Protein AF-A0A419GQN2-F1 (afdb_monomer)

Radius of gyration: 29.32 Å; Cα contacts (8 Å, |Δi|>4): 775; chains: 1; bounding box: 60×99×78 Å

Nearest PDB structures (foldseek):
  6p7p-assembly1_C  TM=7.781E-01  e=5.294E-12  Escherichia coli MS 115-1
  7zgw-assembly1_D  TM=7.908E-01  e=4.232E-10  Serratia
  6p7o-assembly1_A  TM=6.775E-01  e=2.699E-11  Escherichia coli MS 115-1
  7zgw-assembly1_C  TM=6.640E-01  e=1.230E-10  Serratia
  7zgw-assembly1_F  TM=6.722E-01  e=3.380E-10  Serratia

pLDDT: mean 84.7, std 18.14, range [28.88, 98.81]

Foldseek 3Di:
DDQFPLRVLLVLLVCLLPDPDDSLVSVQVSVQVQFDPQWGWQWEWEAEPVGQIADIASIWIFGDPDPDDDDDDDYHYLQGTAETEHEEAEDDLVVLVVLLVRQLSSQPGDYDADDDDPPAQAASGYAYEYEYSYYPDAVVNSLVSLVVVPVVDFPSSRHAKYFHQQFAIKHKFKDAVPGDGDGGDDDHHPCPPVQFFARIKTFIKTDRQHSLSSLLVQLVSQVSVCRHDPPRPGDNSVSSCVVGDPDIDTDFIWGQDNVRTTGTFPPCLDPLRDDFFFWKFKAAPVRHTAKTWGWDDDPQAIKIKIFHHDDVVVLCCLLDDQQCSRWDWDDDPGIIMITGTNHDVVSVVSSVVSCVVVHRIDIDGPPDDPDPDPPDPDDCVDPCCVCLNVVVLVVLCVVPVDPVVSVVVCSVSSSVVVVVSVVVVVVVVVVVVVVVVVVCVVVCNVHDPPPDDDDDDDDDDDDPPPPPPPPVPPPPPPPPDDDDDDDDDD

Solvent-accessible surface area (backbone atoms only — not comparable to full-atom values): 28135 Å² total; per-residue (Å²): 131,84,78,50,67,20,58,54,43,33,53,52,34,48,50,60,69,69,49,89,60,62,63,43,61,51,48,28,54,55,46,44,75,67,43,45,76,54,40,44,44,40,53,26,27,43,30,24,94,86,68,55,66,49,70,78,32,44,28,33,33,27,60,57,93,66,99,69,93,70,79,81,73,41,80,40,53,37,74,40,34,46,30,45,28,41,63,43,68,65,35,43,70,67,57,46,52,52,44,42,52,53,38,25,53,58,43,65,51,58,60,72,79,63,80,91,49,89,96,53,72,60,34,58,60,52,44,25,34,41,40,21,49,34,57,84,53,60,70,65,63,50,46,58,51,48,53,56,52,44,75,77,43,63,65,85,34,47,68,52,33,40,39,25,44,73,58,11,38,39,35,38,27,30,26,44,86,96,55,64,80,73,46,76,54,72,85,75,36,85,72,64,47,76,60,38,21,66,58,40,35,45,28,38,29,42,28,73,37,30,80,35,25,47,26,54,53,48,23,56,49,40,55,50,46,47,29,52,41,68,86,51,82,61,69,64,34,70,55,27,44,55,93,49,72,83,64,66,47,80,76,50,48,25,31,48,33,84,86,48,47,65,41,74,55,58,71,70,70,36,81,85,64,37,79,78,66,80,39,33,36,33,19,42,84,86,66,50,79,43,30,36,41,30,75,42,86,47,97,66,25,26,29,45,40,33,40,64,77,65,62,60,72,75,56,52,59,56,64,36,72,77,47,46,72,33,56,50,68,52,79,50,100,76,34,35,34,30,24,43,25,79,38,52,74,68,52,52,52,50,22,51,54,43,45,43,73,76,47,76,41,42,75,41,72,59,74,84,73,87,73,90,66,85,86,64,101,66,56,72,84,40,69,60,45,36,50,66,51,52,40,45,54,54,50,45,52,70,75,36,77,49,67,73,57,40,52,57,49,50,60,60,46,45,60,55,47,53,59,52,52,52,52,49,52,52,51,50,51,50,52,48,52,52,52,50,50,53,50,35,41,75,71,41,76,80,44,71,79,83,84,77,80,88,79,86,84,87,85,88,79,89,85,84,82,81,79,74,78,74,67,75,76,72,70,78,80,76,88,82,87,87,82,89,87,82,90,79,91,132

Sequence (490 aa):
MEVSISQAIYGLGQKLAESTSNVTDALNQILNELLVWPIRATKGYVIDAEGQKTELFGSLIHIVTQSQSTPEPLNFNADNVACVVDVRENLDVETLRTAYGQIAYAKRLKKTPAPTVPSVPLTTVTLGIIFARNATKPIESLTEELDRLNEEHPDREWTNMVVVLSKGIINYAVQFPGENVAGDFLPPAEGALKNYSPPMYVIMVIRPTRRFTFNKMCSFLMAHLMIFSPGAKLPNWDRILEDVPNEAMIVTGYQYNLSGKLLPVPRQFYNDRYILQRPFLIEDQQGNLLSTLQFIPWQDGGVILLKGKLPLDGLLIFLGKDSLKRGGVIKLPDSQISYVLPITHTDFLQMLERIQRQSNMVIKLEPSKFVIQKMMDEGTSSPFIARLFMGILRLRDVVFPDYTKRVIFDEQYNQVMEPLLNTRTASQQIAQLVAEHCSKLAKGEIGQLLCGRSYGALFEGANANWYYSNRNSIASKRNRCAAKVSDNTD

Mean predicted aligned error: 13.21 Å

Structure (mmCIF, N/CA/C/O backbone):
data_AF-A0A419GQN2-F1
#
_entry.id   AF-A0A419GQN2-F1
#
loop_
_atom_site.group_PDB
_atom_site.id
_atom_site.type_symbol
_atom_site.label_atom_id
_atom_site.label_alt_id
_atom_site.label_comp_id
_atom_site.label_asym_id
_atom_site.label_entity_id
_atom_site.label_seq_id
_atom_site.pdbx_PDB_ins_code
_atom_site.Cartn_x
_atom_site.Cartn_y
_atom_site.Cartn_z
_atom_site.occupancy
_atom_site.B_iso_or_equiv
_atom_site.auth_seq_id
_atom_site.auth_comp_id
_atom_site.auth_asym_id
_atom_site.auth_atom_id
_atom_site.pdbx_PDB_model_num
ATOM 1 N N . MET A 1 1 ? -11.366 -20.280 -28.705 1.00 51.09 1 MET A N 1
ATOM 2 C CA . MET A 1 1 ? -11.397 -19.774 -27.320 1.00 51.09 1 MET A CA 1
ATOM 3 C C . MET A 1 1 ? -10.538 -18.531 -27.291 1.00 51.09 1 MET A C 1
ATOM 5 O O . MET A 1 1 ? -9.399 -18.604 -27.730 1.00 51.09 1 MET A O 1
ATOM 9 N N . GLU A 1 2 ? -11.114 -17.399 -26.906 1.00 69.69 2 GLU A N 1
ATOM 10 C CA . GLU A 1 2 ? -10.388 -16.139 -26.743 1.00 69.69 2 GLU A CA 1
ATOM 11 C C . GLU A 1 2 ? -9.462 -16.281 -25.523 1.00 69.69 2 GLU A C 1
ATOM 13 O O . GLU A 1 2 ? -9.908 -16.734 -24.469 1.00 69.69 2 GLU A O 1
ATOM 18 N N . VAL A 1 3 ? -8.162 -16.017 -25.687 1.00 81.38 3 VAL A N 1
ATOM 19 C CA . VAL A 1 3 ? -7.180 -16.127 -24.593 1.00 81.38 3 VAL A CA 1
ATOM 20 C C . VAL A 1 3 ? -7.475 -15.019 -23.583 1.00 81.38 3 VAL A C 1
ATOM 22 O O . VAL A 1 3 ? -7.595 -13.859 -23.981 1.00 81.38 3 VAL A O 1
ATOM 25 N N . SER A 1 4 ? -7.603 -15.351 -22.292 1.00 93.19 4 SER A N 1
ATOM 26 C CA . SER A 1 4 ? -7.859 -14.324 -21.275 1.00 93.19 4 SER A CA 1
ATOM 27 C C . SER A 1 4 ? -6.671 -13.364 -21.170 1.00 93.19 4 SER A C 1
ATOM 29 O O . SER A 1 4 ? -5.522 -13.729 -21.437 1.00 93.19 4 SER A O 1
ATOM 31 N N . ILE A 1 5 ? -6.922 -12.120 -20.760 1.00 93.31 5 ILE A N 1
ATOM 32 C CA . ILE A 1 5 ? -5.850 -11.125 -20.640 1.00 93.31 5 ILE A CA 1
ATOM 33 C C . ILE A 1 5 ? -4.791 -11.532 -19.607 1.00 93.31 5 ILE A C 1
ATOM 35 O O . ILE A 1 5 ? -3.605 -11.296 -19.832 1.00 93.31 5 ILE A O 1
ATOM 39 N N . SER A 1 6 ? -5.193 -12.216 -18.528 1.00 95.31 6 SER A N 1
ATOM 40 C CA . SER A 1 6 ? -4.248 -12.792 -17.568 1.00 95.31 6 SER A CA 1
ATOM 41 C C . SER A 1 6 ? -3.329 -13.823 -18.228 1.00 95.31 6 SER A C 1
ATOM 43 O O . SER A 1 6 ? -2.111 -13.750 -18.064 1.00 95.31 6 SER A O 1
ATOM 45 N N . GLN A 1 7 ? -3.871 -14.730 -19.049 1.00 94.75 7 GLN A N 1
ATOM 46 C CA . GLN A 1 7 ? -3.077 -15.735 -19.765 1.00 94.75 7 GLN A CA 1
ATOM 47 C C . GLN A 1 7 ? -2.146 -15.114 -20.814 1.00 94.75 7 GLN A C 1
ATOM 49 O O . GLN A 1 7 ? -1.008 -15.561 -20.974 1.00 94.75 7 GLN A O 1
ATOM 54 N N . ALA A 1 8 ? -2.595 -14.063 -21.505 1.00 94.94 8 ALA A N 1
ATOM 55 C CA . ALA A 1 8 ? -1.760 -13.327 -22.450 1.00 94.94 8 ALA A CA 1
ATOM 56 C C . ALA A 1 8 ? -0.565 -12.662 -21.742 1.00 94.94 8 ALA A C 1
ATOM 58 O O . ALA A 1 8 ? 0.580 -12.849 -22.157 1.00 94.94 8 ALA A O 1
ATOM 59 N N . ILE A 1 9 ? -0.810 -11.956 -20.631 1.00 96.06 9 ILE A N 1
ATOM 60 C CA . ILE A 1 9 ? 0.242 -11.313 -19.826 1.00 96.06 9 ILE A CA 1
ATOM 61 C C . ILE A 1 9 ? 1.162 -12.354 -19.188 1.00 96.06 9 ILE A C 1
ATOM 63 O O . ILE A 1 9 ? 2.377 -12.165 -19.164 1.00 96.06 9 ILE A O 1
ATOM 67 N N . TYR A 1 10 ? 0.610 -13.481 -18.747 1.00 96.00 10 TYR A N 1
ATOM 68 C CA . TYR A 1 10 ? 1.385 -14.611 -18.255 1.00 96.00 10 TYR A CA 1
ATOM 69 C C . TYR A 1 10 ? 2.387 -15.099 -19.311 1.00 96.00 10 TYR A C 1
ATOM 71 O O . TYR A 1 10 ? 3.576 -15.235 -19.020 1.00 96.00 10 TYR A O 1
ATOM 79 N N . GLY A 1 11 ? 1.936 -15.290 -20.556 1.00 95.50 11 GLY A N 1
ATOM 80 C CA . GLY A 1 11 ? 2.800 -15.673 -21.674 1.00 95.50 11 GLY A CA 1
ATOM 81 C C . GLY A 1 11 ? 3.892 -14.641 -21.974 1.00 95.50 11 GLY A C 1
ATOM 82 O O . GLY A 1 11 ? 5.037 -15.014 -22.229 1.00 95.50 11 GLY A O 1
ATOM 83 N N . LEU A 1 12 ? 3.575 -13.346 -21.891 1.00 95.19 12 LEU A N 1
ATOM 84 C CA . LEU A 1 12 ? 4.566 -12.270 -22.020 1.00 95.19 12 LEU A CA 1
ATOM 85 C C . LEU A 1 12 ? 5.592 -12.295 -20.876 1.00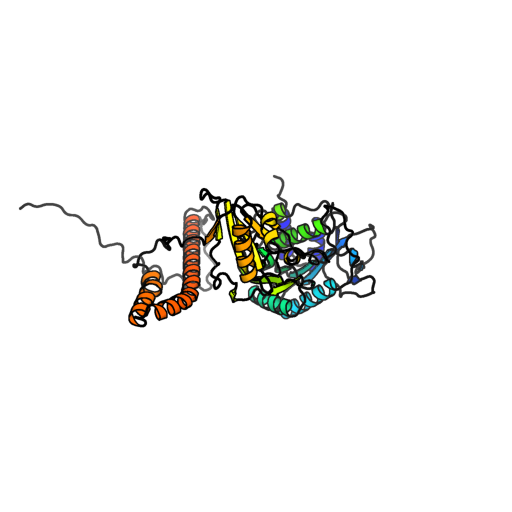 95.19 12 LEU A C 1
ATOM 87 O O . LEU A 1 12 ? 6.789 -12.156 -21.119 1.00 95.19 12 LEU A O 1
ATOM 91 N N . GLY A 1 13 ? 5.150 -12.555 -19.645 1.00 95.25 13 GLY A N 1
ATOM 92 C CA . GLY A 1 13 ? 6.025 -12.726 -18.487 1.00 95.25 13 GLY A CA 1
ATOM 93 C C . GLY A 1 13 ? 6.998 -13.899 -18.641 1.00 95.25 13 GLY A C 1
ATOM 94 O O . GLY A 1 13 ? 8.174 -13.755 -18.308 1.00 95.25 13 GLY A O 1
ATOM 95 N N . GLN A 1 14 ? 6.546 -15.030 -19.201 1.00 94.44 14 GLN A N 1
ATOM 96 C CA . GLN A 1 14 ? 7.426 -16.168 -19.513 1.00 94.44 14 GLN A CA 1
ATOM 97 C C . GLN A 1 14 ? 8.474 -15.793 -20.564 1.00 94.44 14 GLN A C 1
ATOM 99 O O . GLN A 1 14 ? 9.665 -15.997 -20.337 1.00 94.44 14 GLN A O 1
ATOM 104 N N . LYS A 1 15 ? 8.063 -15.138 -21.659 1.00 93.06 15 LYS A N 1
ATOM 105 C CA . LYS A 1 15 ? 9.003 -14.640 -22.679 1.00 93.06 15 LYS A CA 1
ATOM 106 C C . LYS A 1 15 ? 10.057 -13.711 -22.076 1.00 93.06 15 LYS A C 1
ATOM 108 O O . LYS A 1 15 ? 11.227 -13.803 -22.432 1.00 93.06 15 LYS A O 1
ATOM 113 N N . LEU A 1 16 ? 9.667 -12.831 -21.154 1.00 93.56 16 LEU A N 1
ATOM 114 C CA . LEU A 1 16 ? 10.593 -11.907 -20.497 1.00 93.56 16 LEU A CA 1
ATOM 115 C C . LEU A 1 16 ? 11.597 -12.626 -19.579 1.00 93.56 16 LEU A C 1
ATOM 117 O O . LEU A 1 16 ? 12.767 -12.233 -19.515 1.00 93.56 16 LEU A O 1
ATOM 121 N N . ALA A 1 17 ? 11.147 -13.682 -18.894 1.00 91.75 17 ALA A N 1
ATOM 122 C CA . ALA A 1 17 ? 11.984 -14.518 -18.038 1.00 91.75 17 ALA A CA 1
ATOM 123 C C . ALA A 1 17 ? 12.985 -15.368 -18.841 1.00 91.75 17 ALA A C 1
ATOM 125 O O . ALA A 1 17 ? 14.120 -15.536 -18.402 1.00 91.75 17 ALA A O 1
ATOM 126 N N . GLU A 1 18 ? 12.580 -15.866 -20.011 1.00 89.62 18 GLU A N 1
ATOM 127 C CA . GLU A 1 18 ? 13.378 -16.757 -20.867 1.00 89.62 18 GLU A CA 1
ATOM 128 C C . GLU A 1 18 ? 14.241 -16.015 -21.900 1.00 89.62 18 GLU A C 1
ATOM 130 O O . GLU A 1 18 ? 15.160 -16.600 -22.474 1.00 89.62 18 GLU A O 1
ATOM 135 N N . SER A 1 19 ? 13.961 -14.734 -22.164 1.00 87.38 19 SER A N 1
ATOM 136 C CA . SER A 1 19 ? 14.652 -13.987 -23.217 1.00 87.38 19 SER A CA 1
ATOM 137 C C . SER A 1 19 ? 16.153 -13.846 -22.952 1.00 87.38 19 SER A C 1
ATOM 139 O O . SER A 1 19 ? 16.576 -13.351 -21.910 1.00 87.38 19 SER A O 1
ATOM 141 N N . THR A 1 20 ? 16.974 -14.156 -23.953 1.00 84.56 20 THR A N 1
ATOM 142 C CA . THR A 1 20 ? 18.419 -13.878 -23.938 1.00 84.56 20 THR A CA 1
ATOM 143 C C . THR A 1 20 ? 18.757 -12.447 -24.362 1.00 84.56 20 THR A C 1
ATOM 145 O O . THR A 1 20 ? 19.922 -12.054 -24.319 1.00 84.56 20 THR A O 1
ATOM 148 N N . SER A 1 21 ? 17.769 -11.667 -24.814 1.00 83.56 21 SER A N 1
ATOM 149 C CA . SER A 1 21 ? 17.959 -10.259 -25.157 1.00 83.56 21 SER A CA 1
ATOM 150 C C . SER A 1 21 ? 18.158 -9.409 -23.902 1.00 83.56 21 SER A C 1
ATOM 152 O O . SER A 1 21 ? 17.841 -9.830 -22.786 1.00 83.56 21 SER A O 1
ATOM 154 N N . ASN A 1 22 ? 18.631 -8.176 -24.097 1.00 92.06 22 ASN A N 1
ATOM 155 C CA . ASN A 1 22 ? 18.685 -7.181 -23.034 1.00 92.06 22 ASN A CA 1
ATOM 156 C C . ASN A 1 22 ? 17.299 -7.053 -22.369 1.00 92.06 22 ASN A C 1
ATOM 158 O O . ASN A 1 22 ? 16.301 -6.801 -23.053 1.00 92.06 22 ASN A O 1
ATOM 162 N N . VAL A 1 23 ? 17.242 -7.262 -21.049 1.00 94.12 23 VAL A N 1
ATOM 163 C CA . VAL A 1 23 ? 15.989 -7.286 -20.278 1.00 94.12 23 VAL A CA 1
ATOM 164 C C . VAL A 1 23 ? 15.212 -5.974 -20.389 1.00 94.12 23 VAL A C 1
ATOM 166 O O . VAL A 1 23 ? 13.985 -5.988 -20.432 1.00 94.12 23 VAL A O 1
ATOM 169 N N . THR A 1 24 ? 15.911 -4.848 -20.514 1.00 95.31 24 THR A N 1
ATOM 170 C CA . THR A 1 24 ? 15.309 -3.522 -20.646 1.00 95.31 24 THR A CA 1
ATOM 171 C C . THR A 1 24 ? 14.566 -3.364 -21.966 1.00 95.31 24 THR A C 1
ATOM 173 O O . THR A 1 24 ? 13.439 -2.871 -21.985 1.00 95.31 24 THR A O 1
ATOM 176 N N . ASP A 1 25 ? 15.169 -3.812 -23.067 1.00 94.19 25 ASP A N 1
ATOM 177 C CA . ASP A 1 25 ? 14.545 -3.735 -24.393 1.00 94.19 25 ASP A CA 1
ATOM 178 C C . ASP A 1 25 ? 13.325 -4.650 -24.474 1.00 94.19 25 ASP A C 1
ATOM 180 O O . ASP A 1 25 ? 12.259 -4.226 -24.922 1.00 94.19 25 ASP A O 1
ATOM 184 N N . ALA A 1 26 ? 13.452 -5.874 -23.951 1.00 95.56 26 ALA A N 1
ATOM 185 C CA . ALA A 1 26 ? 12.343 -6.817 -23.873 1.00 95.56 26 ALA A CA 1
ATOM 186 C C . ALA A 1 26 ? 11.188 -6.274 -23.017 1.00 95.56 26 ALA A C 1
ATOM 188 O O . ALA A 1 26 ? 10.030 -6.368 -23.421 1.00 95.56 26 ALA A O 1
ATOM 189 N N . LEU A 1 27 ? 11.490 -5.671 -21.861 1.00 96.94 27 LEU A N 1
ATOM 190 C CA . LEU A 1 27 ? 10.479 -5.079 -20.988 1.00 96.94 27 LEU A CA 1
ATOM 191 C C . LEU A 1 27 ? 9.742 -3.932 -21.690 1.00 96.94 27 LEU A C 1
ATOM 193 O O . LEU A 1 27 ? 8.515 -3.920 -21.689 1.00 96.94 27 LEU A O 1
ATOM 197 N N . ASN A 1 28 ? 10.461 -2.995 -22.316 1.00 96.38 28 ASN A N 1
ATOM 198 C CA . ASN A 1 28 ? 9.838 -1.876 -23.028 1.00 96.38 28 ASN A CA 1
ATOM 199 C C . ASN A 1 28 ? 8.979 -2.353 -24.201 1.00 96.38 28 ASN A C 1
ATOM 201 O O . ASN A 1 28 ? 7.874 -1.845 -24.390 1.00 96.38 28 ASN A O 1
ATOM 205 N N . GLN A 1 29 ? 9.448 -3.338 -24.969 1.00 95.12 29 GLN A N 1
ATOM 206 C CA . GLN A 1 29 ? 8.663 -3.923 -26.053 1.00 95.12 29 GLN A CA 1
ATOM 207 C C . GLN A 1 29 ? 7.351 -4.512 -25.519 1.00 95.12 29 GLN A C 1
ATOM 209 O O . GLN A 1 29 ? 6.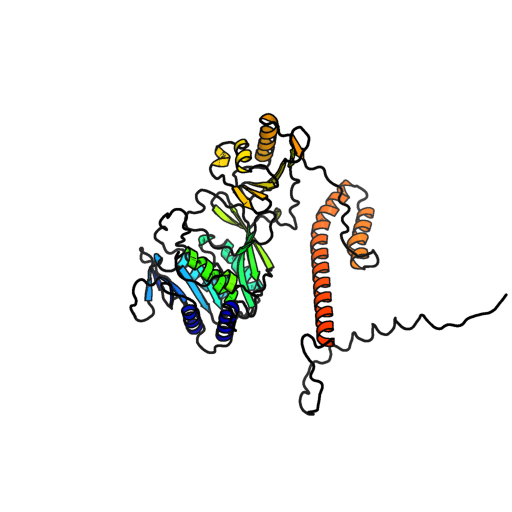277 -4.126 -25.975 1.00 95.12 29 GLN A O 1
ATOM 214 N N . ILE A 1 30 ? 7.433 -5.375 -24.504 1.00 95.62 30 ILE A N 1
ATOM 215 C CA . ILE A 1 30 ? 6.271 -6.047 -23.913 1.00 95.62 30 ILE A CA 1
ATOM 216 C C . ILE A 1 30 ? 5.300 -5.042 -23.286 1.00 95.62 30 ILE A C 1
ATOM 218 O O . ILE A 1 30 ? 4.090 -5.146 -23.478 1.00 95.62 30 ILE A O 1
ATOM 222 N N . LEU A 1 31 ? 5.801 -4.046 -22.551 1.00 96.38 31 LEU A N 1
ATOM 223 C CA . LEU A 1 31 ? 4.948 -3.007 -21.979 1.00 96.38 31 LEU A CA 1
ATOM 224 C C . LEU A 1 31 ? 4.223 -2.226 -23.078 1.00 96.38 31 LEU A C 1
ATOM 226 O O . LEU A 1 31 ? 3.037 -1.962 -22.933 1.00 96.38 31 LEU A O 1
ATOM 230 N N . ASN A 1 32 ? 4.874 -1.907 -24.199 1.00 95.38 32 ASN A N 1
ATOM 231 C CA . ASN A 1 32 ? 4.223 -1.213 -25.315 1.00 95.38 32 ASN A CA 1
ATOM 232 C C . ASN A 1 32 ? 3.218 -2.075 -26.102 1.00 95.38 32 ASN A C 1
ATOM 234 O O . ASN A 1 32 ? 2.399 -1.502 -26.820 1.00 95.38 32 ASN A O 1
ATOM 238 N N . GLU A 1 33 ? 3.243 -3.406 -25.966 1.00 93.31 33 GLU A N 1
ATOM 239 C CA . GLU A 1 33 ? 2.168 -4.287 -26.456 1.00 93.31 33 GLU A CA 1
ATOM 240 C C . GLU A 1 33 ? 0.902 -4.182 -25.582 1.00 93.31 33 GLU A C 1
ATOM 242 O O . GLU A 1 33 ? -0.207 -4.398 -26.069 1.00 93.31 33 GLU A O 1
ATOM 247 N N . LEU A 1 34 ? 1.058 -3.828 -24.300 1.00 91.81 34 LEU A N 1
ATOM 248 C CA . LEU A 1 34 ? -0.033 -3.711 -23.323 1.00 91.81 34 LEU A CA 1
ATOM 249 C C . LEU A 1 34 ? -0.547 -2.275 -23.159 1.00 91.81 34 LEU A C 1
ATOM 251 O O . LEU A 1 34 ? -1.732 -2.056 -22.902 1.00 91.81 34 LEU A O 1
ATOM 255 N N . LEU A 1 35 ? 0.349 -1.294 -23.258 1.00 93.56 35 LEU A N 1
ATOM 256 C CA . LEU A 1 35 ? 0.047 0.122 -23.098 1.00 93.56 35 LEU A CA 1
ATOM 257 C C . LEU A 1 35 ? -0.593 0.674 -24.371 1.00 93.56 35 LEU A C 1
ATOM 259 O O . LEU A 1 35 ? -0.090 0.505 -25.483 1.00 93.56 35 LEU A O 1
ATOM 263 N N . VAL A 1 36 ? -1.697 1.392 -24.191 1.00 89.25 36 VAL A N 1
ATOM 264 C CA . VAL A 1 36 ? -2.409 2.067 -25.277 1.00 89.25 36 VAL A CA 1
ATOM 265 C C . VAL A 1 36 ? -2.138 3.565 -25.255 1.00 89.25 36 VAL A C 1
ATOM 267 O O . VAL A 1 36 ? -1.807 4.140 -24.217 1.00 89.25 36 VAL A O 1
ATOM 270 N N . TRP A 1 37 ? -2.327 4.216 -26.406 1.00 86.19 37 TRP A N 1
ATOM 271 C CA . TRP A 1 37 ? -2.241 5.672 -26.507 1.00 86.19 37 TRP A CA 1
ATOM 272 C C . TRP A 1 37 ? -3.133 6.350 -25.441 1.00 86.19 37 TRP A C 1
ATOM 274 O O . TRP A 1 37 ? -4.280 5.923 -25.265 1.00 86.19 37 TRP A O 1
ATOM 284 N N . PRO A 1 38 ? -2.639 7.390 -24.739 1.00 91.94 38 PRO A N 1
ATOM 285 C CA . PRO A 1 38 ? -1.400 8.137 -24.999 1.00 91.94 38 PRO A CA 1
ATOM 286 C C . PRO A 1 38 ? -0.156 7.643 -24.238 1.00 91.94 38 PRO A C 1
ATOM 288 O O . PRO A 1 38 ? 0.837 8.362 -24.182 1.00 91.94 38 PRO A O 1
ATOM 291 N N . ILE A 1 39 ? -0.184 6.454 -23.635 1.00 95.19 39 ILE A N 1
ATOM 292 C CA . ILE A 1 39 ? 0.865 5.988 -22.721 1.00 95.19 39 ILE A CA 1
ATOM 293 C C . ILE A 1 39 ? 1.897 5.134 -23.470 1.00 95.19 39 ILE A C 1
ATOM 295 O O . ILE A 1 39 ? 1.540 4.288 -24.294 1.00 95.19 39 ILE A O 1
ATOM 299 N N . ARG A 1 40 ? 3.186 5.344 -23.180 1.00 95.12 40 ARG A N 1
ATOM 300 C CA . ARG A 1 40 ? 4.314 4.575 -23.732 1.00 95.12 40 ARG A CA 1
ATOM 301 C C . ARG A 1 40 ? 5.348 4.236 -22.668 1.00 95.12 40 ARG A C 1
ATOM 303 O O . ARG A 1 40 ? 5.435 4.926 -21.656 1.00 95.12 40 ARG A O 1
ATOM 310 N N . ALA A 1 41 ? 6.121 3.183 -22.932 1.00 96.19 41 ALA A N 1
ATOM 311 C CA . ALA A 1 41 ? 7.299 2.795 -22.160 1.00 96.19 41 ALA A CA 1
ATOM 312 C C . ALA A 1 41 ? 8.575 2.982 -23.000 1.00 96.19 41 ALA A C 1
ATOM 314 O O . ALA A 1 41 ? 8.690 2.379 -24.066 1.00 96.19 41 ALA A O 1
ATOM 315 N N . THR A 1 42 ? 9.533 3.794 -22.552 1.00 95.06 42 THR A N 1
ATOM 316 C CA . THR A 1 42 ? 10.796 4.037 -23.286 1.00 95.06 42 THR A CA 1
ATOM 317 C C . THR A 1 42 ? 11.981 4.213 -22.342 1.00 95.06 42 THR A C 1
ATOM 319 O O . THR A 1 42 ? 11.807 4.454 -21.150 1.00 95.06 42 THR A O 1
ATOM 322 N N . LYS A 1 43 ? 13.211 4.151 -22.862 1.00 95.56 43 LYS A N 1
ATOM 323 C CA . LYS A 1 43 ? 14.399 4.601 -22.116 1.00 95.56 43 LYS A CA 1
ATOM 324 C C . LYS A 1 43 ? 14.451 6.127 -22.091 1.00 95.56 43 LYS A C 1
ATOM 326 O O . LYS A 1 43 ? 14.065 6.781 -23.062 1.00 95.56 43 LYS A O 1
ATOM 331 N N . GLY A 1 44 ? 14.979 6.714 -21.021 1.00 95.06 44 GLY A N 1
ATOM 332 C CA . GLY A 1 44 ? 15.204 8.158 -21.003 1.00 95.06 44 GLY A CA 1
ATOM 333 C C . GLY A 1 44 ? 15.558 8.744 -19.649 1.00 95.06 44 GLY A C 1
ATOM 334 O O . GLY A 1 44 ? 15.736 8.038 -18.656 1.00 95.06 44 GLY A O 1
ATOM 335 N N . TYR A 1 45 ? 15.653 10.066 -19.643 1.00 96.44 45 TYR A N 1
ATOM 336 C CA . TYR A 1 45 ? 15.857 10.880 -18.455 1.00 96.44 45 TYR A CA 1
ATOM 337 C C . TYR A 1 45 ? 14.572 11.620 -18.112 1.00 96.44 45 TYR A C 1
ATOM 339 O O . TYR A 1 45 ? 13.814 11.990 -19.010 1.00 96.44 45 TYR A O 1
ATOM 347 N N . VAL A 1 46 ? 14.365 11.915 -16.835 1.00 96.88 46 VAL A N 1
ATOM 348 C CA . VAL A 1 46 ? 13.287 12.797 -16.388 1.00 96.88 46 VAL A CA 1
ATOM 349 C C . VAL A 1 46 ? 13.890 14.132 -15.975 1.00 96.88 46 VAL A C 1
ATOM 351 O O . VAL A 1 46 ? 14.910 14.154 -15.288 1.00 96.88 46 VAL A O 1
ATOM 354 N N . ILE A 1 47 ? 13.285 15.231 -16.418 1.00 96.44 47 ILE A N 1
ATOM 355 C CA . ILE A 1 47 ? 13.675 16.596 -16.067 1.00 96.44 47 ILE A CA 1
ATOM 356 C C . ILE A 1 47 ? 12.463 17.362 -15.537 1.00 96.44 47 ILE A C 1
ATOM 358 O O . ILE A 1 47 ? 11.377 17.277 -16.114 1.00 96.44 47 ILE A O 1
ATOM 362 N N . ASP A 1 48 ? 12.630 18.087 -14.436 1.00 95.88 48 ASP A N 1
ATOM 363 C CA . ASP A 1 48 ? 11.596 18.991 -13.928 1.00 95.88 48 ASP A CA 1
ATOM 364 C C . ASP A 1 48 ? 11.746 20.423 -14.465 1.00 95.88 48 ASP A C 1
ATOM 366 O O . ASP A 1 48 ? 12.700 20.765 -15.166 1.00 95.88 48 ASP A O 1
ATOM 370 N N . ALA A 1 49 ? 10.776 21.279 -14.139 1.00 91.88 49 ALA A N 1
ATOM 371 C CA . ALA A 1 49 ? 10.780 22.683 -14.547 1.00 91.88 49 ALA A CA 1
ATOM 372 C C . ALA A 1 49 ? 11.940 23.501 -13.941 1.00 91.88 49 ALA A C 1
ATOM 374 O O . ALA A 1 49 ? 12.231 24.592 -14.428 1.00 91.88 49 ALA A O 1
ATOM 375 N N . GLU A 1 50 ? 12.608 22.991 -12.901 1.00 94.94 50 GLU A N 1
ATOM 376 C CA . GLU A 1 50 ? 13.764 23.628 -12.259 1.00 94.94 50 GLU A CA 1
ATOM 377 C C . GLU A 1 50 ? 15.099 23.160 -12.852 1.00 94.94 50 GLU A C 1
ATOM 379 O O . GLU A 1 50 ? 16.162 23.618 -12.432 1.00 94.94 50 GLU A O 1
ATOM 384 N N . GLY A 1 51 ? 15.056 22.266 -13.843 1.00 93.06 51 GLY A N 1
ATOM 385 C CA . GLY A 1 51 ? 16.232 21.722 -14.507 1.00 93.06 51 GLY A CA 1
ATOM 386 C C . GLY A 1 51 ? 16.902 20.576 -13.747 1.00 93.06 51 GLY A C 1
ATOM 387 O O . GLY A 1 51 ? 17.979 20.141 -14.160 1.00 93.06 51 GLY A O 1
ATOM 388 N N . GLN A 1 52 ? 16.295 20.059 -12.672 1.00 97.00 52 GLN A N 1
ATOM 389 C CA . GLN A 1 52 ? 16.789 18.850 -12.013 1.00 97.00 52 GLN A CA 1
ATOM 390 C C . GLN A 1 52 ? 16.537 17.652 -12.921 1.00 97.00 52 GLN A C 1
ATOM 392 O O . GLN A 1 52 ? 15.441 17.490 -13.458 1.00 97.00 52 GLN A O 1
ATOM 397 N N . LYS A 1 53 ? 17.561 16.818 -13.108 1.00 96.69 53 LYS A N 1
ATOM 398 C CA . LYS A 1 53 ? 17.563 15.750 -14.106 1.00 96.69 53 LYS A CA 1
ATOM 399 C C . LYS A 1 53 ? 18.022 14.432 -13.495 1.00 96.69 53 LYS A C 1
ATOM 401 O O . LYS A 1 53 ? 19.051 14.386 -12.827 1.00 96.69 53 LYS A O 1
ATOM 406 N N . THR A 1 54 ? 17.280 13.359 -13.755 1.00 97.75 54 THR A N 1
ATOM 407 C CA . THR A 1 54 ? 17.635 12.004 -13.304 1.00 97.75 54 THR A CA 1
ATOM 408 C C . THR A 1 54 ? 18.811 11.421 -14.079 1.00 97.75 54 THR A C 1
ATOM 410 O O . THR A 1 54 ? 19.185 11.904 -15.148 1.00 97.75 54 THR A O 1
ATOM 413 N N . GLU A 1 55 ? 19.335 10.298 -13.590 1.00 95.62 55 GLU A N 1
ATOM 414 C CA . GLU A 1 55 ? 20.087 9.365 -14.429 1.00 95.62 55 GLU A CA 1
ATOM 415 C C . GLU A 1 55 ? 19.174 8.676 -15.463 1.00 95.62 55 GLU A C 1
ATOM 417 O O . GLU A 1 55 ? 17.955 8.888 -15.493 1.00 95.62 55 GLU A O 1
ATOM 422 N N . LEU A 1 56 ? 19.779 7.894 -16.362 1.00 95.56 56 LEU A N 1
ATOM 423 C CA . LEU A 1 56 ? 19.062 7.173 -17.411 1.00 95.56 56 LEU A CA 1
ATOM 424 C C . LEU A 1 56 ? 18.294 5.998 -16.799 1.00 95.56 56 LEU A C 1
ATOM 426 O O . LEU A 1 56 ? 18.909 5.062 -16.291 1.00 95.56 56 LEU A O 1
ATOM 430 N N . PHE A 1 57 ? 16.970 6.002 -16.924 1.00 97.38 57 PHE A N 1
ATOM 431 C CA . PHE A 1 57 ? 16.149 4.849 -16.567 1.00 97.38 57 PHE A CA 1
ATOM 432 C C . PHE A 1 57 ? 16.009 3.884 -17.741 1.00 97.38 57 PHE A C 1
ATOM 434 O O . PHE A 1 57 ? 15.878 4.287 -18.901 1.00 97.38 57 PHE A O 1
ATOM 441 N N . GLY A 1 58 ? 15.987 2.589 -17.417 1.00 93.88 58 GLY A N 1
ATOM 442 C CA . GLY A 1 58 ? 15.745 1.535 -18.396 1.00 93.88 58 GLY A CA 1
ATOM 443 C C . GLY A 1 58 ? 14.320 1.566 -18.954 1.00 93.88 58 GLY A C 1
ATOM 444 O O . GLY A 1 58 ? 14.115 1.314 -20.141 1.00 93.88 58 GLY A O 1
ATOM 445 N N . SER A 1 59 ? 13.336 1.916 -18.127 1.00 97.50 59 SER A N 1
ATOM 446 C CA . SER A 1 59 ? 11.961 2.101 -18.581 1.00 97.50 59 SER A CA 1
ATOM 447 C C . SER A 1 59 ? 11.295 3.259 -17.844 1.00 97.50 59 SER A C 1
ATOM 449 O O . SER A 1 59 ? 11.258 3.309 -16.616 1.00 97.50 59 SER A O 1
ATOM 451 N N . LEU A 1 60 ? 10.778 4.204 -18.616 1.00 97.69 60 LEU A N 1
ATOM 452 C CA . LEU A 1 60 ? 9.935 5.308 -18.192 1.00 97.69 60 LEU A CA 1
ATOM 453 C C . LEU A 1 60 ? 8.558 5.096 -18.798 1.00 97.69 60 LEU A C 1
ATOM 455 O O . LEU A 1 60 ? 8.442 4.978 -20.016 1.00 97.69 60 LEU A O 1
ATOM 459 N N . ILE A 1 61 ? 7.520 5.091 -17.966 1.00 98.00 61 ILE A N 1
ATOM 460 C CA . ILE A 1 61 ? 6.138 5.057 -18.427 1.00 98.00 61 ILE A CA 1
ATOM 461 C C . ILE A 1 61 ? 5.618 6.487 -18.408 1.00 98.00 61 ILE A C 1
ATOM 463 O O . ILE A 1 61 ? 5.518 7.101 -17.341 1.00 98.00 61 ILE A O 1
ATOM 467 N N . HIS A 1 62 ? 5.298 7.022 -19.581 1.00 95.81 62 HIS A N 1
ATOM 468 C CA . HIS A 1 62 ? 4.969 8.433 -19.740 1.00 95.81 62 HIS A CA 1
ATOM 469 C C . HIS A 1 62 ? 3.853 8.673 -20.762 1.00 95.81 62 HIS A C 1
ATOM 471 O O . HIS A 1 62 ? 3.541 7.821 -21.596 1.00 95.81 62 HIS A O 1
ATOM 477 N N . ILE A 1 63 ? 3.256 9.862 -20.689 1.00 93.69 63 ILE A N 1
ATOM 478 C CA . ILE A 1 63 ? 2.276 10.356 -21.659 1.00 93.69 63 ILE A CA 1
ATOM 479 C C . ILE A 1 63 ? 3.012 10.948 -22.867 1.00 93.69 63 ILE A C 1
ATOM 481 O O . ILE A 1 63 ? 4.009 11.663 -22.725 1.00 93.69 63 ILE A O 1
ATOM 485 N N . VAL A 1 64 ? 2.508 10.660 -24.066 1.00 87.88 64 VAL A N 1
ATOM 486 C CA . VAL A 1 64 ? 2.995 11.202 -25.338 1.00 87.88 64 VAL A CA 1
ATOM 487 C C . VAL A 1 64 ? 1.985 12.206 -25.887 1.00 87.88 64 VAL A C 1
ATOM 489 O O . VAL A 1 64 ? 0.835 11.859 -26.146 1.00 87.88 64 VAL A O 1
ATOM 492 N N . THR A 1 65 ? 2.417 13.450 -26.101 1.00 74.06 65 THR A N 1
ATOM 493 C CA . THR A 1 65 ? 1.574 14.529 -26.651 1.00 74.06 65 THR A CA 1
ATOM 494 C C . THR A 1 65 ? 1.673 14.670 -28.172 1.00 74.06 65 THR A C 1
ATOM 496 O O . THR A 1 65 ? 0.740 15.181 -28.788 1.00 74.06 65 THR A O 1
ATOM 499 N N . GLN A 1 66 ? 2.753 14.195 -28.806 1.00 61.72 66 GLN A N 1
ATOM 500 C CA . GLN A 1 66 ? 2.910 14.174 -30.266 1.00 61.72 66 GLN A CA 1
ATOM 501 C C . GLN A 1 66 ? 3.634 12.910 -30.739 1.00 61.72 66 GLN A C 1
ATOM 503 O O . GLN A 1 66 ? 4.598 12.462 -30.123 1.00 61.72 66 GLN A O 1
ATOM 508 N N . SER A 1 67 ? 3.186 12.359 -31.868 1.00 52.53 67 SER A N 1
ATOM 509 C CA . SER A 1 67 ? 3.764 11.200 -32.560 1.00 52.53 67 SER A CA 1
ATOM 510 C C . SER A 1 67 ? 5.092 11.545 -33.251 1.00 52.53 67 SER A C 1
ATOM 512 O O . SER A 1 67 ? 5.202 11.407 -34.466 1.00 52.53 67 SER A O 1
ATOM 514 N N . GLN A 1 68 ? 6.086 12.067 -32.532 1.00 45.84 68 GLN A N 1
ATOM 515 C CA . GLN A 1 68 ? 7.397 12.354 -33.118 1.00 45.84 68 GLN A CA 1
ATOM 516 C C . GLN A 1 68 ? 8.426 11.301 -32.713 1.00 45.84 68 GLN A C 1
ATOM 518 O O . GLN A 1 68 ? 8.652 11.024 -31.539 1.00 45.84 68 GLN A O 1
ATOM 523 N N . SER A 1 69 ? 9.038 10.709 -33.737 1.00 50.00 69 SER A N 1
ATOM 524 C CA . SER A 1 69 ? 10.186 9.814 -33.667 1.00 50.00 69 SER A CA 1
ATOM 525 C C . SER A 1 69 ? 11.459 10.636 -33.456 1.00 50.00 69 SER A C 1
ATOM 527 O O . SER A 1 69 ? 12.143 10.996 -34.415 1.00 50.00 69 SER A O 1
ATOM 529 N N . THR A 1 70 ? 11.754 10.988 -32.212 1.00 52.75 70 THR A N 1
ATOM 530 C CA . THR A 1 70 ? 13.012 11.646 -31.835 1.00 52.75 70 THR A CA 1
ATOM 531 C C . THR A 1 70 ? 14.017 10.586 -31.345 1.00 52.75 70 THR A C 1
ATOM 533 O O . THR A 1 70 ? 13.595 9.607 -30.729 1.00 52.75 70 THR A O 1
ATOM 536 N N . PRO A 1 71 ? 15.332 10.720 -31.623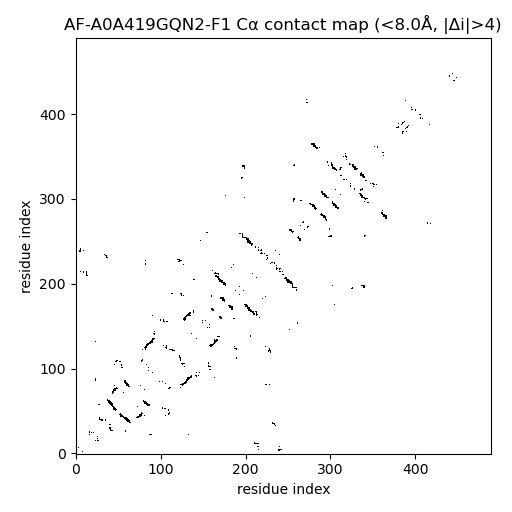 1.00 54.75 71 PRO A N 1
ATOM 537 C CA . PRO A 1 71 ? 16.307 9.690 -31.271 1.00 54.75 71 PRO A CA 1
ATOM 538 C C . PRO A 1 71 ? 16.498 9.571 -29.752 1.00 54.75 71 PRO A C 1
ATOM 540 O O . PRO A 1 71 ? 16.607 10.573 -29.047 1.00 54.75 71 PRO A O 1
ATOM 543 N N . GLU A 1 72 ? 16.542 8.331 -29.262 1.00 60.94 72 GLU A N 1
ATOM 544 C CA . GLU A 1 72 ? 16.797 7.986 -27.859 1.00 60.94 72 GLU A CA 1
ATOM 545 C C . GLU A 1 72 ? 18.260 8.256 -27.448 1.00 60.94 72 GLU A C 1
ATOM 547 O O . GLU A 1 72 ? 19.159 8.133 -28.286 1.00 60.94 72 GLU A O 1
ATOM 552 N N . PRO A 1 73 ? 18.547 8.528 -26.157 1.00 61.34 73 PRO A N 1
ATOM 553 C CA . PRO A 1 73 ? 17.613 8.698 -25.038 1.00 61.34 73 PRO A CA 1
ATOM 554 C C . PRO A 1 73 ? 17.029 10.117 -24.941 1.00 61.34 73 PRO A C 1
ATOM 556 O O . PRO A 1 73 ? 17.739 11.116 -25.060 1.00 61.34 73 PRO A O 1
ATOM 559 N N . LEU A 1 74 ? 15.727 10.199 -24.657 1.00 83.56 74 LEU A N 1
ATOM 560 C CA . LEU A 1 74 ? 14.983 11.459 -24.587 1.00 83.56 74 LEU A CA 1
ATOM 561 C C . LEU A 1 74 ? 14.929 12.030 -23.166 1.00 83.56 74 LEU A C 1
ATOM 563 O O . LEU A 1 74 ? 14.959 11.292 -22.181 1.00 83.56 74 LEU A O 1
ATOM 567 N N . ASN A 1 75 ? 14.843 13.360 -23.067 1.00 88.88 75 ASN A N 1
ATOM 568 C CA . ASN A 1 75 ? 14.510 14.045 -21.819 1.00 88.88 75 ASN A CA 1
ATOM 569 C C . ASN A 1 75 ? 12.989 14.228 -21.761 1.00 88.88 75 ASN A C 1
ATOM 571 O O . ASN A 1 75 ? 12.415 14.894 -22.624 1.00 88.88 75 ASN A O 1
ATOM 575 N N . PHE A 1 76 ? 12.348 13.663 -20.744 1.00 93.00 76 PHE A N 1
ATOM 576 C CA . PHE A 1 76 ? 10.911 13.762 -20.522 1.00 93.00 76 PHE A CA 1
ATOM 577 C C . PHE A 1 76 ? 10.609 14.726 -19.382 1.00 93.00 76 PHE A C 1
ATOM 579 O O . PHE A 1 76 ? 11.254 14.679 -18.337 1.00 93.00 76 PHE A O 1
ATOM 586 N N . ASN A 1 77 ? 9.602 15.578 -19.569 1.00 94.19 77 ASN A N 1
ATOM 587 C CA . ASN A 1 77 ? 9.101 16.426 -18.493 1.00 94.19 77 ASN A CA 1
ATOM 588 C C . ASN A 1 77 ? 8.514 15.545 -17.372 1.00 94.19 77 ASN A C 1
ATOM 590 O O . ASN A 1 77 ? 7.703 14.661 -17.657 1.00 94.19 77 ASN A O 1
ATOM 594 N N . ALA A 1 78 ? 8.905 15.802 -16.122 1.00 95.81 78 ALA A N 1
ATOM 595 C CA . ALA A 1 78 ? 8.413 15.115 -14.929 1.00 95.81 78 ALA A CA 1
ATOM 596 C C . ALA A 1 78 ? 6.877 15.044 -14.852 1.00 95.81 78 ALA A C 1
ATOM 598 O O . ALA A 1 78 ? 6.337 14.011 -14.446 1.00 95.81 78 ALA A O 1
ATOM 599 N N . ASP A 1 79 ? 6.171 16.077 -15.317 1.00 94.25 79 ASP A N 1
ATOM 600 C CA . ASP A 1 79 ? 4.704 16.130 -15.358 1.00 94.25 79 ASP A CA 1
ATOM 601 C C . ASP A 1 79 ? 4.086 15.019 -16.216 1.00 94.25 79 ASP A C 1
ATOM 603 O O . ASP A 1 79 ? 2.983 14.558 -15.935 1.00 94.25 79 ASP A O 1
ATOM 607 N N . ASN A 1 80 ? 4.809 14.535 -17.228 1.00 94.81 80 ASN A N 1
ATOM 608 C CA . ASN A 1 80 ? 4.322 13.495 -18.133 1.00 94.81 80 ASN A CA 1
ATOM 609 C C . ASN A 1 80 ? 4.716 12.081 -17.696 1.00 94.81 80 ASN A C 1
ATOM 611 O O . ASN A 1 80 ? 4.232 11.118 -18.290 1.00 94.81 80 ASN A O 1
ATOM 615 N N . VAL A 1 81 ? 5.596 11.927 -16.703 1.00 97.00 81 VAL A N 1
ATOM 616 C CA . VAL A 1 81 ? 6.116 10.620 -16.277 1.00 97.00 81 VAL A CA 1
ATOM 617 C C . VAL A 1 81 ? 5.260 10.054 -15.151 1.00 97.00 81 VAL A C 1
ATOM 619 O O . VAL A 1 81 ? 5.248 10.577 -14.038 1.00 97.00 81 VAL A O 1
ATOM 622 N N . ALA A 1 82 ? 4.567 8.954 -15.431 1.00 97.44 82 ALA A N 1
ATOM 623 C CA . ALA A 1 82 ? 3.694 8.275 -14.482 1.00 97.44 82 ALA A CA 1
ATOM 624 C C . ALA A 1 82 ? 4.457 7.285 -13.596 1.00 97.44 82 ALA A C 1
ATOM 626 O O . ALA A 1 82 ? 4.154 7.145 -12.411 1.00 97.44 82 ALA A O 1
ATOM 627 N N . CYS A 1 83 ? 5.439 6.586 -14.168 1.00 98.56 83 CYS A N 1
ATOM 628 C CA . CYS A 1 83 ? 6.231 5.585 -13.467 1.00 98.56 83 CYS A CA 1
ATOM 629 C C . CYS A 1 83 ? 7.668 5.548 -13.994 1.00 98.56 83 CYS A C 1
ATOM 631 O O . CYS A 1 83 ? 7.898 5.668 -15.197 1.00 98.56 83 CYS A O 1
ATOM 633 N N . VAL A 1 84 ? 8.622 5.359 -13.085 1.00 98.62 84 VAL A N 1
ATOM 634 C CA . VAL A 1 84 ? 10.010 5.023 -13.403 1.00 98.62 84 VAL A CA 1
ATOM 635 C C . VAL A 1 84 ? 10.291 3.583 -12.989 1.00 98.62 84 VAL A C 1
ATOM 637 O O . VAL A 1 84 ? 9.880 3.149 -11.907 1.00 98.62 84 VAL A O 1
ATOM 640 N N . VAL A 1 85 ? 10.993 2.847 -13.848 1.00 98.62 85 VAL A N 1
ATOM 641 C CA . VAL A 1 85 ? 11.432 1.479 -13.577 1.00 98.62 85 VAL A CA 1
ATOM 642 C C . VAL A 1 85 ? 12.946 1.401 -13.711 1.00 98.62 85 VAL A C 1
ATOM 644 O O . VAL A 1 85 ? 13.505 1.580 -14.799 1.00 98.62 85 VAL A O 1
ATOM 647 N N . ASP A 1 86 ? 13.610 1.114 -12.597 1.00 98.50 86 ASP A N 1
ATOM 648 C CA . ASP A 1 86 ? 15.010 0.704 -12.608 1.00 98.50 86 ASP A CA 1
ATOM 649 C C . ASP A 1 86 ? 15.062 -0.782 -12.995 1.00 98.50 86 ASP A C 1
ATOM 651 O O . ASP A 1 86 ? 14.460 -1.624 -12.327 1.00 98.50 86 ASP A O 1
ATOM 655 N N . VAL A 1 87 ? 15.712 -1.092 -14.121 1.00 98.00 87 VAL A N 1
ATOM 656 C CA . VAL A 1 87 ? 15.736 -2.439 -14.706 1.00 98.00 87 VAL A CA 1
ATOM 657 C C . VAL A 1 87 ? 17.122 -3.051 -14.530 1.00 98.00 87 VAL A C 1
ATOM 659 O O . VAL A 1 87 ? 18.119 -2.512 -15.015 1.00 98.00 87 VAL A O 1
ATOM 662 N N . ARG A 1 88 ? 17.182 -4.215 -13.883 1.00 96.38 88 ARG A N 1
ATOM 663 C CA . ARG A 1 88 ? 18.405 -4.980 -13.620 1.00 96.38 88 ARG A CA 1
ATOM 664 C C . ARG A 1 88 ? 18.285 -6.401 -14.157 1.00 96.38 88 ARG A C 1
ATOM 666 O O . ARG A 1 88 ? 17.215 -6.998 -14.188 1.00 96.38 88 ARG A O 1
ATOM 673 N N . GLU A 1 89 ? 19.412 -6.983 -14.540 1.00 95.25 89 GLU A N 1
ATOM 674 C CA . GLU A 1 89 ? 19.457 -8.408 -14.883 1.00 95.25 89 GLU A CA 1
ATOM 675 C C . GLU A 1 89 ? 19.423 -9.265 -13.606 1.00 95.25 89 GLU A C 1
ATOM 677 O O . GLU A 1 89 ? 18.600 -10.168 -13.450 1.00 95.25 89 GLU A O 1
ATOM 682 N N . ASN A 1 90 ? 20.291 -8.924 -12.650 1.00 95.56 90 ASN A N 1
ATOM 683 C CA . ASN A 1 90 ? 20.407 -9.574 -11.352 1.00 95.56 90 ASN A CA 1
ATOM 684 C C . ASN A 1 90 ? 20.375 -8.522 -10.245 1.00 95.56 90 ASN A C 1
ATOM 686 O O . ASN A 1 90 ? 21.096 -7.530 -10.325 1.00 95.56 90 ASN A O 1
ATOM 690 N N . LEU A 1 91 ? 19.565 -8.769 -9.219 1.00 97.56 91 LEU A N 1
ATOM 691 C CA . LEU A 1 91 ? 19.439 -7.916 -8.046 1.00 97.56 91 LEU A CA 1
ATOM 692 C C . LEU A 1 91 ? 20.180 -8.516 -6.846 1.00 97.56 91 LEU A C 1
ATOM 694 O O . LEU A 1 91 ? 20.085 -9.708 -6.540 1.00 97.56 91 LEU A O 1
ATOM 698 N N . ASP A 1 92 ? 20.898 -7.665 -6.141 1.00 97.06 92 ASP A N 1
ATOM 699 C CA . ASP A 1 92 ? 21.495 -7.908 -4.837 1.00 97.06 92 ASP A CA 1
ATOM 700 C C . ASP A 1 92 ? 21.218 -6.707 -3.920 1.00 97.06 92 ASP A C 1
ATOM 702 O O . ASP A 1 92 ? 20.487 -5.790 -4.285 1.00 97.06 92 ASP A O 1
ATOM 706 N N . VAL A 1 93 ? 21.773 -6.723 -2.710 1.00 96.75 93 VAL A N 1
ATOM 707 C CA . VAL A 1 93 ? 21.555 -5.662 -1.713 1.00 96.75 93 VAL A CA 1
ATOM 708 C C . VAL A 1 93 ? 22.086 -4.306 -2.197 1.00 96.75 93 VAL A C 1
ATOM 710 O O . VAL A 1 93 ? 21.446 -3.284 -1.979 1.00 96.75 93 VAL A O 1
ATOM 713 N N . GLU A 1 94 ? 23.230 -4.273 -2.877 1.00 97.38 94 GLU A N 1
ATOM 714 C CA . GLU A 1 94 ? 23.873 -3.012 -3.265 1.00 97.38 94 GLU A CA 1
ATOM 715 C C . GLU A 1 94 ? 23.209 -2.381 -4.494 1.00 97.38 94 GLU A C 1
ATOM 717 O O . GLU A 1 94 ? 22.937 -1.178 -4.547 1.00 97.38 94 GLU A O 1
ATOM 722 N N . THR A 1 95 ? 22.868 -3.213 -5.472 1.00 97.44 95 THR A N 1
ATOM 723 C CA . THR A 1 95 ? 22.072 -2.797 -6.627 1.00 97.44 95 THR A CA 1
ATOM 724 C C . THR A 1 95 ? 20.654 -2.393 -6.224 1.00 97.44 95 THR A C 1
ATOM 726 O O . THR A 1 95 ? 20.138 -1.430 -6.788 1.00 97.44 95 THR A O 1
ATOM 729 N N . LEU A 1 96 ? 20.057 -3.028 -5.203 1.00 98.50 96 LEU A N 1
ATOM 730 C CA . LEU A 1 96 ? 18.793 -2.585 -4.604 1.00 98.50 96 LEU A CA 1
ATOM 731 C C . LEU A 1 96 ? 18.913 -1.171 -4.018 1.00 98.50 96 LEU A C 1
ATOM 733 O O . LEU A 1 96 ? 18.080 -0.327 -4.336 1.00 98.50 96 LEU A O 1
ATOM 737 N N . ARG A 1 97 ? 19.950 -0.885 -3.217 1.00 98.50 97 ARG A N 1
ATOM 738 C CA . ARG A 1 97 ? 20.198 0.462 -2.659 1.00 98.50 97 ARG A CA 1
ATOM 739 C C . ARG A 1 97 ? 20.351 1.513 -3.748 1.00 98.50 97 ARG A C 1
ATOM 741 O O . ARG A 1 97 ? 19.757 2.585 -3.666 1.00 98.50 97 ARG A O 1
ATOM 748 N N . THR A 1 98 ? 21.124 1.184 -4.779 1.00 98.31 98 THR A N 1
ATOM 749 C CA . THR A 1 98 ? 21.368 2.075 -5.919 1.00 98.31 98 THR A CA 1
ATOM 750 C C . THR A 1 98 ? 20.059 2.393 -6.643 1.00 98.31 98 THR A C 1
ATOM 752 O O . THR A 1 98 ? 19.723 3.561 -6.833 1.00 98.31 98 THR A O 1
ATOM 755 N N . ALA A 1 99 ? 19.284 1.363 -6.987 1.00 98.50 99 ALA A N 1
ATOM 756 C CA . ALA A 1 99 ? 18.001 1.504 -7.667 1.00 98.50 99 ALA A CA 1
ATOM 757 C C . ALA A 1 99 ? 16.975 2.271 -6.815 1.00 98.50 99 ALA A C 1
ATOM 759 O O . ALA A 1 99 ? 16.278 3.154 -7.316 1.00 98.50 99 ALA A O 1
ATOM 760 N N . TYR A 1 100 ? 16.928 1.996 -5.508 1.00 98.75 100 TYR A N 1
ATOM 761 C CA . TYR A 1 100 ? 16.087 2.729 -4.565 1.00 98.75 100 TYR A CA 1
ATOM 762 C C . TYR A 1 100 ? 16.449 4.219 -4.542 1.00 98.75 100 TYR A C 1
ATOM 764 O O . TYR A 1 100 ? 15.563 5.064 -4.647 1.00 98.75 100 TYR A O 1
ATOM 772 N N . GLY A 1 101 ? 17.742 4.554 -4.465 1.00 98.50 101 GLY A N 1
ATOM 773 C CA . GLY A 1 101 ? 18.219 5.939 -4.487 1.00 98.50 101 GLY A CA 1
ATOM 774 C C . GLY A 1 101 ? 17.857 6.676 -5.780 1.00 98.50 101 GLY A C 1
ATOM 775 O O . GLY A 1 101 ? 17.403 7.820 -5.732 1.00 98.50 101 GLY A O 1
ATOM 776 N N . GLN A 1 102 ? 17.980 6.011 -6.934 1.00 98.25 102 GLN A N 1
ATOM 777 C CA . GLN A 1 102 ? 17.569 6.574 -8.226 1.00 98.25 102 GLN A CA 1
ATOM 778 C C . GLN A 1 102 ? 16.058 6.843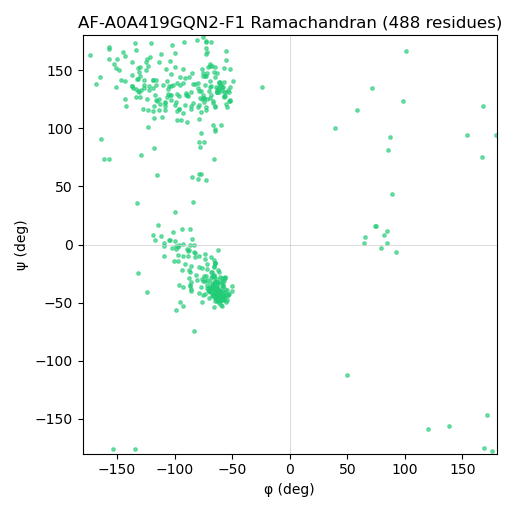 -8.278 1.00 98.25 102 GLN A C 1
ATOM 780 O O . GLN A 1 102 ? 15.632 7.920 -8.704 1.00 98.25 102 GLN A O 1
ATOM 785 N N . ILE A 1 103 ? 15.238 5.902 -7.800 1.00 98.56 103 ILE A N 1
ATOM 786 C CA . ILE A 1 103 ? 13.780 6.067 -7.706 1.00 98.56 103 ILE A CA 1
ATOM 787 C C . ILE A 1 103 ? 13.414 7.210 -6.758 1.00 98.56 103 ILE A C 1
ATOM 789 O O . ILE A 1 103 ? 12.594 8.058 -7.115 1.00 98.56 103 ILE A O 1
ATOM 793 N N . ALA A 1 104 ? 14.028 7.260 -5.575 1.00 98.38 104 ALA A N 1
ATOM 794 C CA . ALA A 1 104 ? 13.815 8.326 -4.604 1.00 98.38 104 ALA A CA 1
ATOM 795 C C . ALA A 1 104 ? 14.132 9.694 -5.224 1.00 98.38 104 ALA A C 1
ATOM 797 O O . ALA A 1 104 ? 13.336 10.624 -5.108 1.00 98.38 104 ALA A O 1
ATOM 798 N N . TYR A 1 105 ? 15.242 9.802 -5.963 1.00 98.31 105 TYR A N 1
ATOM 799 C CA . TYR A 1 105 ? 15.599 11.018 -6.690 1.00 98.31 105 TYR A CA 1
ATOM 800 C C . TYR A 1 105 ? 14.550 11.396 -7.750 1.00 98.31 105 TYR A C 1
ATOM 802 O O . TYR A 1 105 ? 14.081 12.533 -7.769 1.00 98.31 105 TYR A O 1
ATOM 810 N N . ALA A 1 106 ? 14.101 10.448 -8.579 1.00 98.19 106 ALA A N 1
ATOM 811 C CA . ALA A 1 106 ? 13.064 10.698 -9.586 1.00 98.19 106 ALA A CA 1
ATOM 812 C C . ALA A 1 106 ? 11.722 11.145 -8.979 1.00 98.19 106 ALA A C 1
ATOM 814 O O . ALA A 1 106 ? 10.995 11.936 -9.580 1.00 98.19 106 ALA A O 1
ATOM 815 N N . LYS A 1 107 ? 11.390 10.662 -7.778 1.00 97.56 107 LYS A N 1
ATOM 816 C CA . LYS A 1 107 ? 10.185 11.051 -7.031 1.00 97.56 107 LYS A CA 1
ATOM 817 C C . LYS A 1 107 ? 10.279 12.429 -6.372 1.00 97.56 107 LYS A C 1
ATOM 819 O O . LYS A 1 107 ? 9.241 13.002 -6.054 1.00 97.56 107 LYS A O 1
ATOM 824 N N . ARG A 1 108 ? 11.490 12.960 -6.161 1.00 96.56 108 ARG A N 1
ATOM 825 C CA . ARG A 1 108 ? 11.714 14.322 -5.637 1.00 96.56 108 ARG A CA 1
ATOM 826 C C . ARG A 1 108 ? 11.549 15.410 -6.693 1.00 96.56 108 ARG A C 1
ATOM 828 O O . ARG A 1 108 ? 11.372 16.566 -6.310 1.00 96.56 108 ARG A O 1
ATOM 835 N N . LEU A 1 109 ? 11.630 15.052 -7.977 1.00 96.94 109 LEU A N 1
ATOM 836 C CA . LEU A 1 109 ? 11.444 15.994 -9.076 1.00 96.94 109 LEU A CA 1
ATOM 837 C C . LEU A 1 109 ? 10.125 16.742 -8.928 1.00 96.94 109 LEU A C 1
ATOM 839 O O . LEU A 1 109 ? 9.079 16.137 -8.671 1.00 96.94 109 LEU A O 1
ATOM 843 N N . LYS A 1 110 ? 10.174 18.064 -9.096 1.00 95.00 110 LYS A N 1
ATOM 844 C CA . LYS A 1 110 ? 8.985 18.888 -8.908 1.00 95.00 110 LYS A CA 1
ATOM 845 C C . LYS A 1 110 ? 8.016 18.704 -10.062 1.00 95.00 110 LYS A C 1
ATOM 847 O O . LYS A 1 110 ? 8.402 18.697 -11.229 1.00 95.00 110 LYS A O 1
ATOM 852 N N . LYS A 1 111 ? 6.741 18.600 -9.709 1.00 94.19 111 LYS A N 1
ATOM 853 C CA . LYS A 1 111 ? 5.643 18.494 -10.661 1.00 94.19 111 LYS A CA 1
ATOM 854 C C . LYS A 1 111 ? 4.634 19.599 -10.449 1.00 94.19 111 LYS A C 1
ATOM 856 O O . LYS A 1 111 ? 4.470 20.121 -9.345 1.00 94.19 111 LYS A O 1
ATOM 861 N N . THR A 1 112 ? 3.934 19.924 -11.518 1.00 91.31 112 THR A N 1
ATOM 862 C CA . THR A 1 112 ? 2.760 20.773 -11.474 1.00 91.31 112 THR A CA 1
ATOM 863 C C . THR A 1 112 ? 1.678 20.073 -10.640 1.00 91.31 112 THR A C 1
ATOM 865 O O . THR A 1 112 ? 1.409 18.888 -10.860 1.00 91.31 112 THR A O 1
ATOM 868 N N . PRO A 1 113 ? 1.041 20.764 -9.676 1.00 86.69 113 PRO A N 1
ATOM 869 C CA . PRO A 1 113 ? -0.051 20.182 -8.907 1.00 86.69 113 PRO A CA 1
ATOM 870 C C . PRO A 1 113 ? -1.183 19.694 -9.815 1.00 86.69 113 PRO A C 1
ATOM 872 O O . PRO A 1 113 ? -1.551 20.367 -10.780 1.00 86.69 113 PRO A O 1
ATOM 875 N N . ALA A 1 114 ? -1.763 18.539 -9.483 1.00 83.81 114 ALA A N 1
ATOM 876 C CA . ALA A 1 114 ? -2.895 17.996 -10.223 1.00 83.81 114 ALA A CA 1
ATOM 877 C C . ALA A 1 114 ? -4.082 18.986 -10.205 1.00 83.81 114 ALA A C 1
ATOM 879 O O . ALA A 1 114 ? -4.403 19.522 -9.138 1.00 83.81 114 ALA A O 1
ATOM 880 N N . PRO A 1 115 ? -4.767 19.231 -11.337 1.00 80.31 115 PRO A N 1
ATOM 881 C CA . PRO A 1 115 ? -5.988 20.025 -11.334 1.00 80.31 115 PRO A CA 1
ATOM 882 C C . PRO A 1 115 ? -7.071 19.344 -10.490 1.00 80.31 115 PRO A C 1
ATOM 884 O O . PRO A 1 115 ? -7.326 18.146 -10.621 1.00 80.31 115 PRO A O 1
ATOM 887 N N . THR A 1 116 ? -7.751 20.120 -9.646 1.00 76.94 116 THR A N 1
ATOM 888 C CA . THR A 1 116 ? -8.876 19.621 -8.850 1.00 76.94 116 THR A CA 1
ATOM 889 C C . THR A 1 116 ? -10.114 19.502 -9.732 1.00 76.94 116 THR A C 1
ATOM 891 O O . THR A 1 116 ? -10.838 20.477 -9.936 1.00 76.94 116 THR A O 1
ATOM 894 N N . VAL A 1 117 ? -10.369 18.303 -10.252 1.00 78.19 117 VAL A N 1
ATOM 895 C CA . VAL A 1 117 ? -11.599 17.986 -10.986 1.00 78.19 117 VAL A CA 1
ATOM 896 C C . VAL A 1 117 ? -12.556 17.245 -10.046 1.00 78.19 117 VAL A C 1
ATOM 898 O O . VAL A 1 117 ? -12.197 16.182 -9.534 1.00 78.19 117 VAL A O 1
ATOM 901 N N . PRO A 1 118 ? -13.770 17.768 -9.783 1.00 77.56 118 PRO A N 1
ATOM 902 C CA . PRO A 1 118 ? -14.728 17.095 -8.914 1.00 77.56 118 PRO A CA 1
ATOM 903 C C . PRO A 1 118 ? -15.014 15.664 -9.381 1.00 77.56 118 PRO A C 1
ATOM 905 O O . PRO A 1 118 ? -15.330 15.436 -10.545 1.00 77.56 118 PRO A O 1
ATOM 908 N N . SER A 1 119 ? -14.956 14.709 -8.451 1.00 76.81 119 SER A N 1
ATOM 909 C CA . SER A 1 119 ? -15.278 13.286 -8.671 1.00 76.81 119 SER A CA 1
ATOM 910 C C . SER A 1 119 ? -14.358 12.512 -9.624 1.00 76.81 119 SER A C 1
ATOM 912 O O . SER A 1 119 ? -14.637 11.348 -9.900 1.00 76.81 119 SER A O 1
ATOM 914 N N . VAL A 1 120 ? -13.261 13.105 -10.103 1.00 80.44 120 VAL A N 1
ATOM 915 C CA . VAL A 1 120 ? -12.265 12.398 -10.917 1.00 80.44 120 VAL A CA 1
ATOM 916 C C . VAL A 1 120 ? -10.987 12.252 -10.094 1.00 80.44 120 VAL A C 1
ATOM 918 O O . VAL A 1 120 ? -10.324 13.258 -9.834 1.00 80.44 120 VAL A O 1
ATOM 921 N N . PRO A 1 121 ? -10.628 11.033 -9.649 1.00 80.12 121 PRO A N 1
ATOM 922 C CA . PRO A 1 121 ? -9.361 10.826 -8.970 1.00 80.12 121 PRO A CA 1
ATOM 923 C C . PRO A 1 121 ? -8.229 11.060 -9.973 1.00 80.12 121 PRO A C 1
ATOM 925 O O . PRO A 1 121 ? -8.187 10.428 -11.026 1.00 80.12 121 PRO A O 1
ATOM 928 N N . LEU A 1 122 ? -7.327 11.982 -9.643 1.00 87.62 122 LEU A N 1
ATOM 929 C CA . LEU A 1 122 ? -6.170 12.321 -10.461 1.00 87.62 122 LEU A CA 1
ATOM 930 C C . LEU A 1 122 ? -4.929 12.383 -9.576 1.00 87.62 122 LEU A C 1
ATOM 932 O O . LEU A 1 122 ? -4.951 12.989 -8.503 1.00 87.62 122 LEU A O 1
ATOM 936 N N . THR A 1 123 ? -3.844 11.766 -10.032 1.00 91.00 123 THR A N 1
ATOM 937 C CA . THR A 1 123 ? -2.545 11.820 -9.357 1.00 91.00 123 THR A CA 1
ATOM 938 C C . THR A 1 123 ? -1.465 12.275 -10.322 1.00 91.00 123 THR A C 1
ATOM 940 O O . THR A 1 123 ? -1.454 11.879 -11.482 1.00 91.00 123 THR A O 1
ATOM 943 N N . THR A 1 124 ? -0.533 13.082 -9.829 1.00 93.00 124 THR A N 1
ATOM 944 C CA . THR A 1 124 ? 0.712 13.428 -10.530 1.00 93.00 124 THR A CA 1
ATOM 945 C C . THR A 1 124 ? 1.903 12.645 -9.979 1.00 93.00 124 THR A C 1
ATOM 947 O O . THR A 1 124 ? 3.006 12.745 -10.513 1.00 93.00 124 THR A O 1
ATOM 950 N N . VAL A 1 125 ? 1.710 11.831 -8.935 1.00 94.56 125 VAL A N 1
ATOM 951 C CA . VAL A 1 125 ? 2.789 11.104 -8.254 1.00 94.56 125 VAL A CA 1
ATOM 952 C C . VAL A 1 125 ? 3.493 10.141 -9.212 1.00 94.56 125 VAL A C 1
ATOM 954 O O . VAL A 1 125 ? 2.851 9.345 -9.897 1.00 94.56 125 VAL A O 1
ATOM 957 N N . THR A 1 126 ? 4.829 10.186 -9.231 1.00 97.44 126 THR A N 1
ATOM 958 C CA . THR A 1 126 ? 5.651 9.188 -9.927 1.00 97.44 126 THR A CA 1
ATOM 959 C C . THR A 1 126 ? 5.664 7.886 -9.131 1.00 97.44 126 THR A C 1
ATOM 961 O O . THR A 1 126 ? 6.097 7.861 -7.979 1.00 97.44 126 THR A O 1
ATOM 964 N N . LEU A 1 127 ? 5.243 6.787 -9.751 1.00 98.00 127 LEU A N 1
ATOM 965 C CA . LEU A 1 127 ? 5.403 5.442 -9.202 1.00 98.00 127 LEU A CA 1
ATOM 966 C C . LEU A 1 127 ? 6.836 4.939 -9.438 1.00 98.00 127 LEU A C 1
ATOM 968 O O . LEU A 1 127 ? 7.391 5.140 -10.515 1.00 98.00 127 LEU A O 1
ATOM 972 N N . GLY A 1 128 ? 7.439 4.273 -8.458 1.00 98.50 128 GLY A N 1
ATOM 973 C CA . GLY A 1 128 ? 8.785 3.707 -8.571 1.00 98.50 128 GLY A CA 1
ATOM 974 C C . GLY A 1 128 ? 8.774 2.188 -8.493 1.00 98.50 128 GLY A C 1
ATOM 975 O O . GLY A 1 128 ? 8.298 1.641 -7.496 1.00 98.50 128 GLY A O 1
ATOM 976 N N . ILE A 1 129 ? 9.312 1.517 -9.511 1.00 98.81 129 ILE A N 1
ATOM 977 C CA . ILE A 1 129 ? 9.436 0.056 -9.553 1.00 98.81 129 ILE A CA 1
ATOM 978 C C . ILE A 1 129 ? 10.906 -0.328 -9.742 1.00 98.81 129 ILE A C 1
ATOM 980 O O . ILE A 1 129 ? 11.583 0.200 -10.618 1.00 98.81 129 ILE A O 1
ATOM 984 N N . ILE A 1 130 ? 11.395 -1.278 -8.951 1.00 98.75 130 ILE A N 1
ATOM 985 C CA . ILE A 1 130 ? 12.667 -1.957 -9.222 1.00 98.75 130 ILE A CA 1
ATOM 986 C C . ILE A 1 130 ? 12.322 -3.283 -9.877 1.00 98.75 130 ILE A C 1
ATOM 988 O O . ILE A 1 130 ? 11.574 -4.074 -9.308 1.00 98.75 130 ILE A O 1
ATOM 992 N N . PHE A 1 131 ? 12.846 -3.530 -11.069 1.00 98.69 131 PHE A N 1
ATOM 993 C CA . PHE A 1 131 ? 12.587 -4.738 -11.833 1.00 98.69 131 PHE A CA 1
ATOM 994 C C . PHE A 1 131 ? 13.872 -5.524 -12.039 1.00 98.69 131 PHE A C 1
ATOM 996 O O . PHE A 1 131 ? 14.853 -4.994 -12.553 1.00 98.69 131 PHE A O 1
ATOM 1003 N N . ALA A 1 132 ? 13.846 -6.810 -11.711 1.00 97.44 132 ALA A N 1
ATOM 1004 C CA . ALA A 1 132 ? 14.937 -7.721 -11.986 1.00 97.44 132 ALA A CA 1
ATOM 1005 C C . ALA A 1 132 ? 14.455 -9.070 -12.514 1.00 97.44 132 ALA A C 1
ATOM 1007 O O . ALA A 1 132 ? 13.421 -9.599 -12.095 1.00 97.44 132 ALA A O 1
ATOM 1008 N N . ARG A 1 133 ? 15.242 -9.676 -13.408 1.00 95.25 133 ARG A N 1
ATOM 1009 C CA . ARG A 1 133 ? 14.988 -11.055 -13.847 1.00 95.25 133 ARG A CA 1
ATOM 1010 C C . ARG A 1 133 ? 15.293 -12.041 -12.721 1.00 95.25 133 ARG A C 1
ATOM 1012 O O . ARG A 1 133 ? 14.488 -12.925 -12.432 1.00 95.25 133 ARG A O 1
ATOM 1019 N N . ASN A 1 134 ? 16.432 -11.859 -12.060 1.00 95.25 134 ASN A N 1
ATOM 1020 C CA . ASN A 1 134 ? 16.913 -12.729 -10.993 1.00 95.25 134 ASN A CA 1
ATOM 1021 C C . ASN A 1 134 ? 17.408 -11.944 -9.778 1.00 95.25 134 ASN A C 1
ATOM 1023 O O . ASN A 1 134 ? 17.627 -10.738 -9.844 1.00 95.25 134 ASN A O 1
ATOM 1027 N N . ALA A 1 135 ? 17.613 -12.646 -8.662 1.00 96.12 135 ALA A N 1
ATOM 1028 C CA . ALA A 1 135 ? 18.283 -12.089 -7.494 1.00 96.12 135 ALA A CA 1
ATOM 1029 C C . ALA A 1 135 ? 19.273 -13.085 -6.889 1.00 96.12 135 ALA A C 1
ATOM 1031 O O . ALA A 1 135 ? 18.950 -14.265 -6.711 1.00 96.12 135 ALA A O 1
ATOM 1032 N N . THR A 1 136 ? 20.458 -12.604 -6.521 1.00 95.25 136 THR A N 1
ATOM 1033 C CA . THR A 1 136 ? 21.522 -13.432 -5.930 1.00 95.25 136 THR A CA 1
ATOM 1034 C C . THR A 1 136 ? 21.228 -13.780 -4.470 1.00 95.25 136 THR A C 1
ATOM 1036 O O . THR A 1 136 ? 21.579 -14.862 -4.003 1.00 95.25 136 THR A O 1
ATOM 1039 N N . LYS A 1 137 ? 20.533 -12.890 -3.752 1.00 93.81 137 LYS A N 1
ATOM 1040 C CA . LYS A 1 137 ? 20.117 -13.067 -2.352 1.00 93.81 137 LYS A CA 1
ATOM 1041 C C . LYS A 1 137 ? 18.653 -13.503 -2.241 1.00 93.81 137 LYS A C 1
ATOM 1043 O O . LYS A 1 137 ? 17.881 -13.214 -3.160 1.00 93.81 137 LYS A O 1
ATOM 1048 N N . PRO A 1 138 ? 18.252 -14.215 -1.170 1.00 93.12 138 PRO A N 1
ATOM 1049 C CA . PRO A 1 138 ? 16.843 -14.494 -0.880 1.00 93.12 138 PRO A CA 1
ATOM 1050 C C . PRO A 1 138 ? 15.997 -13.213 -0.881 1.00 93.12 138 PRO A C 1
ATOM 1052 O O . PRO A 1 138 ? 16.515 -12.129 -0.606 1.00 93.12 138 PRO A O 1
ATOM 1055 N N . ILE A 1 139 ? 14.713 -13.328 -1.226 1.00 94.19 139 ILE A N 1
ATOM 1056 C CA . ILE A 1 139 ? 13.822 -12.159 -1.328 1.00 94.19 139 ILE A CA 1
ATOM 1057 C C . ILE A 1 139 ? 13.602 -11.511 0.047 1.00 94.19 139 ILE A C 1
ATOM 1059 O O . ILE A 1 139 ? 13.433 -10.302 0.145 1.00 94.19 139 ILE A O 1
ATOM 1063 N N . GLU A 1 140 ? 13.716 -12.299 1.110 1.00 92.88 140 GLU A N 1
ATOM 1064 C CA . GLU A 1 140 ? 13.678 -11.886 2.508 1.00 92.88 140 GLU A CA 1
ATOM 1065 C C . GLU A 1 140 ? 14.807 -10.895 2.816 1.00 92.88 140 GLU A C 1
ATOM 1067 O O . GLU A 1 140 ? 14.540 -9.813 3.324 1.00 92.88 140 GLU A O 1
ATOM 1072 N N . SER A 1 141 ? 16.045 -11.184 2.394 1.00 95.38 141 SER A N 1
ATOM 1073 C CA . SER A 1 141 ? 17.183 -10.271 2.588 1.00 95.38 141 SER A CA 1
ATOM 1074 C C . SER A 1 141 ? 17.026 -8.955 1.822 1.00 95.38 141 SER A C 1
ATOM 1076 O O . SER A 1 141 ? 17.480 -7.912 2.282 1.00 95.38 141 SER A O 1
ATOM 1078 N N . LEU A 1 142 ? 16.391 -8.987 0.644 1.00 97.56 142 LEU A N 1
ATOM 1079 C CA . LEU A 1 142 ? 16.053 -7.762 -0.090 1.00 97.56 142 LEU A CA 1
ATOM 1080 C C . LEU A 1 142 ? 14.958 -6.965 0.628 1.00 97.56 142 LEU A C 1
ATOM 1082 O O . LEU A 1 142 ? 14.949 -5.742 0.569 1.00 97.56 142 LEU A O 1
ATOM 1086 N N . THR A 1 143 ? 14.045 -7.657 1.306 1.00 96.62 143 THR A N 1
ATOM 1087 C CA . THR A 1 143 ? 12.944 -7.032 2.041 1.00 96.62 143 THR A CA 1
ATOM 1088 C C . THR A 1 143 ? 13.432 -6.373 3.329 1.00 96.62 143 THR A C 1
ATOM 1090 O O . THR A 1 143 ? 13.050 -5.242 3.603 1.00 96.62 143 THR A O 1
ATOM 1093 N N . GLU A 1 144 ? 14.325 -7.028 4.074 1.00 96.00 144 GLU A N 1
ATOM 1094 C CA . GLU A 1 144 ? 14.996 -6.446 5.247 1.00 96.00 144 GLU A CA 1
ATOM 1095 C C . GLU A 1 144 ? 15.758 -5.165 4.880 1.00 96.00 144 GLU A C 1
ATOM 1097 O O . GLU A 1 144 ? 15.674 -4.154 5.575 1.00 96.00 144 GLU A O 1
ATOM 1102 N N . GLU A 1 145 ? 16.475 -5.184 3.753 1.00 97.94 145 GLU A N 1
ATOM 1103 C CA . GLU A 1 145 ? 17.165 -3.994 3.261 1.00 97.94 145 GLU A CA 1
ATOM 1104 C C . GLU A 1 145 ? 16.185 -2.901 2.810 1.00 97.94 145 GLU A C 1
ATOM 1106 O O . GLU A 1 145 ? 16.436 -1.723 3.055 1.00 97.94 145 GLU A O 1
ATOM 1111 N N . LEU A 1 146 ? 15.063 -3.263 2.178 1.00 97.69 146 LEU A N 1
ATOM 1112 C CA . LEU A 1 146 ? 14.035 -2.300 1.785 1.00 97.69 146 LEU A CA 1
ATOM 1113 C C . LEU A 1 146 ? 13.396 -1.617 3.006 1.00 97.69 146 LEU A C 1
ATOM 1115 O O . LEU A 1 146 ? 13.190 -0.408 2.973 1.00 97.69 146 LEU A O 1
ATOM 1119 N N . ASP A 1 147 ? 13.127 -2.362 4.081 1.00 95.81 147 ASP A N 1
ATOM 1120 C CA . ASP A 1 147 ? 12.624 -1.807 5.345 1.00 95.81 147 ASP A CA 1
ATOM 1121 C C . ASP A 1 147 ? 13.626 -0.810 5.951 1.00 95.81 147 ASP A C 1
ATOM 1123 O O . ASP A 1 147 ? 13.270 0.326 6.260 1.00 95.81 147 ASP A O 1
ATOM 1127 N N . ARG A 1 148 ? 14.916 -1.172 5.983 1.00 97.00 148 ARG A N 1
ATOM 1128 C CA . ARG A 1 148 ? 16.001 -0.272 6.413 1.00 97.00 148 ARG A CA 1
ATOM 1129 C C . ARG A 1 148 ? 16.045 1.020 5.587 1.00 97.00 148 ARG A C 1
ATOM 1131 O O . ARG A 1 148 ? 16.175 2.108 6.140 1.00 97.00 148 ARG A O 1
ATOM 1138 N N . LEU A 1 149 ? 15.920 0.918 4.263 1.00 97.69 149 LEU A N 1
ATOM 1139 C CA . LEU A 1 149 ? 15.916 2.077 3.362 1.00 97.69 149 LEU A CA 1
ATOM 1140 C C . LEU A 1 149 ? 14.683 2.967 3.552 1.00 97.69 149 LEU A C 1
ATOM 1142 O O . LEU A 1 149 ? 14.793 4.190 3.430 1.00 97.69 149 LEU A O 1
ATOM 1146 N N . ASN A 1 150 ? 13.529 2.380 3.868 1.00 96.81 150 ASN A N 1
ATOM 1147 C CA . ASN A 1 150 ? 12.315 3.127 4.181 1.00 96.81 150 ASN A CA 1
ATOM 1148 C C . ASN A 1 150 ? 12.469 3.964 5.455 1.00 96.81 150 ASN A C 1
ATOM 1150 O O . ASN A 1 150 ? 11.974 5.086 5.495 1.00 96.81 150 ASN A O 1
ATOM 1154 N N . GLU A 1 151 ? 13.171 3.467 6.476 1.00 94.06 151 GLU A N 1
ATOM 1155 C CA . GLU A 1 151 ? 13.448 4.238 7.699 1.00 94.06 151 GLU A CA 1
ATOM 1156 C C . GLU A 1 151 ? 14.345 5.460 7.435 1.00 94.06 151 GLU A C 1
ATOM 1158 O O . GLU A 1 151 ? 14.206 6.497 8.086 1.00 94.06 151 GLU A O 1
ATOM 1163 N N . GLU A 1 152 ? 15.245 5.360 6.454 1.00 95.69 152 GLU A N 1
ATOM 1164 C CA . GLU A 1 152 ? 16.189 6.421 6.079 1.00 95.69 152 GLU A CA 1
ATOM 1165 C C . GLU A 1 152 ? 15.571 7.492 5.153 1.00 95.69 152 GLU A C 1
ATOM 1167 O O . GLU A 1 152 ? 16.183 8.540 4.928 1.00 95.69 152 GLU A O 1
ATOM 1172 N N . HIS A 1 153 ? 14.366 7.263 4.614 1.00 96.06 153 HIS A N 1
ATOM 1173 C CA . HIS A 1 153 ? 13.745 8.119 3.598 1.00 96.06 153 HIS A CA 1
ATOM 1174 C C . HIS A 1 153 ? 12.300 8.497 3.945 1.00 96.06 153 HIS A C 1
ATOM 1176 O O . HIS A 1 153 ? 11.564 7.706 4.527 1.00 96.06 153 HIS A O 1
ATOM 1182 N N . PRO A 1 154 ? 11.823 9.689 3.545 1.00 94.50 154 PRO A N 1
ATOM 1183 C CA . PRO A 1 154 ? 10.412 10.025 3.692 1.00 94.50 154 PRO A CA 1
ATOM 1184 C C . PRO A 1 154 ? 9.541 9.124 2.804 1.00 94.50 154 PRO A C 1
ATOM 1186 O O . PRO A 1 154 ? 9.924 8.762 1.692 1.00 94.50 154 PRO A O 1
ATOM 1189 N N . ASP A 1 155 ? 8.322 8.838 3.254 1.00 93.69 155 ASP A N 1
ATOM 1190 C CA . ASP A 1 155 ? 7.405 7.862 2.651 1.00 93.69 155 ASP A CA 1
ATOM 1191 C C . ASP A 1 155 ? 7.043 8.136 1.186 1.00 93.69 155 ASP A C 1
ATOM 1193 O O . ASP A 1 155 ? 6.886 7.218 0.379 1.00 93.69 155 ASP A O 1
ATOM 1197 N N . ARG A 1 156 ? 7.011 9.412 0.795 1.00 93.81 156 ARG A N 1
ATOM 1198 C CA . ARG A 1 156 ? 6.800 9.828 -0.600 1.00 93.81 156 ARG A CA 1
ATOM 1199 C C . ARG A 1 156 ? 7.898 9.346 -1.562 1.00 93.81 156 ARG A C 1
ATOM 1201 O O . ARG A 1 156 ? 7.660 9.282 -2.765 1.00 93.81 156 ARG A O 1
ATOM 1208 N N . GLU A 1 157 ? 9.087 9.034 -1.049 1.00 96.25 157 GLU A N 1
ATOM 1209 C CA . GLU A 1 157 ? 10.268 8.635 -1.827 1.00 96.25 157 GLU A CA 1
ATOM 1210 C C . GLU A 1 157 ? 10.447 7.118 -1.901 1.00 96.25 157 GLU A C 1
ATOM 1212 O O . GLU A 1 157 ? 11.257 6.643 -2.694 1.00 96.25 157 GLU A O 1
ATOM 1217 N N . TRP A 1 158 ? 9.670 6.352 -1.132 1.00 97.56 158 TRP A N 1
ATOM 1218 C CA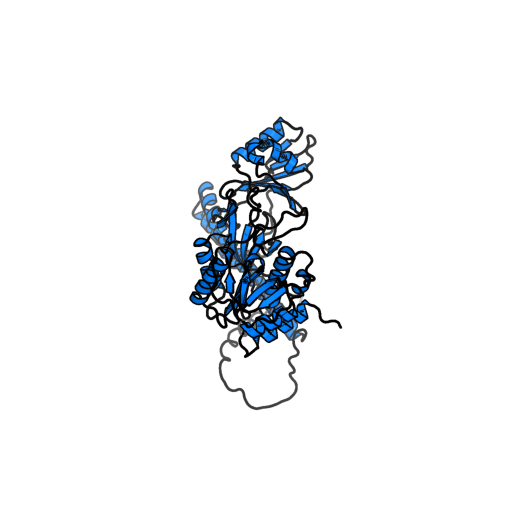 . TRP A 1 158 ? 9.812 4.902 -1.067 1.00 97.56 158 TRP A CA 1
ATOM 1219 C C . TRP A 1 158 ? 9.590 4.249 -2.427 1.00 97.56 158 TRP A C 1
ATOM 1221 O O . TRP A 1 158 ? 8.673 4.609 -3.173 1.00 97.56 158 TRP A O 1
ATOM 1231 N N . THR A 1 159 ? 10.394 3.239 -2.746 1.00 98.00 159 THR A N 1
ATOM 1232 C CA . THR A 1 159 ? 10.111 2.345 -3.878 1.00 98.00 159 THR A CA 1
ATOM 1233 C C . THR A 1 159 ? 8.756 1.681 -3.656 1.00 98.00 159 THR A C 1
ATOM 1235 O O . THR A 1 159 ? 8.505 1.199 -2.561 1.00 98.00 159 THR A O 1
ATOM 1238 N N . ASN A 1 160 ? 7.876 1.647 -4.661 1.00 98.38 160 ASN A N 1
ATOM 1239 C CA . ASN A 1 160 ? 6.512 1.126 -4.500 1.00 98.38 160 ASN A CA 1
ATOM 1240 C C . ASN A 1 160 ? 6.417 -0.390 -4.690 1.00 98.38 160 ASN A C 1
ATOM 1242 O O . ASN A 1 160 ? 5.562 -1.031 -4.079 1.00 98.38 160 ASN A O 1
ATOM 1246 N N . MET A 1 161 ? 7.264 -0.953 -5.553 1.00 98.62 161 MET A N 1
ATOM 1247 C CA . MET A 1 161 ? 7.311 -2.387 -5.807 1.00 98.62 161 MET A CA 1
ATOM 1248 C C . MET A 1 161 ? 8.719 -2.816 -6.223 1.00 98.62 161 MET A C 1
ATOM 1250 O O . MET A 1 161 ? 9.342 -2.183 -7.074 1.00 98.62 161 MET A O 1
ATOM 1254 N N . VAL A 1 162 ? 9.192 -3.922 -5.657 1.00 98.69 162 VAL A N 1
ATOM 1255 C CA . VAL A 1 162 ? 10.360 -4.661 -6.142 1.00 98.69 162 VAL A CA 1
ATOM 1256 C C . VAL A 1 162 ? 9.855 -5.932 -6.808 1.00 98.69 162 VAL A C 1
ATOM 1258 O O . VAL A 1 162 ? 9.092 -6.691 -6.214 1.00 98.69 162 VAL A O 1
ATOM 1261 N N . VAL A 1 163 ? 10.267 -6.161 -8.047 1.00 98.50 163 VAL A N 1
ATOM 1262 C CA . VAL A 1 163 ? 9.838 -7.274 -8.890 1.00 98.50 163 VAL A CA 1
ATOM 1263 C C . VAL A 1 163 ? 11.057 -8.123 -9.201 1.00 98.50 163 VAL A C 1
ATOM 1265 O O . VAL A 1 163 ? 11.995 -7.643 -9.826 1.00 98.50 163 VAL A O 1
ATOM 1268 N N . VAL A 1 164 ? 11.046 -9.390 -8.790 1.00 97.75 164 VAL A N 1
ATOM 1269 C CA . VAL A 1 164 ? 12.088 -10.361 -9.139 1.00 97.75 164 VAL A CA 1
ATOM 1270 C C . VAL A 1 164 ? 11.410 -11.534 -9.830 1.00 97.75 164 VAL A C 1
ATOM 1272 O O . VAL A 1 164 ? 10.821 -12.373 -9.151 1.00 97.75 164 VAL A O 1
ATOM 1275 N N . LEU A 1 165 ? 11.478 -11.610 -11.165 1.00 96.06 165 LEU A N 1
ATOM 1276 C CA . LEU A 1 165 ? 10.693 -12.579 -11.953 1.00 96.06 165 LEU A CA 1
ATOM 1277 C C . LEU A 1 165 ? 10.815 -14.021 -11.441 1.00 96.06 165 LEU A C 1
ATOM 1279 O O . LEU A 1 165 ? 9.818 -14.740 -11.386 1.00 96.06 165 LEU A O 1
ATOM 1283 N N . SER A 1 166 ? 12.015 -14.439 -11.033 1.00 92.31 166 SER A N 1
ATOM 1284 C CA . SER A 1 166 ? 12.257 -15.795 -10.528 1.00 92.31 166 SER A CA 1
ATOM 1285 C C . SER A 1 166 ? 11.822 -16.049 -9.081 1.00 92.31 166 SER A C 1
ATOM 1287 O O . SER A 1 166 ? 11.824 -17.205 -8.656 1.00 92.31 166 SER A O 1
ATOM 1289 N N . LYS A 1 167 ? 11.446 -15.019 -8.308 1.00 93.44 167 LYS A N 1
ATOM 1290 C CA . LYS A 1 167 ? 11.143 -15.149 -6.868 1.00 93.44 167 LYS A CA 1
ATOM 1291 C C . LYS A 1 167 ? 9.753 -14.658 -6.472 1.00 93.44 167 LYS A C 1
ATOM 1293 O O . LYS A 1 167 ? 9.099 -15.315 -5.664 1.00 93.44 167 LYS A O 1
ATOM 1298 N N . GLY A 1 168 ? 9.285 -13.546 -7.030 1.00 95.81 168 GLY A N 1
ATOM 1299 C CA . GLY A 1 168 ? 8.044 -12.893 -6.621 1.00 95.81 168 GLY A CA 1
ATOM 1300 C C . GLY A 1 168 ? 8.180 -11.377 -6.563 1.00 95.81 168 GLY A C 1
ATOM 1301 O O . GLY A 1 168 ? 9.048 -10.788 -7.211 1.00 95.81 168 GLY A O 1
ATOM 1302 N N . ILE A 1 169 ? 7.325 -10.749 -5.759 1.00 97.69 169 ILE A N 1
ATOM 1303 C CA . ILE A 1 169 ? 7.360 -9.303 -5.529 1.00 97.69 169 ILE A CA 1
ATOM 1304 C C . ILE A 1 169 ? 7.467 -8.950 -4.046 1.00 97.69 169 ILE A C 1
ATOM 1306 O O . ILE A 1 169 ? 7.040 -9.717 -3.181 1.00 97.69 169 ILE A O 1
ATOM 1310 N N . ILE A 1 170 ? 7.972 -7.747 -3.793 1.00 98.12 170 ILE A N 1
ATOM 1311 C CA . ILE A 1 170 ? 7.853 -7.025 -2.527 1.00 98.12 170 ILE A CA 1
ATOM 1312 C C . ILE A 1 170 ? 7.050 -5.764 -2.828 1.00 98.12 170 ILE A C 1
ATOM 1314 O O . ILE A 1 170 ? 7.418 -5.003 -3.725 1.00 98.12 170 ILE A O 1
ATOM 1318 N N . ASN A 1 171 ? 5.949 -5.535 -2.126 1.00 97.25 171 ASN A N 1
ATOM 1319 C CA . ASN A 1 171 ? 5.174 -4.305 -2.265 1.00 97.25 171 ASN A CA 1
ATOM 1320 C C . ASN A 1 171 ? 4.401 -3.995 -0.985 1.00 97.25 171 ASN A C 1
ATOM 1322 O O . ASN A 1 171 ? 4.527 -4.694 0.016 1.00 97.25 171 ASN A O 1
ATOM 1326 N N . TYR A 1 172 ? 3.597 -2.940 -1.028 1.00 97.44 172 TYR A N 1
ATOM 1327 C CA . TYR A 1 172 ? 2.785 -2.512 0.100 1.00 97.44 172 TYR A CA 1
ATOM 1328 C C . TYR A 1 172 ? 1.324 -2.851 -0.150 1.00 97.44 172 TYR A C 1
ATOM 1330 O O . TYR A 1 172 ? 0.826 -2.709 -1.270 1.00 97.44 172 TYR A O 1
ATOM 1338 N N . ALA A 1 173 ? 0.637 -3.282 0.897 1.00 94.56 173 ALA A N 1
ATOM 1339 C CA . ALA A 1 173 ? -0.789 -3.550 0.889 1.00 94.56 173 ALA A CA 1
ATOM 1340 C C . ALA A 1 173 ? -1.496 -2.733 1.975 1.00 94.56 173 ALA A C 1
ATOM 1342 O O . ALA A 1 173 ? -0.867 -2.247 2.912 1.00 94.56 173 ALA A O 1
ATOM 1343 N N . VAL A 1 174 ? -2.803 -2.560 1.825 1.00 93.00 174 VAL A N 1
ATOM 1344 C CA . VAL A 1 174 ? -3.650 -1.832 2.770 1.00 93.00 174 VAL A CA 1
ATOM 1345 C C . VAL A 1 174 ? -4.413 -2.824 3.630 1.00 93.00 174 VAL A C 1
ATOM 1347 O O . VAL A 1 174 ? -4.965 -3.799 3.120 1.00 93.00 174 VAL A O 1
ATOM 1350 N N . GLN A 1 175 ? -4.483 -2.549 4.926 1.00 90.88 175 GLN A N 1
ATOM 1351 C CA . GLN A 1 175 ? -5.346 -3.257 5.860 1.00 90.88 175 GLN A CA 1
ATOM 1352 C C . GLN A 1 175 ? -6.077 -2.248 6.747 1.00 90.88 175 GLN A C 1
ATOM 1354 O O . GLN A 1 175 ? -5.446 -1.409 7.392 1.00 90.88 175 GLN A O 1
ATOM 1359 N N . PHE A 1 176 ? -7.405 -2.340 6.805 1.00 90.06 176 PHE A N 1
ATOM 1360 C CA . PHE A 1 176 ? -8.189 -1.601 7.792 1.00 90.06 176 PHE A CA 1
ATOM 1361 C C . PHE A 1 176 ? -8.254 -2.377 9.115 1.00 90.06 176 PHE A C 1
ATOM 1363 O O . PHE A 1 176 ? -8.269 -3.612 9.109 1.00 90.06 176 PHE A O 1
ATOM 1370 N N . PRO A 1 177 ? -8.303 -1.685 10.265 1.00 86.56 177 PRO A N 1
ATOM 1371 C CA . PRO A 1 177 ? -8.508 -2.329 11.553 1.00 86.56 177 PRO A CA 1
ATOM 1372 C C . PRO A 1 177 ? -9.741 -3.242 11.563 1.00 86.56 177 PRO A C 1
ATOM 1374 O O . PRO A 1 177 ? -10.859 -2.811 11.291 1.00 86.56 177 PRO A O 1
ATOM 1377 N N . GLY A 1 178 ? -9.526 -4.513 11.909 1.00 78.12 178 GLY A N 1
ATOM 1378 C CA . GLY A 1 178 ? -10.579 -5.531 11.950 1.00 78.12 178 GLY A CA 1
ATOM 1379 C C . GLY A 1 178 ? -10.880 -6.217 10.614 1.00 78.12 178 GLY A C 1
ATOM 1380 O O . GLY A 1 178 ? -11.753 -7.083 10.590 1.00 78.12 178 GLY A O 1
ATOM 1381 N N . GLU A 1 179 ? -10.164 -5.882 9.538 1.00 81.62 179 GLU A N 1
ATOM 1382 C CA . GLU A 1 179 ? -10.266 -6.546 8.236 1.00 81.62 179 GLU A CA 1
ATOM 1383 C C . GLU A 1 179 ? -8.994 -7.334 7.891 1.00 81.62 179 GLU A C 1
ATOM 1385 O O . GLU A 1 179 ? -7.921 -7.144 8.471 1.00 81.62 179 GLU A O 1
ATOM 1390 N N . ASN A 1 180 ? -9.118 -8.231 6.913 1.00 81.81 180 ASN A N 1
ATOM 1391 C CA . ASN A 1 180 ? -7.963 -8.823 6.246 1.00 81.81 180 ASN A CA 1
ATOM 1392 C C . ASN A 1 180 ? -7.302 -7.793 5.316 1.00 81.81 180 ASN A C 1
ATOM 1394 O O . ASN A 1 180 ? -7.808 -6.692 5.109 1.00 81.81 180 ASN A O 1
ATOM 1398 N N . VAL A 1 181 ? -6.161 -8.163 4.736 1.00 82.62 181 VAL A N 1
ATOM 1399 C CA . VAL A 1 181 ? -5.498 -7.357 3.704 1.00 82.62 181 VAL A CA 1
ATOM 1400 C C . VAL A 1 181 ? -6.482 -7.069 2.564 1.00 82.62 181 VAL A C 1
ATOM 1402 O O . VAL A 1 181 ? -6.968 -7.997 1.921 1.00 82.62 181 VAL A O 1
ATOM 1405 N N . ALA A 1 182 ? -6.776 -5.790 2.333 1.00 76.62 182 ALA A N 1
ATOM 1406 C CA . ALA A 1 182 ? -7.836 -5.337 1.436 1.00 76.62 182 ALA A CA 1
ATOM 1407 C C . ALA A 1 182 ? -7.373 -5.220 -0.026 1.00 76.62 182 ALA A C 1
ATOM 1409 O O . ALA A 1 182 ? -8.137 -5.501 -0.945 1.00 76.62 182 ALA A O 1
ATOM 1410 N N . GLY A 1 183 ? -6.122 -4.816 -0.260 1.00 87.44 183 GLY A N 1
ATOM 1411 C CA . GLY A 1 183 ? -5.596 -4.595 -1.610 1.00 87.44 183 GLY A CA 1
ATOM 1412 C C . GLY A 1 183 ? -4.182 -4.027 -1.613 1.00 87.44 183 GLY A C 1
ATOM 1413 O O . GLY A 1 183 ? -3.578 -3.857 -0.556 1.00 87.44 183 GLY A O 1
ATOM 1414 N N . ASP A 1 184 ? -3.634 -3.745 -2.795 1.00 93.19 184 ASP A N 1
ATOM 1415 C CA . ASP A 1 184 ? -2.335 -3.076 -2.903 1.00 93.19 184 ASP A CA 1
ATOM 1416 C C . ASP A 1 184 ? -2.442 -1.593 -2.540 1.00 93.19 184 ASP A C 1
ATOM 1418 O O . ASP A 1 184 ? -3.431 -0.925 -2.834 1.00 93.19 184 ASP A O 1
ATOM 1422 N N . PHE A 1 185 ? -1.394 -1.071 -1.914 1.00 94.69 185 PHE A N 1
ATOM 1423 C CA . PHE A 1 185 ? -1.286 0.337 -1.580 1.00 94.69 185 PHE A CA 1
ATOM 1424 C C . PHE A 1 185 ? -0.705 1.117 -2.762 1.00 94.69 185 PHE A C 1
ATOM 1426 O O . PHE A 1 185 ? 0.432 0.884 -3.183 1.00 94.69 185 PHE A O 1
ATOM 1433 N N . LEU A 1 186 ? -1.482 2.075 -3.265 1.00 93.31 186 LEU A N 1
ATOM 1434 C CA . LEU A 1 186 ? -1.000 3.121 -4.160 1.00 93.31 186 LEU A CA 1
ATOM 1435 C C . LEU A 1 186 ? -0.730 4.394 -3.350 1.00 93.31 186 LEU A C 1
ATOM 1437 O O . LEU A 1 186 ? -1.525 4.728 -2.466 1.00 93.31 186 LEU A O 1
ATOM 1441 N N . PRO A 1 187 ? 0.369 5.116 -3.637 1.00 89.56 187 PRO A N 1
ATOM 1442 C CA . PRO A 1 187 ? 0.691 6.328 -2.906 1.00 89.56 187 PRO A CA 1
ATOM 1443 C C . PRO A 1 187 ? -0.423 7.371 -3.091 1.00 89.56 187 PRO A C 1
ATOM 1445 O O . PRO A 1 187 ? -0.936 7.536 -4.204 1.00 89.56 187 PRO A O 1
ATOM 1448 N N . PRO A 1 188 ? -0.802 8.090 -2.023 1.00 88.00 188 PRO A N 1
ATOM 1449 C CA . PRO A 1 188 ? -1.830 9.115 -2.109 1.00 88.00 188 PRO A CA 1
ATOM 1450 C C . PRO A 1 188 ? -1.385 10.240 -3.046 1.00 88.00 188 PRO A C 1
ATOM 1452 O O . PRO A 1 188 ? -0.201 10.573 -3.117 1.00 88.00 188 PRO A O 1
ATOM 1455 N N . ALA A 1 189 ? -2.347 10.858 -3.734 1.00 85.94 189 ALA A N 1
ATOM 1456 C CA . ALA A 1 189 ? -2.083 12.043 -4.541 1.00 85.94 189 ALA A CA 1
ATOM 1457 C C . ALA A 1 189 ? -1.471 13.165 -3.688 1.00 85.94 189 ALA A C 1
ATOM 1459 O O . ALA A 1 189 ? -1.725 13.274 -2.481 1.00 85.94 189 ALA A O 1
ATOM 1460 N N . GLU A 1 190 ? -0.672 14.024 -4.320 1.00 83.00 190 GLU A N 1
ATOM 1461 C CA . GLU A 1 190 ? 0.002 15.103 -3.612 1.00 83.00 190 GLU A CA 1
ATOM 1462 C C . GLU A 1 190 ? -1.007 16.010 -2.890 1.00 83.00 190 GLU A C 1
ATOM 1464 O O . GLU A 1 190 ? -1.977 16.504 -3.460 1.00 83.00 190 GLU A O 1
ATOM 1469 N N . GLY A 1 191 ? -0.788 16.210 -1.590 1.00 80.25 191 GLY A N 1
ATOM 1470 C CA . GLY A 1 191 ? -1.665 17.017 -0.748 1.00 80.25 191 GLY A CA 1
ATOM 1471 C C . GLY A 1 191 ? -2.950 16.332 -0.271 1.00 80.25 191 GLY A C 1
ATOM 1472 O O . GLY A 1 191 ? -3.646 16.934 0.546 1.00 80.25 191 GLY A O 1
ATOM 1473 N N . ALA A 1 192 ? -3.242 15.090 -0.678 1.00 80.75 192 ALA A N 1
ATOM 1474 C CA . ALA A 1 192 ? -4.435 14.365 -0.227 1.00 80.75 192 ALA A CA 1
ATOM 1475 C C . ALA A 1 192 ? -4.488 14.216 1.306 1.00 80.75 192 ALA A C 1
ATOM 1477 O O . ALA A 1 192 ? -5.548 14.353 1.905 1.00 80.75 192 ALA A O 1
ATOM 1478 N N . LEU A 1 193 ? -3.332 14.041 1.952 1.00 83.44 193 LEU A N 1
ATOM 1479 C CA . LEU A 1 193 ? -3.213 13.855 3.404 1.00 83.44 193 LEU A CA 1
ATOM 1480 C C . LEU A 1 193 ? -3.159 15.161 4.220 1.00 83.44 193 LEU A C 1
ATOM 1482 O O . LEU A 1 193 ? -2.954 15.126 5.432 1.00 83.44 193 LEU A O 1
ATOM 1486 N N . LYS A 1 194 ? -3.323 16.334 3.587 1.00 78.81 194 LYS A N 1
ATOM 1487 C CA . LYS A 1 194 ? -3.252 17.628 4.298 1.00 78.81 194 LYS A CA 1
ATOM 1488 C C . LYS A 1 194 ? -4.349 17.774 5.352 1.00 78.81 194 LYS A C 1
ATOM 1490 O O . LYS A 1 194 ? -4.100 18.326 6.419 1.00 78.81 194 LYS A O 1
ATOM 1495 N N . ASN A 1 195 ? -5.547 17.276 5.045 1.00 75.50 195 ASN A N 1
ATOM 1496 C CA . ASN A 1 195 ? -6.747 17.523 5.847 1.00 75.50 195 ASN A CA 1
ATOM 1497 C C . ASN A 1 195 ? -7.236 16.289 6.615 1.00 75.50 195 ASN A C 1
ATOM 1499 O O . ASN A 1 195 ? -8.114 16.413 7.464 1.00 75.50 195 ASN A O 1
ATOM 1503 N N . TYR A 1 196 ? -6.687 15.106 6.342 1.00 82.56 196 TYR A N 1
ATOM 1504 C CA . TYR A 1 196 ? -7.074 13.871 7.012 1.00 82.56 196 TYR A CA 1
ATOM 1505 C C . TYR A 1 196 ? -5.931 12.859 7.043 1.00 82.56 196 TYR A C 1
ATOM 1507 O O . TYR A 1 196 ? -5.037 12.887 6.202 1.00 82.56 196 TYR A O 1
ATOM 1515 N N . SER A 1 197 ? -5.988 11.956 8.021 1.00 88.69 197 SER A N 1
ATOM 1516 C CA . SER A 1 197 ? -5.075 10.820 8.146 1.00 88.69 197 SER A CA 1
ATOM 1517 C C . SER A 1 197 ? -5.906 9.532 8.074 1.00 88.69 197 SER A C 1
ATOM 1519 O O . SER A 1 197 ? -6.766 9.327 8.938 1.00 88.69 197 SER A O 1
ATOM 1521 N N . PRO A 1 198 ? -5.729 8.696 7.035 1.00 89.31 198 PRO A N 1
ATOM 1522 C CA . PRO A 1 198 ? -6.556 7.514 6.843 1.00 89.31 198 PRO A CA 1
ATOM 1523 C C . PRO A 1 198 ? -6.262 6.460 7.929 1.00 89.31 198 PRO A C 1
ATOM 1525 O O . PRO A 1 198 ? -5.098 6.256 8.282 1.00 89.31 198 PRO A O 1
ATOM 1528 N N . PRO A 1 199 ? -7.291 5.768 8.447 1.00 91.94 199 PRO A N 1
ATOM 1529 C CA . PRO A 1 199 ? -7.185 4.792 9.525 1.00 91.94 199 PRO A CA 1
ATOM 1530 C C . PRO A 1 199 ? -6.817 3.421 8.956 1.00 91.94 199 PRO A C 1
ATOM 1532 O O . PRO A 1 199 ? -7.571 2.458 9.070 1.00 91.94 199 PRO A O 1
ATOM 1535 N N . MET A 1 200 ? -5.686 3.356 8.263 1.00 92.88 200 MET A N 1
ATOM 1536 C CA . MET A 1 200 ? -5.239 2.151 7.581 1.00 92.88 200 MET A CA 1
ATOM 1537 C C . MET A 1 200 ? -3.792 1.834 7.924 1.00 92.88 200 MET A C 1
ATOM 1539 O O . MET A 1 200 ? -2.961 2.735 8.069 1.00 92.88 200 MET A O 1
ATOM 1543 N N . TYR A 1 201 ? -3.501 0.544 8.013 1.00 93.56 201 TYR A N 1
ATOM 1544 C CA . TYR A 1 201 ? -2.145 0.031 8.040 1.00 93.56 201 TYR A CA 1
ATOM 1545 C C . TYR A 1 201 ? -1.658 -0.146 6.605 1.00 93.56 201 TYR A C 1
ATOM 1547 O O . TYR A 1 201 ? -2.346 -0.737 5.769 1.00 93.56 201 TYR A O 1
ATOM 1555 N N . VAL A 1 202 ? -0.463 0.363 6.330 1.00 95.44 202 VAL A N 1
ATOM 1556 C CA . VAL A 1 202 ? 0.280 0.083 5.104 1.00 95.44 202 VAL A CA 1
ATOM 1557 C C . VAL A 1 202 ? 1.283 -1.004 5.450 1.00 95.44 202 VAL A C 1
ATOM 1559 O O . VAL A 1 202 ? 2.233 -0.757 6.183 1.00 95.44 202 VAL A O 1
ATOM 1562 N N . ILE A 1 203 ? 1.057 -2.221 4.980 1.00 94.00 203 ILE A N 1
ATOM 1563 C CA . ILE A 1 203 ? 1.875 -3.384 5.330 1.00 94.00 203 ILE A CA 1
ATOM 1564 C C . ILE A 1 203 ? 2.818 -3.730 4.184 1.00 94.00 203 ILE A C 1
ATOM 1566 O O . ILE A 1 203 ? 2.389 -3.877 3.041 1.00 94.00 203 ILE A O 1
ATOM 1570 N N . MET A 1 204 ? 4.106 -3.870 4.481 1.00 95.88 204 MET A N 1
ATOM 1571 C CA . MET A 1 204 ? 5.063 -4.424 3.532 1.00 95.88 204 MET A CA 1
ATOM 1572 C C . MET A 1 204 ? 4.855 -5.934 3.455 1.00 95.88 204 MET A C 1
ATOM 1574 O O . MET A 1 204 ? 4.834 -6.624 4.479 1.00 95.88 204 MET A O 1
ATOM 1578 N N . VAL A 1 205 ? 4.704 -6.445 2.238 1.00 95.12 205 VAL A N 1
ATOM 1579 C CA . VAL A 1 205 ? 4.424 -7.854 1.986 1.00 95.12 205 VAL A CA 1
ATOM 1580 C C . VAL A 1 205 ? 5.343 -8.438 0.924 1.00 95.12 205 VAL A C 1
ATOM 1582 O O . VAL A 1 205 ? 5.630 -7.806 -0.093 1.00 95.12 205 VAL A O 1
ATOM 1585 N N . ILE A 1 206 ? 5.742 -9.690 1.139 1.00 95.75 206 ILE A N 1
ATOM 1586 C CA . ILE A 1 206 ? 6.355 -10.540 0.117 1.00 95.75 206 ILE A CA 1
ATOM 1587 C C . ILE A 1 206 ? 5.252 -11.402 -0.489 1.00 95.75 206 ILE A C 1
ATOM 1589 O O . ILE A 1 206 ? 4.535 -12.099 0.233 1.00 95.75 206 ILE A O 1
ATOM 1593 N N . ARG A 1 207 ? 5.131 -11.399 -1.817 1.00 94.12 207 ARG A N 1
ATOM 1594 C CA . ARG A 1 207 ? 4.215 -12.291 -2.536 1.00 94.12 207 ARG A CA 1
ATOM 1595 C C . ARG A 1 207 ? 5.002 -13.211 -3.464 1.00 94.12 207 ARG A C 1
ATOM 1597 O O . ARG A 1 207 ? 5.505 -12.743 -4.491 1.00 94.12 207 ARG A O 1
ATOM 1604 N N . PRO A 1 208 ? 5.105 -14.516 -3.152 1.00 89.94 208 PRO A N 1
ATOM 1605 C CA . PRO A 1 208 ? 5.811 -15.490 -3.977 1.00 89.94 208 PRO A CA 1
ATOM 1606 C C . PRO A 1 208 ? 4.946 -15.907 -5.177 1.00 89.94 208 PRO A C 1
ATOM 1608 O O . PRO A 1 208 ? 4.599 -17.074 -5.349 1.00 89.94 208 PRO A O 1
ATOM 1611 N N . THR A 1 209 ? 4.586 -14.949 -6.031 1.00 87.56 209 THR A N 1
ATOM 1612 C CA . THR A 1 209 ? 3.721 -15.154 -7.206 1.00 87.56 209 THR A CA 1
ATOM 1613 C C . THR A 1 209 ? 4.385 -15.996 -8.299 1.00 87.56 209 THR A C 1
ATOM 1615 O O . THR A 1 209 ? 3.708 -16.463 -9.219 1.00 87.56 209 THR A O 1
ATOM 1618 N N . ARG A 1 210 ? 5.701 -16.250 -8.187 1.00 83.31 210 ARG A N 1
ATOM 1619 C CA . ARG A 1 210 ? 6.501 -17.096 -9.086 1.00 83.31 210 ARG A CA 1
ATOM 1620 C C . ARG A 1 210 ? 6.251 -16.711 -10.547 1.00 83.31 210 ARG A C 1
ATOM 1622 O O . ARG A 1 210 ? 6.554 -15.607 -10.981 1.00 83.31 210 ARG A O 1
ATOM 1629 N N . ARG A 1 211 ? 5.614 -17.606 -11.296 1.00 89.69 211 ARG A N 1
ATOM 1630 C CA . ARG A 1 211 ? 5.316 -17.480 -12.721 1.00 89.69 211 ARG A CA 1
ATOM 1631 C C . ARG A 1 211 ? 4.335 -16.341 -13.064 1.00 89.69 211 ARG A C 1
ATOM 1633 O O . ARG A 1 211 ? 4.271 -15.952 -14.221 1.00 89.69 211 ARG A O 1
ATOM 1640 N N . PHE A 1 212 ? 3.613 -15.804 -12.075 1.00 94.94 212 PHE A N 1
ATOM 1641 C CA . PHE A 1 212 ? 2.678 -14.677 -12.208 1.00 94.94 212 PHE A CA 1
ATOM 1642 C C . PHE A 1 212 ? 3.254 -13.338 -11.713 1.00 94.94 212 PHE A C 1
ATOM 1644 O O . PHE A 1 212 ? 2.528 -12.352 -11.585 1.00 94.94 212 PHE A O 1
ATOM 1651 N N . THR A 1 213 ? 4.558 -13.277 -11.431 1.00 96.56 213 THR A N 1
ATOM 1652 C CA . THR A 1 213 ? 5.234 -12.054 -10.963 1.00 96.56 213 THR A CA 1
ATOM 1653 C C . THR A 1 213 ? 4.986 -10.863 -11.891 1.00 96.56 213 THR A C 1
ATOM 1655 O O . THR A 1 213 ? 4.652 -9.774 -11.425 1.00 96.56 213 THR A O 1
ATOM 1658 N N . PHE A 1 214 ? 5.056 -11.083 -13.207 1.00 97.62 214 PHE A N 1
ATOM 1659 C CA . PHE A 1 214 ? 4.805 -10.032 -14.190 1.00 97.62 214 PHE A CA 1
ATOM 1660 C C . PHE A 1 214 ? 3.332 -9.592 -14.229 1.00 97.62 214 PHE A C 1
ATOM 1662 O O . PHE A 1 214 ? 3.068 -8.394 -14.243 1.00 97.62 214 PHE A O 1
ATOM 1669 N N . ASN A 1 215 ? 2.366 -10.520 -14.132 1.00 97.62 215 ASN A N 1
ATOM 1670 C CA . ASN A 1 215 ? 0.940 -10.179 -14.013 1.00 97.62 215 ASN A CA 1
ATOM 1671 C C . ASN A 1 215 ? 0.690 -9.230 -12.842 1.00 97.62 215 ASN A C 1
ATOM 1673 O O . ASN A 1 215 ? -0.017 -8.233 -12.985 1.00 97.62 215 ASN A O 1
ATOM 1677 N N . LYS A 1 216 ? 1.305 -9.516 -11.689 1.00 96.75 216 LYS A N 1
ATOM 1678 C CA . LYS A 1 216 ? 1.129 -8.691 -10.497 1.00 96.75 216 LYS A CA 1
ATOM 1679 C C . LYS A 1 216 ? 1.710 -7.285 -10.680 1.00 96.75 216 LYS A C 1
ATOM 1681 O O . LYS A 1 216 ? 1.036 -6.316 -10.335 1.00 96.75 216 LYS A O 1
ATOM 1686 N N . MET A 1 217 ? 2.897 -7.172 -11.284 1.00 97.81 217 MET A N 1
ATOM 1687 C CA . MET A 1 217 ? 3.475 -5.878 -11.671 1.00 97.81 217 MET A CA 1
ATOM 1688 C C . MET A 1 217 ? 2.556 -5.118 -12.636 1.00 97.81 217 MET A C 1
ATOM 1690 O O . MET A 1 217 ? 2.283 -3.940 -12.416 1.00 97.81 217 MET A O 1
ATOM 1694 N N . CYS A 1 218 ? 2.057 -5.775 -13.688 1.00 97.88 218 CYS A N 1
ATOM 1695 C CA . CYS A 1 218 ? 1.179 -5.148 -14.673 1.00 97.88 218 CYS A CA 1
ATOM 1696 C C . CYS A 1 218 ? -0.123 -4.661 -14.042 1.00 97.88 218 CYS A C 1
ATOM 1698 O O . CYS A 1 218 ? -0.506 -3.525 -14.279 1.00 97.88 218 CYS A O 1
ATOM 1700 N N . SER A 1 219 ? -0.785 -5.477 -13.219 1.00 97.06 219 SER A N 1
ATOM 1701 C CA . SER A 1 219 ? -2.015 -5.074 -12.531 1.00 97.06 219 SER A CA 1
ATOM 1702 C C . SER A 1 219 ? -1.797 -3.820 -11.675 1.00 97.06 219 SER A C 1
ATOM 1704 O O . SER A 1 219 ? -2.536 -2.844 -11.804 1.00 97.06 219 SER A O 1
ATOM 1706 N N . PHE A 1 220 ? -0.713 -3.799 -10.894 1.00 97.06 220 PHE A N 1
ATOM 1707 C CA . PHE A 1 220 ? -0.341 -2.652 -10.066 1.00 97.06 220 PHE A CA 1
ATOM 1708 C C . PHE A 1 220 ? -0.057 -1.390 -10.895 1.00 97.06 220 PHE A C 1
ATOM 1710 O O . PHE A 1 220 ? -0.551 -0.306 -10.581 1.00 97.06 220 PHE A O 1
ATOM 1717 N N . LEU A 1 221 ? 0.691 -1.536 -11.993 1.00 97.75 221 LEU A N 1
ATOM 1718 C CA . LEU A 1 221 ? 0.983 -0.440 -12.914 1.00 97.75 221 LEU A CA 1
ATOM 1719 C C . LEU A 1 221 ? -0.297 0.095 -13.576 1.00 97.75 221 LEU A C 1
ATOM 1721 O O . LEU A 1 221 ? -0.498 1.305 -13.605 1.00 97.75 221 LEU A O 1
ATOM 1725 N N . MET A 1 222 ? -1.181 -0.776 -14.071 1.00 96.44 222 MET A N 1
ATOM 1726 C CA . MET A 1 222 ? -2.428 -0.361 -14.725 1.00 96.44 222 MET A CA 1
ATOM 1727 C C . MET A 1 222 ? -3.355 0.385 -13.763 1.00 96.44 222 MET A C 1
ATOM 1729 O O . MET A 1 222 ? -3.924 1.405 -14.152 1.00 96.44 222 MET A O 1
ATOM 1733 N N . ALA A 1 223 ? -3.459 -0.065 -12.508 1.00 94.94 223 ALA A N 1
ATOM 1734 C CA . ALA A 1 223 ? -4.234 0.627 -11.481 1.00 94.94 223 ALA A CA 1
ATOM 1735 C C . ALA A 1 223 ? -3.728 2.065 -11.256 1.00 94.94 223 ALA A C 1
ATOM 1737 O O . ALA A 1 223 ? -4.522 3.005 -11.247 1.00 94.94 223 ALA A O 1
ATOM 1738 N N . HIS A 1 224 ? -2.406 2.263 -11.164 1.00 96.38 224 HIS A N 1
ATOM 1739 C CA . HIS A 1 224 ? -1.811 3.602 -11.059 1.00 96.38 224 HIS A CA 1
ATOM 1740 C C . HIS A 1 224 ? -2.068 4.455 -12.306 1.00 96.38 224 HIS A C 1
ATOM 1742 O O . HIS A 1 224 ? -2.479 5.611 -12.207 1.00 96.38 224 HIS A O 1
ATOM 1748 N N . LEU A 1 225 ? -1.865 3.885 -13.496 1.00 95.94 225 LEU A N 1
ATOM 1749 C CA . LEU A 1 225 ? -2.013 4.610 -14.757 1.00 95.94 225 LEU A CA 1
ATOM 1750 C C . LEU A 1 225 ? -3.453 5.065 -15.023 1.00 95.94 225 LEU A C 1
ATOM 1752 O O . LEU A 1 225 ? -3.639 6.133 -15.602 1.00 95.94 225 LEU A O 1
ATOM 1756 N N . MET A 1 226 ? -4.463 4.315 -14.570 1.00 93.00 226 MET A N 1
ATOM 1757 C CA . MET A 1 226 ? -5.864 4.743 -14.672 1.00 93.00 226 MET A CA 1
ATOM 1758 C C . MET A 1 226 ? -6.176 5.986 -13.825 1.00 93.00 226 MET A C 1
ATOM 1760 O O . MET A 1 226 ? -7.063 6.755 -14.191 1.00 93.00 226 MET A O 1
ATOM 1764 N N . ILE A 1 227 ? -5.443 6.206 -12.729 1.00 92.25 227 ILE A N 1
ATOM 1765 C CA . ILE A 1 227 ? -5.565 7.406 -11.884 1.00 92.25 227 ILE A CA 1
ATOM 1766 C C . ILE A 1 227 ? -4.678 8.537 -12.420 1.00 92.25 227 ILE A C 1
ATOM 1768 O O . ILE A 1 227 ? -5.044 9.705 -12.339 1.00 92.25 227 ILE A O 1
ATOM 1772 N N . PHE A 1 228 ? -3.509 8.214 -12.977 1.00 93.44 228 PHE A N 1
ATOM 1773 C CA . PHE A 1 228 ? -2.589 9.204 -13.545 1.00 93.44 228 PHE A CA 1
ATOM 1774 C C . PHE A 1 228 ? -3.106 9.801 -14.864 1.00 93.44 228 PHE A C 1
ATOM 1776 O O . PHE A 1 228 ? -2.952 10.992 -15.117 1.00 93.44 228 PHE A O 1
ATOM 1783 N N . SER A 1 229 ? -3.747 8.986 -15.706 1.00 92.06 229 SER A N 1
ATOM 1784 C CA . SER A 1 229 ? -4.347 9.406 -16.976 1.00 92.06 229 SER A CA 1
ATOM 1785 C C . SER A 1 229 ? -5.799 8.915 -17.077 1.00 92.06 229 SER A C 1
ATOM 1787 O O . SER A 1 229 ? -6.085 7.932 -17.772 1.00 92.06 229 SER A O 1
ATOM 1789 N N . PRO A 1 230 ? -6.741 9.580 -16.377 1.00 89.31 230 PRO A N 1
ATOM 1790 C CA . PRO A 1 230 ? -8.148 9.205 -16.417 1.00 89.31 230 PRO A CA 1
ATOM 1791 C C . PRO A 1 230 ? -8.691 9.211 -17.850 1.00 89.31 230 PRO A C 1
ATOM 1793 O O . PRO A 1 230 ? -8.500 10.166 -18.602 1.00 89.31 230 PRO A O 1
ATOM 1796 N N . GLY A 1 231 ? -9.381 8.135 -18.233 1.00 86.62 231 GLY A N 1
ATOM 1797 C CA . GLY A 1 231 ? -9.938 7.958 -19.579 1.00 86.62 231 GLY A CA 1
ATOM 1798 C C . GLY A 1 231 ? -9.032 7.214 -20.567 1.00 86.62 231 GLY A C 1
ATOM 1799 O O . GLY A 1 231 ? -9.492 6.870 -21.658 1.00 86.62 231 GLY A O 1
ATOM 1800 N N . ALA A 1 232 ? -7.784 6.898 -20.198 1.00 88.81 232 ALA A N 1
ATOM 1801 C CA . ALA A 1 232 ? -6.964 5.971 -20.972 1.00 88.81 232 ALA A CA 1
ATOM 1802 C C . ALA A 1 232 ? -7.633 4.583 -21.028 1.00 88.81 232 ALA A C 1
ATOM 1804 O O . ALA A 1 232 ? -8.091 4.054 -20.013 1.00 88.81 232 ALA A O 1
ATOM 1805 N N . LYS A 1 233 ? -7.691 3.972 -22.219 1.00 90.75 233 LYS A N 1
ATOM 1806 C CA . LYS A 1 233 ? -8.346 2.667 -22.455 1.00 90.75 233 LYS A CA 1
ATOM 1807 C C . LYS A 1 233 ? -7.462 1.493 -22.022 1.00 90.75 233 LYS A C 1
ATOM 1809 O O . LYS A 1 233 ? -7.122 0.629 -22.826 1.00 90.75 233 LYS A O 1
ATOM 1814 N N . LEU A 1 234 ? -7.048 1.500 -20.763 1.00 92.06 234 LEU A N 1
ATOM 1815 C CA . LEU A 1 234 ? -6.169 0.485 -20.203 1.00 92.06 234 LEU A CA 1
ATOM 1816 C C . LEU A 1 234 ? -6.929 -0.820 -19.911 1.00 92.06 234 LEU A C 1
ATOM 1818 O O . LEU A 1 234 ? -8.125 -0.787 -19.604 1.00 92.06 234 LEU A O 1
ATOM 1822 N N . PRO A 1 235 ? -6.245 -1.975 -19.970 1.00 91.75 235 PRO A N 1
ATOM 1823 C CA . PRO A 1 235 ? -6.759 -3.234 -19.448 1.00 91.75 235 PRO A CA 1
ATOM 1824 C C . PRO A 1 235 ? -7.310 -3.128 -18.022 1.00 91.75 235 PRO A C 1
ATOM 1826 O O . PRO A 1 235 ? -6.702 -2.494 -17.162 1.00 91.75 235 PRO A O 1
ATOM 1829 N N . ASN A 1 236 ? -8.422 -3.814 -17.748 1.00 91.62 236 ASN A N 1
ATOM 1830 C CA . ASN A 1 236 ? -8.943 -3.933 -16.387 1.00 91.62 236 ASN A CA 1
ATOM 1831 C C . ASN A 1 236 ? -7.946 -4.724 -15.519 1.00 91.62 236 ASN A C 1
ATOM 1833 O O . ASN A 1 236 ? -7.655 -5.884 -15.813 1.00 91.62 236 ASN A O 1
ATOM 1837 N N . TRP A 1 237 ? -7.436 -4.090 -14.461 1.00 92.31 237 TRP A N 1
ATOM 1838 C CA . TRP A 1 237 ? -6.379 -4.645 -13.617 1.00 92.31 237 TRP A CA 1
ATOM 1839 C C . TRP A 1 237 ? -6.828 -5.872 -12.806 1.00 92.31 237 TRP A C 1
ATOM 1841 O O . TRP A 1 237 ? -5.984 -6.720 -12.521 1.00 92.31 237 TRP A O 1
ATOM 1851 N N . ASP A 1 238 ? -8.119 -6.010 -12.479 1.00 92.00 238 ASP A N 1
ATOM 1852 C CA . ASP A 1 238 ? -8.664 -7.183 -11.779 1.00 92.00 238 ASP A CA 1
ATOM 1853 C C . ASP A 1 238 ? -8.628 -8.413 -12.691 1.00 92.00 238 ASP A C 1
ATOM 1855 O O . ASP A 1 238 ? -8.237 -9.497 -12.265 1.00 92.00 238 ASP A O 1
ATOM 1859 N N . ARG A 1 239 ? -8.929 -8.233 -13.985 1.00 94.88 239 ARG A N 1
ATOM 1860 C CA . ARG A 1 239 ? -8.820 -9.312 -14.985 1.00 94.88 239 ARG A CA 1
ATOM 1861 C C . ARG A 1 239 ? -7.379 -9.761 -15.223 1.00 94.88 239 ARG A C 1
ATOM 1863 O O . ARG A 1 239 ? -7.149 -10.903 -15.600 1.00 94.88 239 ARG A O 1
ATOM 1870 N N . ILE A 1 240 ? -6.396 -8.883 -15.011 1.00 95.19 240 ILE A N 1
ATOM 1871 C CA . ILE A 1 240 ? -4.967 -9.249 -15.071 1.00 95.19 240 ILE A CA 1
ATOM 1872 C C . ILE A 1 240 ? -4.588 -10.184 -13.911 1.00 95.19 240 ILE A C 1
ATOM 1874 O O . ILE A 1 240 ? -3.664 -10.989 -14.053 1.00 95.19 240 ILE A O 1
ATOM 1878 N N . LEU A 1 241 ? -5.289 -10.076 -12.776 1.00 93.88 241 LEU A N 1
ATOM 1879 C CA . LEU A 1 241 ? -5.045 -10.867 -11.568 1.00 93.88 241 LEU A CA 1
ATOM 1880 C C . LEU A 1 241 ? -5.764 -12.218 -11.553 1.00 93.88 241 LEU A C 1
ATOM 1882 O O . LEU A 1 241 ? -5.584 -12.970 -10.597 1.00 93.88 241 LEU A O 1
ATOM 1886 N N . GLU A 1 242 ? -6.539 -12.561 -12.585 1.00 93.44 242 GLU A N 1
ATOM 1887 C CA . GLU A 1 242 ? -7.110 -13.905 -12.715 1.00 93.44 242 GLU A CA 1
ATOM 1888 C C . GLU A 1 242 ? -5.995 -14.959 -12.588 1.00 93.44 242 GLU A C 1
ATOM 1890 O O . GLU A 1 242 ? -4.942 -14.833 -13.215 1.00 93.44 242 GLU A O 1
ATOM 1895 N N . ASP A 1 243 ? -6.211 -15.972 -11.748 1.00 90.56 243 ASP A N 1
ATOM 1896 C CA . ASP A 1 243 ? -5.261 -17.046 -11.408 1.00 90.56 243 ASP A CA 1
ATOM 1897 C C . ASP A 1 243 ? -3.970 -16.624 -10.673 1.00 90.56 243 ASP A C 1
ATOM 1899 O O . ASP A 1 243 ? -3.135 -17.481 -10.354 1.00 90.56 243 ASP A O 1
ATOM 1903 N N . VAL A 1 244 ? -3.791 -15.336 -10.357 1.00 91.94 244 VAL A N 1
ATOM 1904 C CA . VAL A 1 244 ? -2.639 -14.868 -9.577 1.00 91.94 244 VAL A CA 1
ATOM 1905 C C . VAL A 1 244 ? -2.829 -15.258 -8.103 1.00 91.94 244 VAL A C 1
ATOM 1907 O O . VAL A 1 244 ? -3.855 -14.918 -7.512 1.00 91.94 244 VAL A O 1
ATOM 1910 N N . PRO A 1 245 ? -1.855 -15.948 -7.477 1.00 87.75 245 PRO A N 1
ATOM 1911 C CA . PRO A 1 245 ? -1.935 -16.309 -6.064 1.00 87.75 245 PRO A CA 1
ATOM 1912 C C . PRO A 1 245 ? -2.041 -15.068 -5.163 1.00 87.75 245 PRO A C 1
ATOM 1914 O O . PRO A 1 245 ? -1.328 -14.080 -5.368 1.00 87.75 245 PRO A O 1
ATOM 1917 N N . ASN A 1 246 ? -2.920 -15.132 -4.160 1.00 84.00 246 ASN A N 1
ATOM 1918 C CA . ASN A 1 246 ? -3.205 -14.023 -3.239 1.00 84.00 246 ASN A CA 1
ATOM 1919 C C . ASN A 1 246 ? -2.427 -14.118 -1.918 1.00 84.00 246 ASN A C 1
ATOM 1921 O O . ASN A 1 246 ? -2.532 -13.226 -1.074 1.00 84.00 246 ASN A O 1
ATOM 1925 N N . GLU A 1 247 ? -1.645 -15.179 -1.725 1.00 83.69 247 GLU A N 1
ATOM 1926 C CA . GLU A 1 247 ? -0.836 -15.387 -0.533 1.00 83.69 247 GLU A CA 1
ATOM 1927 C C . GLU A 1 247 ? 0.222 -14.289 -0.393 1.00 83.69 247 GLU A C 1
ATOM 1929 O O . GLU A 1 247 ? 0.952 -13.947 -1.329 1.00 83.69 247 GLU A O 1
ATOM 1934 N N . ALA A 1 248 ? 0.319 -13.752 0.818 1.00 87.56 248 ALA A N 1
ATOM 1935 C CA . ALA A 1 248 ? 1.252 -12.701 1.172 1.00 87.56 248 ALA A CA 1
ATOM 1936 C C . ALA A 1 248 ? 1.873 -13.010 2.533 1.00 87.56 248 ALA A C 1
ATOM 1938 O O . ALA A 1 248 ? 1.175 -13.399 3.469 1.00 87.56 248 ALA A O 1
ATOM 1939 N N . MET A 1 249 ? 3.184 -12.822 2.644 1.00 87.75 249 MET A N 1
ATOM 1940 C CA . MET A 1 249 ? 3.892 -12.846 3.919 1.00 87.75 249 MET A CA 1
ATOM 1941 C C . MET A 1 249 ? 4.038 -11.406 4.394 1.00 87.75 249 MET A C 1
ATOM 1943 O O . MET A 1 249 ? 4.665 -10.598 3.710 1.00 87.75 249 MET A O 1
ATOM 1947 N N . ILE A 1 250 ? 3.431 -11.081 5.534 1.00 88.88 250 ILE A N 1
ATOM 1948 C CA . ILE A 1 250 ? 3.547 -9.758 6.153 1.00 88.88 250 ILE A CA 1
ATOM 1949 C C . ILE A 1 250 ? 4.927 -9.651 6.792 1.00 88.88 250 ILE A C 1
ATOM 1951 O O . ILE A 1 250 ? 5.296 -10.507 7.594 1.00 88.88 250 ILE A O 1
ATOM 1955 N N . VAL A 1 251 ? 5.675 -8.610 6.432 1.00 88.81 251 VAL A N 1
ATOM 1956 C CA . VAL A 1 251 ? 7.019 -8.364 6.972 1.00 88.81 251 VAL A CA 1
ATOM 1957 C C . VAL A 1 251 ? 6.960 -7.335 8.088 1.00 88.81 251 VAL A C 1
ATOM 1959 O O . VAL A 1 251 ? 7.365 -7.608 9.213 1.00 88.81 251 VAL A O 1
ATOM 1962 N N . THR A 1 252 ? 6.414 -6.161 7.784 1.00 90.56 252 THR A N 1
ATOM 1963 C CA . THR A 1 252 ? 6.274 -5.058 8.733 1.00 90.56 252 THR A CA 1
ATOM 1964 C C . THR A 1 252 ? 5.049 -4.220 8.386 1.00 90.56 252 THR A C 1
ATOM 1966 O O . THR A 1 252 ? 4.533 -4.278 7.265 1.00 90.56 252 THR A O 1
ATOM 1969 N N . GLY A 1 253 ? 4.559 -3.458 9.358 1.00 92.44 253 GLY A N 1
ATOM 1970 C CA . GLY A 1 253 ? 3.418 -2.565 9.204 1.00 92.44 253 GLY A CA 1
ATOM 1971 C C . GLY A 1 253 ? 3.812 -1.124 9.471 1.00 92.44 253 GLY A C 1
ATOM 1972 O O . GLY A 1 253 ? 4.553 -0.840 10.410 1.00 92.44 253 GLY A O 1
ATOM 1973 N N . TYR A 1 254 ? 3.254 -0.211 8.690 1.00 94.88 254 TYR A N 1
ATOM 1974 C CA . TYR A 1 254 ? 3.345 1.225 8.887 1.00 94.88 254 TYR A CA 1
ATOM 1975 C C . TYR A 1 254 ? 1.955 1.835 9.030 1.00 94.88 254 TYR A C 1
ATOM 1977 O O . TYR A 1 254 ? 0.948 1.250 8.629 1.00 94.88 254 TYR A O 1
ATOM 1985 N N . GLN A 1 255 ? 1.901 3.034 9.592 1.00 94.19 255 GLN A N 1
ATOM 1986 C CA . GLN A 1 255 ? 0.659 3.760 9.784 1.00 94.19 255 GLN A CA 1
ATOM 1987 C C . GLN A 1 255 ? 0.863 5.273 9.692 1.00 94.19 255 GLN A C 1
ATOM 1989 O O . GLN A 1 255 ? 1.945 5.779 9.992 1.00 94.19 255 GLN A O 1
ATOM 1994 N N . TYR A 1 256 ? -0.164 5.996 9.245 1.00 92.50 256 TYR A N 1
ATOM 1995 C CA . TYR A 1 256 ? -0.093 7.448 9.090 1.00 92.50 256 TYR A CA 1
ATOM 1996 C C . TYR A 1 256 ? -0.267 8.162 10.415 1.00 92.50 256 TYR A C 1
ATOM 1998 O O . TYR A 1 256 ? -1.333 8.083 11.014 1.00 92.50 256 TYR A O 1
ATOM 2006 N N . ASN A 1 257 ? 0.718 8.937 10.837 1.00 91.62 257 ASN A N 1
ATOM 2007 C CA . ASN A 1 257 ? 0.567 9.794 12.003 1.00 91.62 257 ASN A CA 1
ATOM 2008 C C . ASN A 1 257 ? -0.346 11.010 11.700 1.00 91.62 257 ASN A C 1
ATOM 2010 O O . ASN A 1 257 ? -0.765 11.252 10.557 1.00 91.62 257 ASN A O 1
ATOM 2014 N N . LEU A 1 258 ? -0.656 11.831 12.702 1.00 90.50 258 LEU A N 1
ATOM 2015 C CA . LEU A 1 258 ? -1.429 13.065 12.516 1.00 90.50 258 LEU A CA 1
ATOM 2016 C C . LEU A 1 258 ? -0.698 14.102 11.659 1.00 90.50 258 LEU A C 1
ATOM 2018 O O . LEU A 1 258 ? -1.316 15.034 11.163 1.00 90.50 258 LEU A O 1
ATOM 2022 N N . SER A 1 259 ? 0.607 13.979 11.438 1.00 88.88 259 SER A N 1
ATOM 2023 C CA . SER A 1 259 ? 1.324 14.834 10.481 1.00 88.88 259 SER A CA 1
ATOM 2024 C C . SER A 1 259 ? 1.212 14.341 9.032 1.00 88.88 259 SER A C 1
ATOM 2026 O O . SER A 1 259 ? 1.757 14.983 8.139 1.00 88.88 259 SER A O 1
ATOM 2028 N N . GLY A 1 260 ? 0.518 13.224 8.788 1.00 88.69 260 GLY A N 1
ATOM 2029 C CA . GLY A 1 260 ? 0.402 12.604 7.468 1.00 88.69 260 GLY A CA 1
ATOM 2030 C C . GLY A 1 260 ? 1.667 11.865 7.023 1.00 88.69 260 GLY A C 1
ATOM 2031 O O . GLY A 1 260 ? 1.795 11.571 5.841 1.00 88.69 260 GLY A O 1
ATOM 2032 N N . LYS A 1 261 ? 2.594 11.574 7.944 1.00 90.62 261 LYS A N 1
ATOM 2033 C CA . LYS A 1 261 ? 3.805 10.787 7.674 1.00 90.62 261 LYS A CA 1
ATOM 2034 C C . LYS A 1 261 ? 3.550 9.321 7.973 1.00 90.62 261 LYS A C 1
ATOM 2036 O O . LYS A 1 261 ? 2.938 9.002 8.993 1.00 90.62 261 LYS A O 1
ATOM 2041 N N . LEU A 1 262 ? 4.051 8.448 7.111 1.00 92.75 262 LEU A N 1
ATOM 2042 C CA . LEU A 1 262 ? 3.974 7.008 7.312 1.00 92.75 262 LEU A CA 1
ATOM 2043 C C . LEU A 1 262 ? 5.139 6.554 8.207 1.00 92.75 262 LEU A C 1
ATOM 2045 O O . LEU A 1 262 ? 6.297 6.811 7.890 1.00 92.75 262 LEU A O 1
ATOM 2049 N N . LEU A 1 263 ? 4.836 5.928 9.346 1.00 92.44 263 LEU A N 1
ATOM 2050 C CA . LEU A 1 263 ? 5.828 5.508 10.345 1.00 92.44 263 LEU A CA 1
ATOM 2051 C C . LEU A 1 263 ? 5.608 4.049 10.771 1.00 92.44 263 LEU A C 1
ATOM 2053 O O . LEU A 1 263 ? 4.456 3.606 10.781 1.00 92.44 263 LEU A O 1
ATOM 2057 N N . PRO A 1 264 ? 6.659 3.314 11.190 1.00 92.88 264 PRO A N 1
ATOM 2058 C CA . PRO A 1 264 ? 6.532 1.922 11.625 1.00 92.88 264 PRO A CA 1
ATOM 2059 C C . PRO A 1 264 ? 5.544 1.761 12.779 1.00 92.88 264 PRO A C 1
ATOM 2061 O O . PRO A 1 264 ? 5.659 2.438 13.803 1.00 92.88 264 PRO A O 1
ATOM 2064 N N . VAL A 1 265 ? 4.577 0.854 12.640 1.00 91.88 265 VAL A N 1
ATOM 2065 C CA . VAL A 1 265 ? 3.605 0.551 13.695 1.00 91.88 265 VAL A CA 1
ATOM 2066 C C . VAL A 1 265 ? 4.372 0.140 14.960 1.00 91.88 265 VAL A C 1
ATOM 2068 O O . VAL A 1 265 ? 5.228 -0.747 14.895 1.00 91.88 265 VAL A O 1
ATOM 2071 N N . PRO A 1 266 ? 4.097 0.763 16.119 1.00 88.88 266 PRO A N 1
ATOM 2072 C CA . PRO A 1 266 ? 4.753 0.400 17.363 1.00 88.88 266 PRO A CA 1
ATOM 2073 C C . PRO A 1 266 ? 4.517 -1.073 17.696 1.00 88.88 266 PRO A C 1
ATOM 2075 O O . PRO A 1 266 ? 3.389 -1.557 17.614 1.00 88.88 266 PRO A O 1
ATOM 2078 N N . ARG A 1 267 ? 5.568 -1.784 18.120 1.00 81.69 267 ARG A N 1
ATOM 2079 C CA . ARG A 1 267 ? 5.508 -3.238 18.363 1.00 81.69 267 ARG A CA 1
ATOM 2080 C C . ARG A 1 267 ? 4.424 -3.645 19.362 1.00 81.69 267 ARG A C 1
ATOM 2082 O O . ARG A 1 267 ? 3.892 -4.740 19.262 1.00 81.69 267 ARG A O 1
ATOM 2089 N N . GLN A 1 268 ? 4.069 -2.781 20.312 1.00 79.81 268 GLN A N 1
ATOM 2090 C CA . GLN A 1 268 ? 2.983 -3.038 21.264 1.00 79.81 268 GLN A CA 1
ATOM 2091 C C . GLN A 1 268 ? 1.586 -3.121 20.622 1.00 79.81 268 GLN A C 1
ATOM 2093 O O . GLN A 1 268 ? 0.650 -3.552 21.286 1.00 79.81 268 GLN A O 1
ATOM 2098 N N . PHE A 1 269 ? 1.431 -2.691 19.367 1.00 81.88 269 PHE A N 1
ATOM 2099 C CA . PHE A 1 269 ? 0.174 -2.757 18.616 1.00 81.88 269 PHE A CA 1
ATOM 2100 C C . PHE A 1 269 ? 0.117 -3.947 17.651 1.00 81.88 269 PHE A C 1
ATOM 2102 O O . PHE A 1 269 ? -0.855 -4.080 16.913 1.00 81.88 269 PHE A O 1
ATOM 2109 N N . TYR A 1 270 ? 1.136 -4.811 17.626 1.00 77.06 270 TYR A N 1
ATOM 2110 C CA . TYR A 1 270 ? 1.114 -6.001 16.777 1.00 77.06 270 TYR A CA 1
ATOM 2111 C C . TYR A 1 270 ? 0.135 -7.038 17.328 1.00 77.06 270 TYR A C 1
ATOM 2113 O O . TYR A 1 270 ? -0.028 -7.156 18.540 1.00 77.06 270 TYR A O 1
ATOM 2121 N N . ASN A 1 271 ? -0.504 -7.806 16.443 1.00 68.38 271 ASN A N 1
ATOM 2122 C CA . ASN A 1 271 ? -1.553 -8.761 16.820 1.00 68.38 271 ASN A CA 1
ATOM 2123 C C . ASN A 1 271 ? -1.085 -9.830 17.825 1.00 68.38 271 ASN A C 1
ATOM 2125 O O . ASN A 1 271 ? -1.898 -10.290 18.615 1.00 68.38 271 ASN A O 1
ATOM 2129 N N . ASP A 1 272 ? 0.203 -10.193 17.830 1.00 63.09 272 ASP A N 1
ATOM 2130 C CA . ASP A 1 272 ? 0.810 -11.139 18.785 1.00 63.09 272 ASP A CA 1
ATOM 2131 C C . ASP A 1 272 ? 0.992 -10.551 20.199 1.00 63.09 272 ASP A C 1
ATOM 2133 O O . ASP A 1 272 ? 1.390 -11.250 21.130 1.00 63.09 272 ASP A O 1
ATOM 2137 N N . ARG A 1 273 ? 0.760 -9.243 20.368 1.00 62.25 273 ARG A N 1
ATOM 2138 C CA . ARG A 1 273 ? 1.033 -8.495 21.610 1.00 62.25 273 ARG A CA 1
ATOM 2139 C C . ARG A 1 273 ? -0.124 -7.620 22.061 1.00 62.25 273 ARG A C 1
ATOM 2141 O O . ARG A 1 273 ? -0.214 -7.289 23.242 1.00 62.25 273 ARG A O 1
ATOM 2148 N N . TYR A 1 274 ? -0.984 -7.214 21.137 1.00 70.38 274 TYR A N 1
ATOM 2149 C CA . TYR A 1 274 ? -2.076 -6.301 21.399 1.00 70.38 274 TYR A CA 1
ATOM 2150 C C . TYR A 1 274 ? -3.363 -7.064 21.689 1.00 70.38 274 TYR A C 1
ATOM 2152 O O . TYR A 1 274 ? -4.025 -7.590 20.795 1.00 70.38 274 TYR A O 1
ATOM 2160 N N . ILE A 1 275 ? -3.757 -7.063 22.960 1.00 66.69 275 ILE A N 1
ATOM 2161 C CA . ILE A 1 275 ? -5.085 -7.513 23.363 1.00 66.69 275 ILE A CA 1
ATOM 2162 C C . ILE A 1 275 ? -6.062 -6.376 23.062 1.00 66.69 275 ILE A C 1
ATOM 2164 O O . ILE A 1 275 ? -6.068 -5.345 23.740 1.00 66.69 275 ILE A O 1
ATOM 2168 N N . LEU A 1 276 ? -6.890 -6.573 22.036 1.00 67.50 276 LEU A N 1
ATOM 2169 C CA . LEU A 1 276 ? -7.949 -5.639 21.663 1.00 67.50 276 LEU A CA 1
ATOM 2170 C C . LEU A 1 276 ? -8.822 -5.303 22.877 1.00 67.50 276 LEU A C 1
ATOM 2172 O O . LEU A 1 276 ? -9.389 -6.186 23.526 1.00 67.50 276 LEU A O 1
ATOM 2176 N N . GLN A 1 277 ? -8.947 -4.006 23.170 1.00 75.69 277 GLN A N 1
ATOM 2177 C CA . GLN A 1 277 ? -9.840 -3.541 24.226 1.00 75.69 277 GLN A CA 1
ATOM 2178 C C . GLN A 1 277 ? -11.279 -3.932 23.900 1.00 75.69 277 GLN A C 1
ATOM 2180 O O . GLN A 1 277 ? -11.713 -3.839 22.752 1.00 75.69 277 GLN A O 1
ATOM 2185 N N . ARG A 1 278 ? -12.031 -4.354 24.917 1.00 83.56 278 ARG A N 1
ATOM 2186 C CA . ARG A 1 278 ? -13.432 -4.742 24.736 1.00 83.56 278 ARG A CA 1
ATOM 2187 C C . ARG A 1 278 ? -14.254 -3.566 24.205 1.00 83.56 278 ARG A C 1
ATOM 2189 O O . ARG A 1 278 ? -14.085 -2.450 24.701 1.00 83.56 278 ARG A O 1
ATOM 2196 N N . PRO A 1 279 ? -15.151 -3.803 23.239 1.00 91.56 279 PRO A N 1
ATOM 2197 C CA . PRO A 1 279 ? -16.028 -2.756 22.765 1.00 91.56 279 PRO A CA 1
ATOM 2198 C C . PRO A 1 279 ? -17.056 -2.373 23.841 1.00 91.56 279 PRO A C 1
ATOM 2200 O O . PRO A 1 279 ? -17.430 -3.157 24.718 1.00 91.56 279 PRO A O 1
ATOM 2203 N N . PHE A 1 280 ? -17.542 -1.144 23.744 1.00 95.31 280 PHE A N 1
ATOM 2204 C CA . PHE A 1 280 ? -18.702 -0.653 24.467 1.00 95.31 280 PHE A CA 1
ATOM 2205 C C . PHE A 1 280 ? -19.956 -0.903 23.634 1.00 95.31 280 PHE A C 1
ATOM 2207 O O . PHE A 1 280 ? -20.009 -0.560 22.456 1.00 95.31 280 PHE A O 1
ATOM 2214 N N . LEU A 1 281 ? -20.971 -1.491 24.247 1.00 95.94 281 LEU A N 1
ATOM 2215 C CA . LEU A 1 281 ? -22.303 -1.660 23.691 1.00 95.94 281 LEU A CA 1
ATOM 2216 C C . LEU A 1 281 ? -23.078 -0.349 23.837 1.00 95.94 281 LEU A C 1
ATOM 2218 O O . LEU A 1 281 ? -23.078 0.257 24.909 1.00 95.94 281 LEU A O 1
ATOM 2222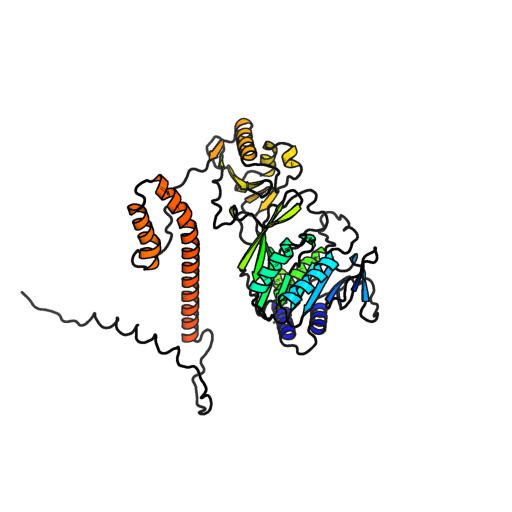 N N . ILE A 1 282 ? -23.753 0.060 22.768 1.00 96.38 282 ILE A N 1
ATOM 2223 C CA . ILE A 1 282 ? -24.746 1.129 22.767 1.00 96.38 282 ILE A CA 1
ATOM 2224 C C . ILE A 1 282 ? -26.113 0.478 22.594 1.00 96.38 282 ILE A C 1
ATOM 2226 O O . ILE A 1 282 ? -26.394 -0.112 21.549 1.00 96.38 282 ILE A O 1
ATOM 2230 N N . GLU A 1 283 ? -26.958 0.604 23.606 1.00 96.38 283 GLU A N 1
ATOM 2231 C CA . GLU A 1 283 ? -28.318 0.072 23.635 1.00 96.38 283 GLU A CA 1
ATOM 2232 C C . GLU A 1 283 ? -29.351 1.206 23.651 1.00 96.38 283 GLU A C 1
ATOM 2234 O O . GLU A 1 283 ? -29.056 2.336 24.055 1.00 96.38 283 GLU A O 1
ATOM 2239 N N . ASP A 1 284 ? -30.576 0.912 23.219 1.00 94.31 284 ASP A N 1
ATOM 2240 C CA . ASP A 1 284 ? -31.727 1.763 23.528 1.00 94.31 284 ASP A CA 1
ATOM 2241 C C . ASP A 1 284 ? -32.185 1.582 24.992 1.00 94.31 284 ASP A C 1
ATOM 2243 O O . ASP A 1 284 ? -31.634 0.785 25.756 1.00 94.31 284 ASP A O 1
ATOM 2247 N N . GLN A 1 285 ? -33.212 2.326 25.410 1.00 93.12 285 GLN A N 1
ATOM 2248 C CA . GLN A 1 285 ? -33.759 2.225 26.771 1.00 93.12 285 GLN A CA 1
ATOM 2249 C C . GLN A 1 285 ? -34.423 0.869 27.058 1.00 93.12 285 GLN A C 1
ATOM 2251 O O . GLN A 1 285 ? -34.614 0.513 28.220 1.00 93.12 285 GLN A O 1
ATOM 2256 N N . GLN A 1 286 ? -34.783 0.120 26.016 1.00 93.69 286 GLN A N 1
ATOM 2257 C CA . GLN A 1 286 ? -35.385 -1.207 26.101 1.00 93.69 286 GLN A CA 1
ATOM 2258 C C . GLN A 1 286 ? -34.324 -2.321 26.162 1.00 93.69 286 GLN A C 1
ATOM 2260 O O . GLN A 1 286 ? -34.677 -3.483 26.357 1.00 93.69 286 GLN A O 1
ATOM 2265 N N . GLY A 1 287 ? -33.035 -1.982 26.039 1.00 91.62 287 GLY A N 1
ATOM 2266 C CA . GLY A 1 287 ? -31.918 -2.926 26.054 1.00 91.62 287 GLY A CA 1
ATOM 2267 C C . GLY A 1 287 ? -31.615 -3.564 24.697 1.00 91.62 287 GLY A C 1
ATOM 2268 O O . GLY A 1 287 ? -30.852 -4.528 24.638 1.00 91.62 287 GLY A O 1
ATOM 2269 N N . ASN A 1 288 ? -32.186 -3.064 23.596 1.00 94.50 288 ASN A N 1
ATOM 2270 C CA . ASN A 1 288 ? -31.833 -3.544 22.264 1.00 94.50 288 ASN A CA 1
ATOM 2271 C C . ASN A 1 288 ? -30.491 -2.952 21.834 1.00 94.50 288 ASN A C 1
ATOM 2273 O O . ASN A 1 288 ? -30.289 -1.738 21.887 1.00 94.50 288 ASN A O 1
ATOM 2277 N N . LEU A 1 289 ? -29.594 -3.801 21.330 1.00 95.62 289 LEU A N 1
ATOM 2278 C CA . LEU A 1 289 ? -28.303 -3.368 20.804 1.00 95.62 289 LEU A CA 1
ATOM 2279 C C . LEU A 1 289 ? -28.484 -2.527 19.530 1.00 95.62 289 LEU A C 1
ATOM 2281 O O . LEU A 1 289 ? -29.022 -2.999 18.523 1.00 95.62 289 LEU A O 1
ATOM 2285 N N . LEU A 1 290 ? -27.982 -1.294 19.565 1.00 95.62 290 LEU A N 1
ATOM 2286 C CA . LEU A 1 290 ? -27.951 -0.377 18.428 1.00 95.62 290 LEU A CA 1
ATOM 2287 C C . LEU A 1 290 ? -26.627 -0.496 17.666 1.00 95.62 290 LEU A C 1
ATOM 2289 O O . LEU A 1 290 ? -26.635 -0.723 16.453 1.00 95.62 290 LEU A O 1
ATOM 2293 N N . SER A 1 291 ? -25.506 -0.375 18.384 1.00 96.56 291 SER A N 1
ATOM 2294 C CA . SER A 1 291 ? -24.142 -0.474 17.850 1.00 96.56 291 SER A CA 1
ATOM 2295 C C . SER A 1 291 ? -23.134 -0.844 18.939 1.00 96.56 291 SER A C 1
ATOM 2297 O O . SER A 1 291 ? -23.432 -0.779 20.127 1.00 96.56 291 SER A O 1
ATOM 2299 N N . THR A 1 292 ? -21.909 -1.167 18.536 1.00 95.75 292 THR A N 1
ATOM 2300 C CA . THR A 1 292 ? -20.739 -1.271 19.409 1.00 95.75 292 THR A CA 1
ATOM 2301 C C . THR A 1 292 ? -19.701 -0.219 19.030 1.00 95.75 292 THR A C 1
ATOM 2303 O O . THR A 1 292 ? -19.482 -0.003 17.839 1.00 95.75 292 THR A O 1
ATOM 2306 N N . LEU A 1 293 ? -19.034 0.384 20.013 1.00 95.75 293 LEU A N 1
ATOM 2307 C CA . LEU A 1 293 ? -17.920 1.316 19.833 1.00 95.75 293 LEU A CA 1
ATOM 2308 C C . LEU A 1 293 ? -16.631 0.764 20.426 1.00 95.75 293 LEU A C 1
ATOM 2310 O O . LEU A 1 293 ? -16.621 0.267 21.548 1.00 95.75 293 LEU A O 1
ATOM 2314 N N . GLN A 1 294 ? -15.527 0.926 19.711 1.00 94.25 294 GLN A N 1
ATOM 2315 C CA . GLN A 1 294 ? -14.210 0.507 20.165 1.00 94.25 294 GLN A CA 1
ATOM 2316 C C . GLN A 1 294 ? -13.181 1.593 19.871 1.00 94.25 294 GLN A C 1
ATOM 2318 O O . GLN A 1 294 ? -13.152 2.150 18.774 1.00 94.25 294 GLN A O 1
ATOM 2323 N N . PHE A 1 295 ? -12.330 1.874 20.855 1.00 94.19 295 PHE A N 1
ATOM 2324 C CA . PHE A 1 295 ? -11.160 2.720 20.679 1.00 94.19 295 PHE A CA 1
ATOM 2325 C C . PHE A 1 295 ? -9.968 1.869 20.2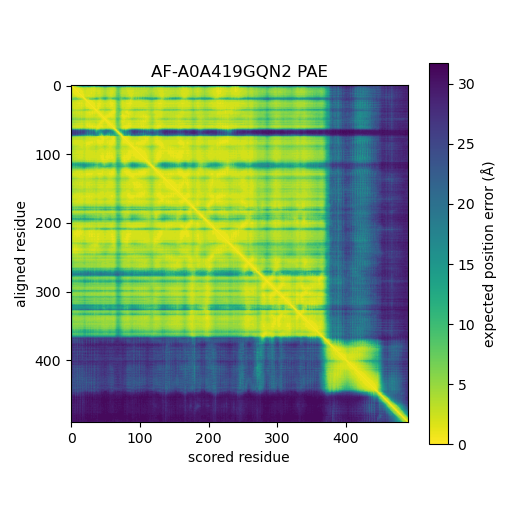56 1.00 94.19 295 PHE A C 1
ATOM 2327 O O . PHE A 1 295 ? -9.641 0.879 20.911 1.00 94.19 295 PHE A O 1
ATOM 2334 N N . ILE A 1 296 ? -9.312 2.275 19.176 1.00 92.94 296 ILE A N 1
ATOM 2335 C CA . ILE A 1 296 ? -8.091 1.658 18.673 1.00 92.94 296 ILE A CA 1
ATOM 2336 C C . ILE A 1 296 ? -6.973 2.692 18.828 1.00 92.94 296 ILE A C 1
ATOM 2338 O O . ILE A 1 296 ? -7.048 3.762 18.212 1.00 92.94 296 ILE A O 1
ATOM 2342 N N . PRO A 1 297 ? -5.960 2.424 19.670 1.00 92.06 297 PRO A N 1
ATOM 2343 C CA . PRO A 1 297 ? -4.863 3.353 19.869 1.00 92.06 297 PRO A CA 1
ATOM 2344 C C . PRO A 1 297 ? -4.058 3.509 18.581 1.00 92.06 297 PRO A C 1
ATOM 2346 O O . PRO A 1 297 ? -3.840 2.555 17.835 1.00 92.06 297 PRO A O 1
ATOM 2349 N N . TRP A 1 298 ? -3.588 4.729 18.355 1.00 93.00 298 TRP A N 1
ATOM 2350 C CA . TRP A 1 298 ? -2.684 5.067 17.267 1.00 93.00 298 TRP A CA 1
ATOM 2351 C C . TRP A 1 298 ? -1.383 5.648 17.831 1.00 93.00 298 TRP A C 1
ATOM 2353 O O . TRP A 1 298 ? -1.262 5.856 19.035 1.00 93.00 298 TRP A O 1
ATOM 2363 N N . GLN A 1 299 ? -0.380 5.890 16.984 1.00 89.88 299 GLN A N 1
ATOM 2364 C CA . GLN A 1 299 ? 0.922 6.422 17.431 1.00 89.88 299 GLN A CA 1
ATOM 2365 C C . GLN A 1 299 ? 0.779 7.773 18.135 1.00 89.88 299 GLN A C 1
ATOM 2367 O O . GLN A 1 299 ? 1.363 7.984 19.193 1.00 89.88 299 GLN A O 1
ATOM 2372 N N . ASP A 1 300 ? 0.015 8.680 17.532 1.00 90.62 300 ASP A N 1
ATOM 2373 C CA . ASP A 1 300 ? -0.177 10.052 17.992 1.00 90.62 300 ASP A CA 1
ATOM 2374 C C . ASP A 1 300 ? -1.660 10.447 18.009 1.00 90.62 300 ASP A C 1
ATOM 2376 O O . ASP A 1 300 ? -2.014 11.589 17.749 1.00 90.62 300 ASP A O 1
ATOM 2380 N N . GLY A 1 301 ? -2.542 9.504 18.341 1.00 93.31 301 GLY A N 1
ATOM 2381 C CA . GLY A 1 301 ? -3.980 9.740 18.414 1.00 93.31 301 GLY A CA 1
ATOM 2382 C C . GLY A 1 301 ? -4.766 8.451 18.618 1.00 93.31 301 GLY A C 1
ATOM 2383 O O . GLY A 1 301 ? -4.286 7.499 19.239 1.00 93.31 301 GLY A O 1
ATOM 2384 N N . GLY A 1 302 ? -5.964 8.400 18.048 1.00 93.50 302 GLY A N 1
ATOM 2385 C CA . GLY A 1 302 ? -6.804 7.216 18.109 1.00 93.50 302 GLY A CA 1
ATOM 2386 C C . GLY A 1 302 ? -7.821 7.148 16.987 1.00 93.50 302 GLY A C 1
ATOM 2387 O O . GLY A 1 302 ? -8.167 8.148 16.356 1.00 93.50 302 GLY A O 1
ATOM 2388 N N . VAL A 1 303 ? -8.301 5.937 16.757 1.00 94.56 303 VAL A N 1
ATOM 2389 C CA . VAL A 1 303 ? -9.344 5.625 15.788 1.00 94.56 303 VAL A CA 1
ATOM 2390 C C . VAL A 1 303 ? -10.531 5.025 16.530 1.00 94.56 303 VAL A C 1
ATOM 2392 O O . VAL A 1 303 ? -10.362 4.260 17.478 1.00 94.56 303 VAL A O 1
ATOM 2395 N N . ILE A 1 304 ? -11.741 5.377 16.109 1.00 95.12 304 ILE A N 1
ATOM 2396 C CA . ILE A 1 304 ? -12.977 4.829 16.660 1.00 95.12 304 ILE A CA 1
ATOM 2397 C C . ILE A 1 304 ? -13.591 3.900 15.620 1.00 95.12 304 ILE A C 1
ATOM 2399 O O . ILE A 1 304 ? -13.934 4.329 14.517 1.00 95.12 304 ILE A O 1
ATOM 2403 N N . LEU A 1 305 ? -13.735 2.631 15.991 1.00 95.19 305 LEU A N 1
ATOM 2404 C CA . LEU A 1 305 ? -14.426 1.615 15.210 1.00 95.19 305 LEU A CA 1
ATOM 2405 C C . LEU A 1 305 ? -15.855 1.462 15.732 1.00 95.19 305 LEU A C 1
ATOM 2407 O O . LEU A 1 305 ? -16.077 1.271 16.929 1.00 95.19 305 LEU A O 1
ATOM 2411 N N . LEU A 1 306 ? -16.822 1.513 14.823 1.00 95.88 306 LEU A N 1
ATOM 2412 C CA . LEU A 1 306 ? -18.229 1.262 15.086 1.00 95.88 306 LEU A CA 1
ATOM 2413 C C . LEU A 1 306 ? -18.720 0.068 14.271 1.00 95.88 306 LEU A C 1
ATOM 2415 O O . LEU A 1 306 ? -18.496 -0.001 13.066 1.00 95.88 306 LEU A O 1
ATOM 2419 N N . LYS A 1 307 ? -19.466 -0.835 14.907 1.00 94.69 307 LYS A N 1
ATOM 2420 C CA . LYS A 1 307 ? -20.241 -1.885 14.225 1.00 94.69 307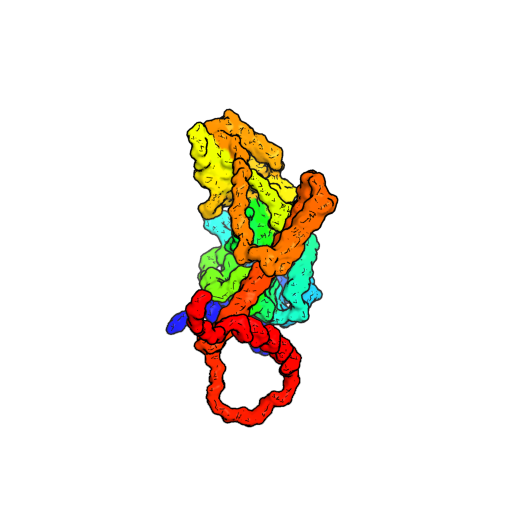 LYS A CA 1
ATOM 2421 C C . LYS A 1 307 ? -21.705 -1.756 14.616 1.00 94.69 307 LYS A C 1
ATOM 2423 O O . LYS A 1 307 ? -21.997 -1.546 15.789 1.00 94.69 307 LYS A O 1
ATOM 2428 N N . GLY A 1 308 ? -22.624 -1.874 13.663 1.00 93.25 308 GLY A N 1
ATOM 2429 C CA . GLY A 1 308 ? -24.065 -1.787 13.916 1.00 93.25 308 GLY A CA 1
ATOM 2430 C C . GLY A 1 308 ? -24.764 -0.664 13.154 1.00 93.25 308 GLY A C 1
ATOM 2431 O O . GLY A 1 308 ? -24.294 -0.216 12.111 1.00 93.25 308 GLY A O 1
ATOM 2432 N N . LYS A 1 309 ? -25.932 -0.254 13.655 1.00 92.75 309 LYS A N 1
ATOM 2433 C CA . LYS A 1 309 ? -26.917 0.543 12.906 1.00 92.75 309 LYS A CA 1
ATOM 2434 C C . LYS A 1 309 ? -26.690 2.052 12.988 1.00 92.75 309 LYS A C 1
ATOM 2436 O O . LYS A 1 309 ? -27.199 2.786 12.145 1.00 92.75 309 LYS A O 1
ATOM 2441 N N . LEU A 1 310 ? -25.986 2.526 14.016 1.00 95.62 310 LEU A N 1
ATOM 2442 C CA . LEU A 1 310 ? -25.786 3.958 14.236 1.00 95.62 310 LEU A CA 1
ATOM 2443 C C . LEU A 1 310 ? -24.752 4.558 13.267 1.00 95.62 310 LEU A C 1
ATOM 2445 O O . LEU A 1 310 ? -23.759 3.905 12.943 1.00 95.62 310 LEU A O 1
ATOM 2449 N N . PRO A 1 311 ? -24.945 5.813 12.830 1.00 95.38 311 PRO A N 1
ATOM 2450 C CA . PRO A 1 311 ? -23.966 6.538 12.027 1.00 95.38 311 PRO A CA 1
ATOM 2451 C C . PRO A 1 311 ? -22.805 7.030 12.908 1.00 95.38 311 PRO A C 1
ATOM 2453 O O . PRO A 1 311 ? -23.029 7.703 13.916 1.00 95.38 311 PRO A O 1
ATOM 2456 N N . LEU A 1 312 ? -21.559 6.686 12.558 1.00 95.50 312 LEU A N 1
ATOM 2457 C CA . LEU A 1 312 ? -20.391 7.047 13.372 1.00 95.50 312 LEU A CA 1
ATOM 2458 C C . LEU A 1 312 ? -20.143 8.560 13.376 1.00 95.50 312 LEU A C 1
ATOM 2460 O O . LEU A 1 312 ? -19.874 9.130 14.426 1.00 95.50 312 LEU A O 1
ATOM 2464 N N . ASP A 1 313 ? -20.292 9.225 12.236 1.00 92.31 313 ASP A N 1
ATOM 2465 C CA . ASP A 1 313 ? -20.166 10.680 12.094 1.00 92.31 313 ASP A CA 1
ATOM 2466 C C . ASP A 1 313 ? -21.091 11.442 13.056 1.00 92.31 313 ASP A C 1
ATOM 2468 O O . ASP A 1 313 ? -20.661 12.407 13.689 1.00 92.31 313 ASP A O 1
ATOM 2472 N N . GLY A 1 314 ? -22.317 10.947 13.251 1.00 92.25 314 GLY A N 1
ATOM 2473 C CA . GLY A 1 314 ? -23.260 11.482 14.235 1.00 92.25 314 GLY A CA 1
ATOM 2474 C C . GLY A 1 314 ? -22.820 11.302 15.693 1.00 92.25 314 GLY A C 1
ATOM 2475 O O . GLY A 1 314 ? -23.203 12.101 16.540 1.00 92.25 314 GLY A O 1
ATOM 2476 N N . LEU A 1 315 ? -21.996 10.297 16.002 1.00 94.19 315 LEU A N 1
ATOM 2477 C CA . LEU A 1 315 ? -21.452 10.074 17.347 1.00 94.19 315 LEU A CA 1
ATOM 2478 C C . LEU A 1 315 ? -20.149 10.847 17.589 1.00 94.19 315 LEU A C 1
ATOM 2480 O O . LEU A 1 315 ? -19.870 11.257 18.715 1.00 94.19 315 LEU A O 1
ATOM 2484 N N . LEU A 1 316 ? -19.356 11.108 16.548 1.00 94.25 316 LEU A N 1
ATOM 2485 C CA . LEU A 1 316 ? -18.096 11.842 16.699 1.00 94.25 316 LEU A CA 1
ATOM 2486 C C . LEU A 1 316 ? -18.305 13.307 17.132 1.00 94.25 316 LEU A C 1
ATOM 2488 O O . LEU A 1 316 ? -17.387 13.911 17.688 1.00 94.25 316 LEU A O 1
ATOM 2492 N N . ILE A 1 317 ? -19.510 13.872 16.969 1.00 91.88 317 ILE A N 1
ATOM 2493 C CA . ILE A 1 317 ? -19.857 15.222 17.458 1.00 91.88 317 ILE A CA 1
ATOM 2494 C C . ILE A 1 317 ? -19.635 15.385 18.967 1.00 91.88 317 ILE A C 1
ATOM 2496 O O . ILE A 1 317 ? -19.321 16.484 19.425 1.00 91.88 317 ILE A O 1
ATOM 2500 N N . PHE A 1 318 ? -19.741 14.294 19.735 1.00 93.19 318 PHE A N 1
ATOM 2501 C CA . PHE A 1 318 ? -19.577 14.310 21.188 1.00 93.19 318 PHE A CA 1
ATOM 2502 C C . PHE A 1 318 ? -18.114 14.485 21.633 1.00 93.19 318 PHE A C 1
ATOM 2504 O O . PHE A 1 318 ? -17.874 14.815 22.797 1.00 93.19 318 PHE A O 1
ATOM 2511 N N . LEU A 1 319 ? -17.134 14.351 20.728 1.00 92.25 319 LEU A N 1
ATOM 2512 C CA . LEU A 1 319 ? -15.727 14.682 21.003 1.00 92.25 319 LEU A CA 1
ATOM 2513 C C . LEU A 1 319 ? -15.479 16.196 21.043 1.00 92.25 319 LEU A C 1
ATOM 2515 O O . LEU A 1 319 ? -14.593 16.652 21.762 1.00 92.25 319 LEU A O 1
ATOM 2519 N N . GLY A 1 320 ? -16.297 16.982 20.337 1.00 86.56 320 GLY A N 1
ATOM 2520 C CA . GLY A 1 320 ? -16.137 18.429 20.194 1.00 86.56 320 GLY A CA 1
ATOM 2521 C C . GLY A 1 320 ? -15.513 18.848 18.857 1.00 86.56 320 GLY A C 1
ATOM 2522 O O . GLY A 1 320 ? -14.983 18.040 18.097 1.00 86.56 320 GLY A O 1
ATOM 2523 N N . LYS A 1 321 ? -15.601 20.151 18.553 1.00 81.62 321 LYS A N 1
ATOM 2524 C CA . LYS A 1 321 ? -15.237 20.712 17.237 1.00 81.62 321 LYS A CA 1
ATOM 2525 C C . LYS A 1 321 ? -13.755 20.558 16.890 1.00 81.62 321 LYS A C 1
ATOM 2527 O O . LYS A 1 321 ? -13.431 20.391 15.719 1.00 81.62 321 LYS A O 1
ATOM 2532 N N . ASP A 1 322 ? -12.866 20.615 17.879 1.00 78.44 322 ASP A N 1
ATOM 2533 C CA . ASP A 1 322 ? -11.423 20.556 17.632 1.00 78.44 322 ASP A CA 1
ATOM 2534 C C . ASP A 1 322 ? -10.967 19.172 17.160 1.00 78.44 322 ASP A C 1
ATOM 2536 O O . ASP A 1 322 ? -10.199 19.083 16.202 1.00 78.44 322 ASP A O 1
ATOM 2540 N N . SER A 1 323 ? -11.522 18.101 17.733 1.00 79.19 323 SER A N 1
ATOM 2541 C CA . SER A 1 323 ? -11.234 16.721 17.320 1.00 79.19 323 SER A CA 1
ATOM 2542 C C . SER A 1 323 ? -11.765 16.399 15.919 1.00 79.19 323 SER A C 1
ATOM 2544 O O . SER A 1 323 ? -11.239 15.519 15.245 1.00 79.19 323 SER A O 1
ATOM 2546 N N . LEU A 1 324 ? -12.775 17.140 15.449 1.00 81.00 324 LEU A N 1
ATOM 2547 C CA . LEU A 1 324 ? -13.399 16.958 14.137 1.00 81.00 324 LEU A CA 1
ATOM 2548 C C . LEU A 1 324 ? -12.737 17.746 13.000 1.00 81.00 324 LEU A C 1
ATOM 2550 O O . LEU A 1 324 ? -13.102 17.541 11.846 1.00 81.00 324 LEU A O 1
ATOM 2554 N N . LYS A 1 325 ? -11.743 18.603 13.274 1.00 79.62 325 LYS A N 1
ATOM 2555 C CA . LYS A 1 325 ? -11.030 19.370 12.227 1.00 79.62 325 LYS A CA 1
ATOM 2556 C C . LYS A 1 325 ? -10.382 18.483 11.159 1.00 79.62 325 LYS A C 1
ATOM 2558 O O . LYS A 1 325 ? -10.240 18.910 10.020 1.00 79.62 325 LYS A O 1
ATOM 2563 N N . ARG A 1 326 ? -10.002 17.260 11.539 1.00 73.44 326 ARG A N 1
ATOM 2564 C CA . ARG A 1 326 ? -9.468 16.207 10.654 1.00 73.44 326 ARG A CA 1
ATOM 2565 C C . ARG A 1 326 ? -10.407 15.000 10.560 1.00 73.44 326 ARG A C 1
ATOM 2567 O O . ARG A 1 326 ? -9.989 13.907 10.185 1.00 73.44 326 ARG A O 1
ATOM 2574 N N . GLY A 1 327 ? -11.658 15.194 10.975 1.00 69.81 327 GLY A N 1
ATOM 2575 C CA . GLY A 1 327 ? -12.659 14.151 11.100 1.00 69.81 327 GLY A CA 1
ATOM 2576 C C . GLY A 1 327 ? -13.163 13.675 9.744 1.00 69.81 327 GLY A C 1
ATOM 2577 O O . GLY A 1 327 ? -13.306 14.441 8.795 1.00 69.81 327 GLY A O 1
ATOM 2578 N N . GLY A 1 328 ? -13.449 12.386 9.675 1.00 86.06 328 GLY A N 1
ATOM 2579 C CA . GLY A 1 328 ? -14.059 11.717 8.538 1.00 86.06 328 GLY A CA 1
ATOM 2580 C C . GLY A 1 328 ? -14.359 10.279 8.925 1.00 86.06 328 GLY A C 1
ATOM 2581 O O . GLY A 1 328 ? -13.857 9.791 9.940 1.00 86.06 328 GLY A O 1
ATOM 2582 N N . VAL A 1 329 ? -15.214 9.623 8.151 1.00 92.06 329 VAL A N 1
ATOM 2583 C CA . VAL A 1 329 ? -15.616 8.239 8.398 1.00 92.06 329 VAL A CA 1
ATOM 2584 C C . VAL A 1 329 ? -15.470 7.455 7.109 1.00 92.06 329 VAL A C 1
ATOM 2586 O O . VAL A 1 329 ? -16.023 7.838 6.079 1.00 92.06 329 VAL A O 1
ATOM 2589 N N . ILE A 1 330 ? -14.753 6.340 7.183 1.00 91.69 330 ILE A N 1
ATOM 2590 C CA . ILE A 1 330 ? -14.754 5.314 6.146 1.00 91.69 330 ILE A CA 1
ATOM 2591 C C . ILE A 1 330 ? -15.855 4.318 6.493 1.00 91.69 330 ILE A C 1
ATOM 2593 O O . ILE A 1 330 ? -15.936 3.829 7.621 1.00 91.69 330 ILE A O 1
ATOM 2597 N N . LYS A 1 331 ? -16.719 4.037 5.517 1.00 92.31 331 LYS A N 1
ATOM 2598 C CA . LYS A 1 331 ? -17.756 3.011 5.620 1.00 92.31 331 LYS A CA 1
ATOM 2599 C C . LYS A 1 331 ? -17.226 1.731 4.986 1.00 92.31 331 LYS A C 1
ATOM 2601 O O . LYS A 1 331 ? -16.934 1.716 3.794 1.00 92.31 331 LYS A O 1
ATOM 2606 N N . LEU A 1 332 ? -17.097 0.698 5.801 1.00 89.00 332 LEU A N 1
ATOM 2607 C CA . LEU A 1 332 ? -16.728 -0.660 5.422 1.00 89.00 332 LEU A CA 1
ATOM 2608 C C . LEU A 1 332 ? -18.007 -1.519 5.344 1.00 89.00 332 LEU A C 1
ATOM 2610 O O . LEU A 1 332 ? -19.044 -1.090 5.860 1.00 89.00 332 LEU A O 1
ATOM 2614 N N . PRO A 1 333 ? -17.981 -2.714 4.721 1.00 87.12 333 PRO A N 1
ATOM 2615 C CA . PRO A 1 333 ? -19.180 -3.542 4.549 1.00 87.12 333 PRO A CA 1
ATOM 2616 C C . PRO A 1 333 ? -19.950 -3.807 5.853 1.00 87.12 333 PRO A C 1
ATOM 2618 O O . PRO A 1 333 ? -21.171 -3.669 5.881 1.00 87.12 333 PRO A O 1
ATOM 2621 N N . ASP A 1 334 ? -19.225 -4.093 6.940 1.00 87.94 334 ASP A N 1
ATOM 2622 C CA . ASP A 1 334 ? -19.799 -4.463 8.243 1.00 87.94 334 ASP A CA 1
ATOM 2623 C C . ASP A 1 334 ? -19.478 -3.465 9.371 1.00 87.94 334 ASP A C 1
ATOM 2625 O O . ASP A 1 334 ? -19.783 -3.709 10.544 1.00 87.94 334 ASP A O 1
ATOM 2629 N N . SER A 1 335 ? -18.804 -2.353 9.065 1.00 93.06 335 SER A N 1
ATOM 2630 C CA . SER A 1 335 ? -18.341 -1.417 10.090 1.00 93.06 335 SER A CA 1
ATOM 2631 C C . SER A 1 335 ? -18.109 -0.002 9.568 1.00 93.06 335 SER A C 1
ATOM 2633 O O . SER A 1 335 ? -18.120 0.270 8.373 1.00 93.06 335 SER A O 1
ATOM 2635 N N . GLN A 1 336 ? -17.929 0.936 10.487 1.00 95.31 336 GLN A N 1
ATOM 2636 C CA . GLN A 1 336 ? -17.560 2.313 10.203 1.00 95.31 336 GLN A CA 1
ATOM 2637 C C . GLN A 1 336 ? -16.334 2.653 11.032 1.00 95.31 336 GLN A C 1
ATOM 2639 O O . GLN A 1 336 ? -16.276 2.314 12.212 1.00 95.31 336 GLN A O 1
ATOM 2644 N N . ILE A 1 337 ? -15.372 3.341 10.433 1.00 95.06 337 ILE A N 1
ATOM 2645 C CA . ILE A 1 337 ? -14.123 3.682 11.099 1.00 95.06 337 ILE A CA 1
ATOM 2646 C C . ILE A 1 337 ? -13.820 5.163 10.924 1.00 95.06 337 ILE A C 1
ATOM 2648 O O . ILE A 1 337 ? -13.915 5.706 9.821 1.00 95.06 337 ILE A O 1
ATOM 2652 N N . SER A 1 338 ? -13.500 5.843 12.022 1.00 95.12 338 SER A N 1
ATOM 2653 C CA . SER A 1 338 ? -13.093 7.242 11.953 1.00 95.12 338 SER A CA 1
ATOM 2654 C C . SER A 1 338 ? -11.728 7.355 11.282 1.00 95.12 338 SER A C 1
ATOM 2656 O O . SER A 1 338 ? -10.898 6.463 11.408 1.00 95.12 338 SER A O 1
ATOM 2658 N N . TYR A 1 339 ? -11.436 8.489 10.654 1.00 94.25 339 TYR A N 1
ATOM 2659 C CA . TYR A 1 339 ? -10.050 8.893 10.411 1.00 94.25 339 TYR A CA 1
ATOM 2660 C C . TYR A 1 339 ? -9.248 8.938 11.718 1.00 94.25 339 TYR A C 1
ATOM 2662 O O . TYR A 1 339 ? -9.825 8.886 12.805 1.00 94.25 339 TYR A O 1
ATOM 2670 N N . VAL A 1 340 ? -7.920 9.014 11.627 1.00 93.94 340 VAL A N 1
ATOM 2671 C CA . VAL A 1 340 ? -7.080 9.164 12.821 1.00 93.94 340 VAL A CA 1
ATOM 2672 C C . VAL A 1 340 ? -7.385 10.520 13.458 1.00 93.94 340 VAL A C 1
ATOM 2674 O O . VAL A 1 340 ? -7.205 11.570 12.835 1.00 93.94 340 VAL A O 1
ATOM 2677 N N . LEU A 1 341 ? -7.879 10.487 14.694 1.00 94.31 341 LEU A N 1
ATOM 2678 C CA . LEU A 1 341 ? -8.300 11.659 15.453 1.00 94.31 341 LEU A CA 1
ATOM 2679 C C . LEU A 1 341 ? -7.243 12.016 16.512 1.00 94.31 341 LEU A C 1
ATOM 2681 O O . LEU A 1 341 ? -6.629 11.113 17.087 1.00 94.31 341 LEU A O 1
ATOM 2685 N N . PRO A 1 342 ? -7.055 13.312 16.830 1.00 93.81 342 PRO A N 1
ATOM 2686 C CA . PRO A 1 342 ? -6.157 13.770 17.890 1.00 93.81 342 PRO A CA 1
ATOM 2687 C C . PRO A 1 342 ? -6.788 13.574 19.275 1.00 93.81 342 PRO A C 1
ATOM 2689 O O . PRO A 1 342 ? -7.059 14.536 19.988 1.00 93.81 342 PRO A O 1
ATOM 2692 N N . ILE A 1 343 ? -7.086 12.324 19.623 1.00 94.62 343 ILE A N 1
ATOM 2693 C CA . ILE A 1 343 ? -7.787 11.950 20.852 1.00 94.62 343 ILE A CA 1
ATOM 2694 C C . ILE A 1 343 ? -7.040 10.837 21.578 1.00 94.62 343 ILE A C 1
ATOM 2696 O O . ILE A 1 343 ? -6.363 10.006 20.972 1.00 94.62 343 ILE A O 1
ATOM 2700 N N . THR A 1 344 ? -7.214 10.802 22.888 1.00 94.56 344 THR A N 1
ATOM 2701 C CA . THR A 1 344 ? -6.735 9.742 23.770 1.00 94.56 344 THR A CA 1
ATOM 2702 C C . THR A 1 344 ? -7.875 8.800 24.157 1.00 94.56 344 THR A C 1
ATOM 2704 O O . THR A 1 344 ? -9.055 9.079 23.931 1.00 94.56 344 THR A O 1
ATOM 2707 N N . HIS A 1 345 ? -7.537 7.692 24.818 1.00 93.31 345 HIS A N 1
ATOM 2708 C CA . HIS A 1 345 ? -8.542 6.814 25.417 1.00 93.31 345 HIS A CA 1
ATOM 2709 C C . HIS A 1 345 ? -9.421 7.558 26.444 1.00 93.31 345 HIS A C 1
ATOM 2711 O O . HIS A 1 345 ? -10.618 7.303 26.535 1.00 93.31 345 HIS A O 1
ATOM 2717 N N . THR A 1 346 ? -8.863 8.521 27.184 1.00 95.50 346 THR A N 1
ATOM 2718 C CA . THR A 1 346 ? -9.627 9.347 28.133 1.00 95.50 346 THR A CA 1
ATOM 2719 C C . THR A 1 346 ? -10.669 10.202 27.419 1.00 95.50 346 THR A C 1
ATOM 2721 O O . THR A 1 346 ? -11.813 10.263 27.863 1.00 95.50 346 THR A O 1
ATOM 2724 N N . ASP A 1 347 ? -10.311 10.812 26.288 1.00 95.69 347 ASP A N 1
ATOM 2725 C CA . ASP A 1 347 ? -11.251 11.602 25.482 1.00 95.69 347 ASP A CA 1
ATOM 2726 C C . ASP A 1 347 ? -12.374 10.723 24.919 1.00 95.69 347 ASP A C 1
ATOM 2728 O O . ASP A 1 347 ? -13.537 11.126 24.900 1.00 95.69 347 ASP A O 1
ATOM 2732 N N . PHE A 1 348 ? -12.047 9.488 24.521 1.00 96.06 348 PHE A N 1
ATOM 2733 C CA . PHE A 1 348 ? -13.036 8.493 24.112 1.00 96.06 348 PHE A CA 1
ATOM 2734 C C . PHE A 1 348 ? -13.999 8.130 25.253 1.00 96.06 348 PHE A C 1
ATOM 2736 O O . PHE A 1 348 ? -15.211 8.134 25.045 1.00 96.06 348 PHE A O 1
ATOM 2743 N N . LEU A 1 349 ? -13.510 7.889 26.473 1.00 96.06 349 LEU A N 1
ATOM 2744 C CA . LEU A 1 349 ? -14.385 7.637 27.625 1.00 96.06 349 LEU A CA 1
ATOM 2745 C C . LEU A 1 349 ? -15.284 8.843 27.941 1.00 96.06 349 LEU A C 1
ATOM 2747 O O . LEU A 1 349 ? -16.477 8.677 28.187 1.00 96.06 349 LEU A O 1
ATOM 2751 N N . GLN A 1 350 ? -14.750 10.064 27.858 1.00 96.06 350 GLN A N 1
ATOM 2752 C CA . GLN A 1 350 ? -15.547 11.284 28.021 1.00 96.06 350 GLN A CA 1
ATOM 2753 C C . GLN A 1 350 ? -16.612 11.433 26.927 1.00 96.06 350 GLN A C 1
ATOM 2755 O O . GLN A 1 350 ? -17.721 11.892 27.208 1.00 96.06 350 GLN A O 1
ATOM 2760 N N . MET A 1 351 ? -16.307 11.040 25.686 1.00 96.06 351 MET A N 1
ATOM 2761 C CA . MET A 1 351 ? -17.284 10.991 24.596 1.00 96.06 351 MET A CA 1
ATOM 2762 C C . MET A 1 351 ? -18.432 10.040 24.938 1.00 96.06 351 MET A C 1
ATOM 2764 O O . MET A 1 351 ? -19.591 10.423 24.788 1.00 96.06 351 MET A O 1
ATOM 2768 N N . LEU A 1 352 ? -18.129 8.840 25.441 1.00 96.19 352 LEU A N 1
ATOM 2769 C CA . LEU A 1 352 ? -19.146 7.886 25.886 1.00 96.19 352 LEU A CA 1
ATOM 2770 C C . LEU A 1 352 ? -20.009 8.482 27.012 1.00 96.19 352 LEU A C 1
ATOM 2772 O O . LEU A 1 352 ? -21.233 8.479 26.914 1.00 96.19 352 LEU A O 1
ATOM 2776 N N . GLU A 1 353 ? -19.410 9.096 28.035 1.00 95.75 353 GLU A N 1
ATOM 2777 C CA . GLU A 1 353 ? -20.183 9.761 29.095 1.00 95.75 353 GLU A CA 1
ATOM 2778 C C . GLU A 1 353 ? -21.119 10.853 28.556 1.00 95.75 353 GLU A C 1
ATOM 2780 O O . GLU A 1 353 ? -22.261 10.972 29.005 1.00 95.75 353 GLU A O 1
ATOM 2785 N N . ARG A 1 354 ? -20.662 11.649 27.581 1.00 95.88 354 ARG A N 1
ATOM 2786 C CA . ARG A 1 354 ? -21.490 12.680 26.936 1.00 95.88 354 ARG A CA 1
ATOM 2787 C C . ARG A 1 354 ? -22.637 12.062 26.149 1.00 95.88 354 ARG A C 1
ATOM 2789 O O . ARG A 1 354 ? -23.759 12.537 26.298 1.00 95.88 354 ARG A O 1
ATOM 2796 N N . ILE A 1 355 ? -22.386 10.995 25.390 1.00 95.38 355 ILE A N 1
ATOM 2797 C CA . ILE A 1 355 ? -23.430 10.240 24.685 1.00 95.38 355 ILE A CA 1
ATOM 2798 C C . ILE A 1 355 ? -24.497 9.779 25.686 1.00 95.38 355 ILE A C 1
ATOM 2800 O O . ILE A 1 355 ? -25.677 10.049 25.479 1.00 95.38 355 ILE A O 1
ATOM 2804 N N . GLN A 1 356 ? -24.103 9.160 26.800 1.00 94.31 356 GLN A N 1
ATOM 2805 C CA . GLN A 1 356 ? -25.049 8.664 27.803 1.00 94.31 356 GLN A CA 1
ATOM 2806 C C . GLN A 1 356 ? -25.817 9.789 28.522 1.00 94.31 356 GLN A C 1
ATOM 2808 O O . GLN A 1 356 ? -26.978 9.610 28.873 1.00 94.31 356 GLN A O 1
ATOM 2813 N N . ARG A 1 357 ? -25.196 10.955 28.751 1.00 94.88 357 ARG A N 1
ATOM 2814 C CA . ARG A 1 357 ? -25.847 12.099 29.422 1.00 94.88 357 ARG A CA 1
ATOM 2815 C C . ARG A 1 357 ? -26.751 12.924 28.506 1.00 94.88 357 ARG A C 1
ATOM 2817 O O . ARG A 1 357 ? -27.683 13.552 28.997 1.00 94.88 357 ARG A O 1
ATOM 2824 N N . GLN A 1 358 ? -26.438 12.996 27.215 1.00 94.06 358 GLN A N 1
ATOM 2825 C CA . GLN A 1 358 ? -27.072 13.919 26.262 1.00 94.06 358 GLN A CA 1
ATOM 2826 C C . GLN A 1 358 ? -27.985 13.213 25.251 1.00 94.06 358 GLN A C 1
ATOM 2828 O O . GLN A 1 358 ? -28.551 13.866 24.377 1.00 94.06 358 GLN A O 1
ATOM 2833 N N . SER A 1 359 ? -28.136 11.892 25.349 1.00 92.06 359 SER A N 1
ATOM 2834 C CA . SER A 1 359 ? -29.010 11.098 24.485 1.00 92.06 359 SER A CA 1
ATOM 2835 C C . SER A 1 359 ? -29.837 10.098 25.294 1.00 92.06 359 SER A C 1
ATOM 2837 O O . SER A 1 359 ? -29.626 9.917 26.489 1.00 92.06 359 SER A O 1
ATOM 2839 N N . ASN A 1 360 ? -30.763 9.412 24.622 1.00 93.12 360 ASN A N 1
ATOM 2840 C CA . ASN A 1 360 ? -31.543 8.320 25.210 1.00 93.12 360 ASN A CA 1
ATOM 2841 C C . ASN A 1 360 ? -30.835 6.953 25.111 1.00 93.12 360 ASN A C 1
ATOM 2843 O O . ASN A 1 360 ? -31.484 5.923 25.286 1.00 93.12 360 ASN A O 1
ATOM 2847 N N . MET A 1 361 ? -29.540 6.925 24.781 1.00 95.12 361 MET A N 1
ATOM 2848 C CA . MET A 1 361 ? -28.769 5.691 24.624 1.00 95.12 361 MET A CA 1
ATOM 2849 C C . MET A 1 361 ? -28.100 5.275 25.935 1.00 95.12 361 MET A C 1
ATOM 2851 O O . MET A 1 361 ? -27.600 6.105 26.694 1.00 95.12 361 MET A O 1
ATOM 2855 N N . VAL A 1 362 ? -28.047 3.967 26.172 1.00 95.06 362 VAL A N 1
ATOM 2856 C CA . VAL A 1 362 ? -27.385 3.363 27.329 1.00 95.06 362 VAL A CA 1
ATOM 2857 C C . VAL A 1 362 ? -26.062 2.760 26.879 1.00 95.06 362 VAL A C 1
ATOM 2859 O O . VAL A 1 362 ? -26.023 1.984 25.927 1.00 95.06 362 VAL A O 1
ATOM 2862 N N . ILE A 1 363 ? -24.975 3.100 27.571 1.00 94.88 363 ILE A N 1
ATOM 2863 C CA . ILE A 1 363 ? -23.640 2.582 27.263 1.00 94.88 363 ILE A CA 1
ATOM 2864 C C . ILE A 1 363 ? -23.242 1.554 28.311 1.00 94.88 363 ILE A C 1
ATOM 2866 O O . ILE A 1 363 ? -23.318 1.812 29.513 1.00 94.88 363 ILE A O 1
ATOM 2870 N N . LYS A 1 364 ? -22.803 0.383 27.854 1.00 93.00 364 LYS A N 1
ATOM 2871 C CA . LYS A 1 364 ? -22.324 -0.704 28.712 1.00 93.00 364 LYS A CA 1
ATOM 2872 C C . LYS A 1 364 ? -21.013 -1.239 28.165 1.00 93.00 364 LYS A C 1
ATOM 2874 O O . LYS A 1 364 ? -20.850 -1.356 26.958 1.00 93.00 364 LYS A O 1
ATOM 2879 N N . LEU A 1 365 ? -20.076 -1.598 29.034 1.00 89.44 365 LEU A N 1
ATOM 2880 C CA . LEU A 1 365 ? -18.931 -2.392 28.594 1.00 89.44 365 LEU A CA 1
ATOM 2881 C C . LEU A 1 365 ? -19.427 -3.796 28.237 1.00 89.44 365 LEU A C 1
ATOM 2883 O O . LEU A 1 365 ? -20.217 -4.360 28.997 1.00 89.44 365 LEU A O 1
ATOM 2887 N N . GLU A 1 366 ? -18.977 -4.359 27.113 1.00 83.31 366 GLU A N 1
ATOM 2888 C CA . GLU A 1 366 ? -19.375 -5.715 26.740 1.00 83.31 366 GLU A CA 1
ATOM 2889 C C . GLU A 1 366 ? -19.039 -6.701 27.882 1.00 83.31 366 GLU A C 1
ATOM 2891 O O . GLU A 1 366 ? -17.873 -6.798 28.306 1.00 83.31 366 GLU A O 1
ATOM 2896 N N . PRO A 1 367 ? -20.044 -7.417 28.430 1.00 74.38 367 PRO A N 1
ATOM 2897 C CA . PRO A 1 367 ? -19.805 -8.366 29.502 1.00 74.38 367 PRO A CA 1
ATOM 2898 C C . PRO A 1 367 ? -18.920 -9.488 28.968 1.00 74.38 367 PRO A C 1
ATOM 2900 O O . PRO A 1 367 ? -19.145 -10.010 27.877 1.00 74.38 367 PRO A O 1
ATOM 2903 N N . SER A 1 368 ? -17.907 -9.875 29.742 1.00 59.22 368 SER A N 1
ATOM 2904 C CA . SER A 1 368 ? -17.038 -10.998 29.399 1.00 59.22 368 SER A CA 1
ATOM 2905 C C . SER A 1 368 ? -17.881 -12.264 29.270 1.00 59.22 368 SER A C 1
ATOM 2907 O O . SER A 1 368 ? -18.279 -12.856 30.274 1.00 59.22 368 SER A O 1
ATOM 2909 N N . LYS A 1 369 ? -18.159 -12.690 28.037 1.00 50.72 369 LYS A N 1
ATOM 2910 C CA . LYS A 1 369 ? -18.651 -14.040 27.790 1.00 50.72 369 LYS A CA 1
ATOM 2911 C C . LYS A 1 369 ? -17.467 -14.968 28.011 1.00 50.72 369 LYS A C 1
ATOM 2913 O O . LYS A 1 369 ? -16.467 -14.879 27.307 1.00 50.72 369 LYS A O 1
ATOM 2918 N N . PHE A 1 370 ? -17.558 -15.826 29.020 1.00 44.47 370 PHE A N 1
ATOM 2919 C CA . PHE A 1 370 ? -16.641 -16.948 29.150 1.00 44.47 370 PHE A CA 1
ATOM 2920 C C . PHE A 1 370 ? -16.900 -17.872 27.957 1.00 44.47 370 PHE A C 1
ATOM 2922 O O . PHE A 1 370 ? -17.880 -18.616 27.937 1.00 44.47 370 PHE A O 1
ATOM 2929 N N . VAL A 1 371 ? -16.089 -17.746 26.908 1.00 45.62 371 VAL A N 1
ATOM 2930 C CA . VAL A 1 371 ? -16.208 -18.587 25.719 1.00 45.62 371 VAL A CA 1
ATOM 2931 C C . VAL A 1 371 ? -15.352 -19.822 25.961 1.00 45.62 371 VAL A C 1
ATOM 2933 O O . VAL A 1 371 ? -14.127 -19.768 25.895 1.00 45.62 371 VAL A O 1
ATOM 2936 N N . ILE A 1 372 ? -16.000 -20.952 26.247 1.00 48.94 372 ILE A N 1
ATOM 2937 C CA . ILE A 1 372 ? -15.346 -22.259 26.142 1.00 48.94 372 ILE A CA 1
ATOM 2938 C C . ILE A 1 372 ? -15.241 -22.560 24.650 1.00 48.94 372 ILE A C 1
ATOM 2940 O O . ILE A 1 372 ? -16.145 -23.137 24.047 1.00 48.94 372 ILE A O 1
ATOM 2944 N N . GLN A 1 373 ? -14.153 -22.105 24.039 1.00 47.00 373 GLN A N 1
ATOM 2945 C CA . GLN A 1 373 ? -13.843 -22.426 22.658 1.00 47.00 373 GLN A CA 1
ATOM 2946 C C . GLN A 1 373 ? -13.049 -23.725 22.615 1.00 47.00 373 GLN A C 1
ATOM 2948 O O . GLN A 1 373 ? -12.029 -23.879 23.290 1.00 47.00 373 GLN A O 1
ATOM 2953 N N . LYS A 1 374 ? -13.506 -24.673 21.796 1.00 53.19 374 LYS A N 1
ATOM 2954 C CA . LYS A 1 374 ? -12.692 -25.833 21.446 1.00 53.19 374 LYS A CA 1
ATOM 2955 C C . LYS A 1 374 ? -11.511 -25.329 20.617 1.00 53.19 374 LYS A C 1
ATOM 2957 O O . LYS A 1 374 ? -11.680 -24.994 19.452 1.00 53.19 374 LYS A O 1
ATOM 2962 N N . MET A 1 375 ? -10.342 -25.233 21.243 1.00 54.78 375 MET A N 1
ATOM 2963 C CA . MET A 1 375 ? -9.139 -24.713 20.587 1.00 54.78 375 MET A CA 1
ATOM 2964 C C . MET A 1 375 ? -8.588 -25.697 19.551 1.00 54.78 375 MET A C 1
ATOM 2966 O O . MET A 1 375 ? -8.066 -25.271 18.529 1.00 54.78 375 MET A O 1
ATOM 2970 N N . MET A 1 376 ? -8.695 -27.007 19.805 1.00 62.34 376 MET A N 1
ATOM 2971 C CA . MET A 1 376 ? -8.148 -28.052 18.935 1.00 62.34 376 MET A CA 1
ATOM 2972 C C . MET A 1 376 ? -8.952 -29.355 19.026 1.00 62.34 376 MET A C 1
ATOM 2974 O O . MET A 1 376 ? -9.485 -29.707 20.082 1.00 62.34 376 MET A O 1
ATOM 2978 N N . ASP A 1 377 ? -8.947 -30.119 17.934 1.00 66.75 377 ASP A N 1
ATOM 2979 C CA . ASP A 1 377 ? -9.426 -31.507 17.866 1.00 66.75 377 ASP A CA 1
ATOM 2980 C C . ASP A 1 377 ? -8.339 -32.504 18.309 1.00 66.75 377 ASP A C 1
ATOM 2982 O O . ASP A 1 377 ? -8.196 -33.599 17.769 1.00 66.75 377 ASP A O 1
ATOM 2986 N N . GLU A 1 378 ? -7.540 -32.123 19.305 1.00 70.00 378 GLU A N 1
ATOM 2987 C CA . GLU A 1 378 ? -6.423 -32.919 19.800 1.00 70.00 378 GLU A CA 1
ATOM 2988 C C . GLU A 1 378 ? -6.550 -33.173 21.298 1.00 70.00 378 GLU A C 1
ATOM 2990 O O . GLU A 1 378 ? -6.653 -32.253 22.107 1.00 70.00 378 GLU A O 1
ATOM 2995 N N . GLY A 1 379 ? -6.513 -34.450 21.675 1.00 75.12 379 GLY A N 1
ATOM 2996 C CA . GLY A 1 379 ? -6.480 -34.855 23.073 1.00 75.12 379 GLY A CA 1
ATOM 2997 C C . GLY A 1 379 ? -5.082 -34.764 23.684 1.00 75.12 379 GLY A C 1
ATOM 2998 O O . GLY A 1 379 ? -4.070 -34.568 23.009 1.00 75.12 379 GLY A O 1
ATOM 2999 N N . THR A 1 380 ? -5.010 -35.036 24.984 1.00 77.19 380 THR A N 1
ATOM 3000 C CA . THR A 1 380 ? -3.754 -35.162 25.745 1.00 77.19 380 THR A CA 1
ATOM 3001 C C . THR A 1 380 ? -2.853 -36.314 25.276 1.00 77.19 380 THR A C 1
ATOM 3003 O O . THR A 1 380 ? -1.733 -36.446 25.759 1.00 77.19 380 THR A O 1
ATOM 3006 N N . SER A 1 381 ? -3.302 -37.133 24.319 1.00 80.00 381 SER A N 1
ATOM 3007 C CA . SER A 1 381 ? -2.478 -38.127 23.624 1.00 80.00 381 SER A CA 1
ATOM 3008 C C . SER A 1 381 ? -1.472 -37.502 22.649 1.00 80.00 381 SER A C 1
ATOM 3010 O O . SER A 1 381 ? -0.468 -38.135 22.321 1.00 80.00 381 SER A O 1
ATOM 3012 N N . SER A 1 382 ? -1.706 -36.265 22.195 1.00 84.44 382 SER A N 1
ATOM 3013 C CA . SER A 1 382 ? -0.771 -35.523 21.349 1.00 84.44 382 SER A CA 1
ATOM 3014 C C . SER A 1 382 ? 0.442 -35.072 22.172 1.00 84.44 382 SER A C 1
ATOM 3016 O O . SER A 1 382 ? 0.265 -34.371 23.172 1.00 84.44 382 SER A O 1
ATOM 3018 N N . PRO A 1 383 ? 1.688 -35.400 21.768 1.00 85.81 383 PRO A N 1
ATOM 3019 C CA . PRO A 1 383 ? 2.884 -34.970 22.494 1.00 85.81 383 PRO A CA 1
ATOM 3020 C C . PRO A 1 383 ? 2.986 -33.450 22.659 1.00 85.81 383 PRO A C 1
ATOM 3022 O O . PRO A 1 383 ? 3.516 -32.980 23.663 1.00 85.81 383 PRO A O 1
ATOM 3025 N N . PHE A 1 384 ? 2.458 -32.692 21.696 1.00 86.19 384 PHE A N 1
ATOM 3026 C CA . PHE A 1 384 ? 2.408 -31.234 21.751 1.00 86.19 384 PHE A CA 1
ATOM 3027 C C . PHE A 1 384 ? 1.487 -30.756 22.878 1.00 86.19 384 PHE A C 1
ATOM 3029 O O . PHE A 1 384 ? 1.935 -30.035 23.768 1.00 86.19 384 PHE A O 1
ATOM 3036 N N . ILE A 1 385 ? 0.239 -31.238 22.901 1.00 84.56 385 ILE A N 1
ATOM 3037 C CA . ILE A 1 385 ? -0.738 -30.908 23.949 1.00 84.56 385 ILE A CA 1
ATOM 3038 C C . ILE A 1 385 ? -0.236 -31.356 25.320 1.00 84.56 385 ILE A C 1
ATOM 3040 O O . ILE A 1 385 ? -0.324 -30.610 26.291 1.00 84.56 385 ILE A O 1
ATOM 3044 N N . ALA A 1 386 ? 0.326 -32.560 25.411 1.00 85.75 386 ALA A N 1
ATOM 3045 C CA . ALA A 1 386 ? 0.798 -33.112 26.672 1.00 85.75 386 ALA A CA 1
ATOM 3046 C C . ALA A 1 386 ? 1.967 -32.318 27.266 1.00 85.75 386 ALA A C 1
ATOM 3048 O O . ALA A 1 386 ? 1.987 -32.073 28.470 1.00 85.75 386 ALA A O 1
ATOM 3049 N N . ARG A 1 387 ? 2.955 -31.944 26.443 1.00 86.44 387 ARG A N 1
ATOM 3050 C CA . ARG A 1 387 ? 4.224 -31.385 26.932 1.00 86.44 387 ARG A CA 1
ATOM 3051 C C . ARG A 1 387 ? 4.237 -29.871 26.936 1.00 86.44 387 ARG A C 1
ATOM 3053 O O . ARG A 1 387 ? 4.619 -29.285 27.941 1.00 86.44 387 ARG A O 1
ATOM 3060 N N . LEU A 1 388 ? 3.841 -29.262 25.823 1.00 88.19 388 LEU A N 1
ATOM 3061 C CA . LEU A 1 388 ? 3.943 -27.818 25.648 1.00 88.19 388 LEU A CA 1
ATOM 3062 C C . LEU A 1 388 ? 2.722 -27.121 26.235 1.00 88.19 388 LEU A C 1
ATOM 3064 O O . LEU A 1 388 ? 2.881 -26.138 26.934 1.00 88.19 388 LEU A O 1
ATOM 3068 N N . PHE A 1 389 ? 1.522 -27.675 26.065 1.00 83.56 389 PHE A N 1
ATOM 3069 C CA . PHE A 1 389 ? 0.328 -27.066 26.648 1.00 83.56 389 PHE A CA 1
ATOM 3070 C C . PHE A 1 389 ? 0.148 -27.463 28.124 1.00 83.56 389 PHE A C 1
ATOM 3072 O O . PHE A 1 389 ? 0.446 -26.699 29.036 1.00 83.56 389 PHE A O 1
ATOM 3079 N N . MET A 1 390 ? -0.272 -28.700 28.393 1.00 84.00 390 MET A N 1
ATOM 3080 C CA . MET A 1 390 ? -0.614 -29.154 29.747 1.00 84.00 390 MET A CA 1
ATOM 3081 C C . MET A 1 390 ? 0.599 -29.283 30.671 1.00 84.00 390 MET A C 1
ATOM 3083 O O . MET A 1 390 ? 0.492 -29.014 31.866 1.00 84.00 390 MET A O 1
ATOM 3087 N N . GLY A 1 391 ? 1.742 -29.718 30.139 1.00 89.00 391 GLY A N 1
ATOM 3088 C CA . GLY A 1 391 ? 2.960 -29.931 30.919 1.00 89.00 391 GLY A CA 1
ATOM 3089 C C . GLY A 1 391 ? 3.478 -28.638 31.541 1.00 89.00 391 GLY A C 1
ATOM 3090 O O . GLY A 1 391 ? 3.775 -28.611 32.734 1.00 89.00 391 GLY A O 1
ATOM 3091 N N . ILE A 1 392 ? 3.508 -27.557 30.760 1.00 91.94 392 ILE A N 1
ATOM 3092 C CA . ILE A 1 392 ? 3.959 -26.251 31.240 1.00 91.94 392 ILE A CA 1
ATOM 3093 C C . ILE A 1 392 ? 2.964 -25.640 32.225 1.00 91.94 392 ILE A C 1
ATOM 3095 O O . ILE A 1 392 ? 3.388 -25.139 33.262 1.00 91.94 392 ILE A O 1
ATOM 3099 N N . LEU A 1 393 ? 1.654 -25.759 31.983 1.00 89.12 393 LEU A N 1
ATOM 3100 C CA . LEU A 1 393 ? 0.645 -25.275 32.935 1.00 89.12 393 LEU A CA 1
ATOM 3101 C C . LEU A 1 393 ? 0.721 -26.013 34.281 1.00 89.12 393 LEU A C 1
ATOM 3103 O O . LEU A 1 393 ? 0.646 -25.388 35.336 1.00 89.12 393 LEU A O 1
ATOM 3107 N N . ARG A 1 394 ? 0.963 -27.331 34.268 1.00 89.25 394 ARG A N 1
ATOM 3108 C CA . ARG A 1 394 ? 1.201 -28.103 35.500 1.00 89.25 394 ARG A CA 1
ATOM 3109 C C . ARG A 1 394 ? 2.475 -27.668 36.216 1.00 89.25 394 ARG A C 1
ATOM 3111 O O . ARG A 1 394 ? 2.470 -27.558 37.437 1.00 89.25 394 ARG A O 1
ATOM 3118 N N . LEU A 1 395 ? 3.557 -27.419 35.476 1.00 91.62 395 LEU A N 1
ATOM 3119 C CA . LEU A 1 395 ? 4.806 -26.928 36.057 1.00 91.62 395 LEU A CA 1
ATOM 3120 C C . LEU A 1 395 ? 4.605 -25.548 36.699 1.00 91.62 395 LEU A C 1
ATOM 3122 O O . LEU A 1 395 ? 5.015 -25.338 37.838 1.00 91.62 395 LEU A O 1
ATOM 3126 N N . ARG A 1 396 ? 3.910 -24.643 36.002 1.00 93.75 396 ARG A N 1
ATOM 3127 C CA . ARG A 1 396 ? 3.499 -23.333 36.518 1.00 93.75 396 ARG A CA 1
ATOM 3128 C C . ARG A 1 396 ? 2.723 -23.475 37.820 1.00 93.75 396 ARG A C 1
ATOM 3130 O O . ARG A 1 396 ? 3.041 -22.776 38.773 1.00 93.75 396 ARG A O 1
ATOM 3137 N N . ASP A 1 397 ? 1.738 -24.369 37.883 1.00 90.88 397 ASP A N 1
ATOM 3138 C CA . ASP A 1 397 ? 0.892 -24.522 39.074 1.00 90.88 397 ASP A CA 1
ATOM 3139 C C . ASP A 1 397 ? 1.673 -24.969 40.313 1.00 90.88 397 ASP A C 1
ATOM 3141 O O . ASP A 1 397 ? 1.329 -24.556 41.424 1.00 90.88 397 ASP A O 1
ATOM 3145 N N . VAL A 1 398 ? 2.729 -25.765 40.114 1.00 93.94 398 VAL A N 1
ATOM 3146 C CA . VAL A 1 398 ? 3.646 -26.213 41.172 1.00 93.94 398 VAL A CA 1
ATOM 3147 C C . VAL A 1 398 ? 4.606 -25.097 41.595 1.00 93.94 398 VAL A C 1
ATOM 3149 O O . VAL A 1 398 ? 4.834 -24.909 42.787 1.00 93.94 398 VAL A O 1
ATOM 3152 N N . VAL A 1 399 ? 5.172 -24.354 40.639 1.00 94.38 399 VAL A N 1
ATOM 3153 C CA . VAL A 1 399 ? 6.182 -23.311 40.907 1.00 94.38 399 VAL A CA 1
ATOM 3154 C C . VAL A 1 399 ? 5.551 -22.024 41.447 1.00 94.38 399 VAL A C 1
ATOM 3156 O O . VAL A 1 399 ? 6.114 -21.369 42.325 1.00 94.38 399 VAL A O 1
ATOM 3159 N N . PHE A 1 400 ? 4.369 -21.664 40.952 1.00 93.81 400 PHE A N 1
ATOM 3160 C CA . PHE A 1 400 ? 3.643 -20.450 41.307 1.00 93.81 400 PHE A CA 1
ATOM 3161 C C . PHE A 1 400 ? 2.303 -20.818 41.948 1.00 93.81 400 PHE A C 1
ATOM 3163 O O . PHE A 1 400 ? 1.285 -20.835 41.265 1.00 93.81 400 PHE A O 1
ATOM 3170 N N . PRO A 1 401 ? 2.248 -21.115 43.255 1.00 86.50 401 PRO A N 1
ATOM 3171 C CA . PRO A 1 401 ? 0.982 -21.399 43.934 1.00 86.50 401 PRO A CA 1
ATOM 3172 C C . PRO A 1 401 ? 0.075 -20.158 44.057 1.00 86.50 401 PRO A C 1
ATOM 3174 O O . PRO A 1 401 ? -1.141 -20.295 44.158 1.00 86.50 401 PRO A O 1
ATOM 3177 N N . ASP A 1 402 ? 0.657 -18.956 44.018 1.00 92.00 402 ASP A N 1
ATOM 3178 C CA . ASP A 1 402 ? -0.047 -17.669 44.053 1.00 92.00 402 ASP A CA 1
ATOM 3179 C C . ASP A 1 402 ? -0.664 -17.325 42.689 1.00 92.00 402 ASP A C 1
ATOM 3181 O O . ASP A 1 402 ? 0.033 -17.259 41.672 1.00 92.00 402 ASP A O 1
ATOM 3185 N N . TYR A 1 403 ? -1.967 -17.040 42.693 1.00 86.38 403 TYR A N 1
ATOM 3186 C CA . TYR A 1 403 ? -2.734 -16.633 41.519 1.00 86.38 403 TYR A CA 1
ATOM 3187 C C . TYR A 1 403 ? -2.124 -15.428 40.791 1.00 86.38 403 TYR A C 1
ATOM 3189 O O . TYR A 1 403 ? -2.012 -15.444 39.569 1.00 86.38 403 TYR A O 1
ATOM 3197 N N . THR A 1 404 ? -1.660 -14.411 41.519 1.00 88.62 404 THR A N 1
ATOM 3198 C CA . THR A 1 404 ? -1.135 -13.174 40.916 1.00 88.62 404 THR A CA 1
ATOM 3199 C C . THR A 1 404 ? 0.124 -13.450 40.095 1.00 88.62 404 THR A C 1
ATOM 3201 O O . THR A 1 404 ? 0.302 -12.913 39.004 1.00 88.62 404 THR A O 1
ATOM 3204 N N . LYS A 1 405 ? 0.983 -14.354 40.580 1.00 88.75 405 LYS A N 1
ATOM 3205 C CA . LYS A 1 405 ? 2.199 -14.775 39.870 1.00 88.75 405 LYS A CA 1
ATOM 3206 C C . LYS A 1 405 ? 1.893 -15.683 38.680 1.00 88.75 405 LYS A C 1
ATOM 3208 O O . LYS A 1 405 ? 2.605 -15.613 37.681 1.00 88.75 405 LYS A O 1
ATOM 3213 N N . ARG A 1 406 ? 0.828 -16.494 38.756 1.00 89.88 406 ARG A N 1
ATOM 3214 C CA . ARG A 1 406 ? 0.348 -17.291 37.613 1.00 89.88 406 ARG A CA 1
ATOM 3215 C C . ARG A 1 406 ? -0.113 -16.403 36.468 1.00 89.88 406 ARG A C 1
ATOM 3217 O O . ARG A 1 406 ? 0.269 -16.675 35.343 1.00 89.88 406 ARG A O 1
ATOM 3224 N N . VAL A 1 407 ? -0.856 -15.332 36.756 1.00 83.06 407 VAL A N 1
ATOM 3225 C CA . VAL A 1 407 ? -1.330 -14.394 35.724 1.00 83.06 407 VAL A CA 1
ATOM 3226 C C . VAL A 1 407 ? -0.157 -13.780 34.957 1.00 83.06 407 VAL A C 1
ATOM 3228 O O . VAL A 1 407 ? -0.173 -13.777 33.731 1.00 83.06 407 VAL A O 1
ATOM 3231 N N . ILE A 1 408 ? 0.894 -13.345 35.661 1.00 88.38 408 ILE A N 1
ATOM 3232 C CA . ILE A 1 408 ? 2.106 -12.794 35.028 1.00 88.38 408 ILE A CA 1
ATOM 3233 C C . ILE A 1 408 ? 2.794 -13.848 34.147 1.00 88.38 408 ILE A C 1
ATOM 3235 O O . ILE A 1 408 ? 3.208 -13.549 33.027 1.00 88.38 408 ILE A O 1
ATOM 3239 N N . PHE A 1 409 ? 2.916 -15.086 34.638 1.00 92.81 409 PHE A N 1
ATOM 3240 C CA . PHE A 1 409 ? 3.473 -16.182 33.847 1.00 92.81 409 PHE A CA 1
ATOM 3241 C C . PHE A 1 409 ? 2.630 -16.462 32.599 1.00 92.81 409 PHE A C 1
ATOM 3243 O O . PHE A 1 409 ? 3.189 -16.609 31.518 1.00 92.81 409 PHE A O 1
ATOM 3250 N N . ASP A 1 410 ? 1.307 -16.531 32.739 1.00 88.06 410 ASP A N 1
ATOM 3251 C CA . ASP A 1 410 ? 0.386 -16.857 31.650 1.00 88.06 410 ASP A CA 1
ATOM 3252 C C . ASP A 1 410 ? 0.431 -15.804 30.548 1.00 88.06 410 ASP A C 1
ATOM 3254 O O . ASP A 1 410 ? 0.476 -16.156 29.372 1.00 88.06 410 ASP A O 1
ATOM 3258 N N . GLU A 1 411 ? 0.495 -14.526 30.918 1.00 83.06 411 GLU A N 1
ATOM 3259 C CA . GLU A 1 411 ? 0.628 -13.419 29.973 1.00 83.06 411 GLU A CA 1
ATOM 3260 C C . GLU A 1 411 ? 1.922 -13.526 29.153 1.00 83.06 411 GLU A C 1
ATOM 3262 O O . GLU A 1 411 ? 1.897 -13.412 27.927 1.00 83.06 411 GLU A O 1
ATOM 3267 N N . GLN A 1 412 ? 3.052 -13.826 29.803 1.00 88.50 412 GLN A N 1
ATOM 3268 C CA . GLN A 1 412 ? 4.328 -14.019 29.107 1.00 88.50 412 GLN A CA 1
ATOM 3269 C C . GLN A 1 412 ? 4.357 -15.311 28.289 1.00 88.50 412 GLN A C 1
ATOM 3271 O O . GLN A 1 412 ? 4.892 -15.344 27.182 1.00 88.50 412 GLN A O 1
ATOM 3276 N N . TYR A 1 413 ? 3.784 -16.389 28.817 1.00 89.25 413 TYR A N 1
ATOM 3277 C CA . TYR A 1 413 ? 3.786 -17.683 28.155 1.00 89.25 413 TYR A CA 1
ATOM 3278 C C . TYR A 1 413 ? 2.849 -17.711 26.946 1.00 89.25 413 TYR A C 1
ATOM 3280 O O . TYR A 1 413 ? 3.157 -18.383 25.959 1.00 89.25 413 TYR A O 1
ATOM 3288 N N . ASN A 1 414 ? 1.762 -16.933 26.962 1.00 84.31 414 ASN A N 1
ATOM 3289 C CA . ASN A 1 414 ? 0.867 -16.798 25.815 1.00 84.31 414 ASN A CA 1
ATOM 3290 C C . ASN A 1 414 ? 1.606 -16.280 24.568 1.00 84.31 414 ASN A C 1
ATOM 3292 O O . ASN A 1 414 ? 1.392 -16.802 23.476 1.00 84.31 414 ASN A O 1
ATOM 3296 N N . GLN A 1 415 ? 2.569 -15.365 24.747 1.00 82.00 415 GLN A N 1
ATOM 3297 C CA . GLN A 1 415 ? 3.415 -14.841 23.660 1.00 82.00 415 GLN A CA 1
ATOM 3298 C C . GLN A 1 415 ? 4.266 -15.927 22.982 1.00 82.00 415 GLN A C 1
ATOM 3300 O O . GLN A 1 415 ? 4.674 -15.776 21.835 1.00 82.00 415 GLN A O 1
ATOM 3305 N N . VAL A 1 416 ? 4.548 -17.033 23.679 1.00 86.31 416 VAL A N 1
ATOM 3306 C CA . VAL A 1 416 ? 5.258 -18.197 23.125 1.00 86.31 416 VAL A CA 1
ATOM 3307 C C . VAL A 1 416 ? 4.271 -19.234 22.587 1.00 86.31 416 VAL A C 1
ATOM 3309 O O . VAL A 1 416 ? 4.527 -19.875 21.565 1.00 86.31 416 VAL A O 1
ATOM 3312 N N . MET A 1 417 ? 3.137 -19.407 23.265 1.00 84.19 417 MET A N 1
ATOM 3313 C CA . MET A 1 417 ? 2.124 -20.398 22.918 1.00 84.19 417 MET A CA 1
ATOM 3314 C C . MET A 1 417 ? 1.469 -20.114 21.563 1.00 84.19 417 MET A C 1
ATOM 3316 O O . MET A 1 417 ? 1.309 -21.037 20.765 1.00 84.19 417 MET A O 1
ATOM 3320 N N . GLU A 1 418 ? 1.129 -18.858 21.273 1.00 81.31 418 GLU A N 1
ATOM 3321 C CA . GLU A 1 418 ? 0.495 -18.479 20.005 1.00 81.31 418 GLU A CA 1
ATOM 3322 C C . GLU A 1 418 ? 1.361 -18.818 18.776 1.00 81.31 418 GLU A C 1
ATOM 3324 O O . GLU A 1 418 ? 0.883 -19.548 17.898 1.00 81.31 418 GLU A O 1
ATOM 3329 N N . PRO A 1 419 ? 2.649 -18.420 18.704 1.00 80.00 419 PRO A N 1
ATOM 3330 C CA . PRO A 1 419 ? 3.537 -18.842 17.621 1.00 80.00 419 PRO A CA 1
ATOM 3331 C C . PRO A 1 419 ? 3.661 -20.363 17.480 1.00 80.00 419 PRO A C 1
ATOM 3333 O O . PRO A 1 419 ? 3.700 -20.877 16.359 1.00 80.00 419 PRO A O 1
ATOM 3336 N N . LEU A 1 420 ? 3.701 -21.104 18.595 1.00 85.19 420 LEU A N 1
ATOM 3337 C CA . LEU A 1 420 ? 3.769 -22.569 18.577 1.00 85.19 420 LEU A CA 1
ATOM 3338 C C . LEU A 1 420 ? 2.501 -23.194 17.982 1.00 85.19 420 LEU A C 1
ATOM 3340 O O . LEU A 1 420 ? 2.600 -24.129 17.183 1.00 85.19 420 LEU A O 1
ATOM 3344 N N . LEU A 1 421 ? 1.324 -22.675 18.337 1.00 82.44 421 LEU A N 1
ATOM 3345 C CA . LEU A 1 421 ? 0.039 -23.115 17.788 1.00 82.44 421 LEU A CA 1
ATOM 3346 C C . LEU A 1 421 ? -0.075 -22.803 16.292 1.00 82.44 421 LEU A C 1
ATOM 3348 O O . LEU A 1 421 ? -0.466 -23.675 15.511 1.00 82.44 421 LEU A O 1
ATOM 3352 N N . ASN A 1 422 ? 0.339 -21.606 15.875 1.00 79.00 422 ASN A N 1
ATOM 3353 C CA . ASN A 1 422 ? 0.353 -21.209 14.467 1.00 79.00 422 ASN A CA 1
ATOM 3354 C C . ASN A 1 422 ? 1.302 -22.094 13.649 1.00 79.00 422 ASN A C 1
ATOM 3356 O O . ASN A 1 422 ? 0.918 -22.636 12.613 1.00 79.00 422 ASN A O 1
ATOM 3360 N N . THR A 1 423 ? 2.514 -22.329 14.161 1.00 84.50 423 THR A N 1
ATOM 3361 C CA . THR A 1 423 ? 3.508 -23.210 13.526 1.00 84.50 423 THR A CA 1
ATOM 3362 C C . THR A 1 423 ? 2.988 -24.642 13.410 1.00 84.50 423 THR A C 1
ATOM 3364 O O . THR A 1 423 ? 3.146 -25.286 12.371 1.00 84.50 423 THR A O 1
ATOM 3367 N N . ARG A 1 424 ? 2.330 -25.153 14.458 1.00 82.50 424 ARG A N 1
ATOM 3368 C CA . ARG A 1 424 ? 1.712 -26.482 14.443 1.00 82.50 424 ARG A CA 1
ATOM 3369 C C . ARG A 1 424 ? 0.615 -26.581 13.388 1.00 82.50 424 ARG A C 1
ATOM 3371 O O . ARG A 1 424 ? 0.613 -27.542 12.621 1.00 82.50 424 ARG A O 1
ATOM 3378 N N . THR A 1 425 ? -0.277 -25.599 13.339 1.00 82.44 425 THR A N 1
ATOM 3379 C CA . THR A 1 425 ? -1.384 -25.553 12.375 1.00 82.44 425 THR A CA 1
ATOM 3380 C C . THR A 1 425 ? -0.851 -25.529 10.943 1.00 82.44 425 THR A C 1
ATOM 3382 O O . THR A 1 425 ? -1.255 -26.349 10.120 1.00 82.44 425 THR A O 1
ATOM 3385 N N . ALA A 1 426 ? 0.139 -24.677 10.662 1.00 80.12 426 ALA A N 1
ATOM 3386 C CA . ALA A 1 426 ? 0.805 -24.631 9.363 1.00 80.12 426 ALA A CA 1
ATOM 3387 C C . ALA A 1 426 ? 1.479 -25.971 9.015 1.00 80.12 426 ALA A C 1
ATOM 3389 O O . ALA A 1 426 ? 1.344 -26.472 7.900 1.00 80.12 426 ALA A O 1
ATOM 3390 N N . SER A 1 427 ? 2.156 -26.607 9.978 1.00 86.31 427 SER A N 1
ATOM 3391 C CA . SER A 1 427 ? 2.768 -27.927 9.783 1.00 86.31 427 SER A CA 1
ATOM 3392 C C . SER A 1 427 ? 1.735 -29.007 9.436 1.00 86.31 427 SER A C 1
ATOM 3394 O O . SER A 1 427 ? 1.991 -29.829 8.554 1.00 86.31 427 SER A O 1
ATOM 3396 N N . GLN A 1 428 ? 0.560 -28.993 10.074 1.00 85.31 428 GLN A N 1
ATOM 3397 C CA . GLN A 1 428 ? -0.538 -29.914 9.767 1.00 85.31 428 GLN A CA 1
ATOM 3398 C C . GLN A 1 428 ? -1.121 -29.673 8.377 1.00 85.31 428 GLN A C 1
ATOM 3400 O O . GLN A 1 428 ? -1.326 -30.633 7.637 1.00 85.31 428 GLN A O 1
ATOM 3405 N N . GLN A 1 429 ? -1.319 -28.411 7.997 1.00 85.62 429 GLN A N 1
ATOM 3406 C CA . GLN A 1 429 ? -1.776 -28.045 6.657 1.00 85.62 429 GLN A CA 1
ATOM 3407 C C . GLN A 1 429 ? -0.786 -28.505 5.586 1.00 85.62 429 GLN A C 1
ATOM 3409 O O . GLN A 1 429 ? -1.193 -29.101 4.595 1.00 85.62 429 GLN A O 1
ATOM 3414 N N . ILE A 1 430 ? 0.520 -28.318 5.801 1.00 88.75 430 ILE A N 1
ATOM 3415 C CA . ILE A 1 430 ? 1.557 -28.821 4.888 1.00 88.75 430 ILE A CA 1
ATOM 3416 C C . ILE A 1 430 ? 1.500 -30.349 4.798 1.00 88.75 430 ILE A C 1
ATOM 3418 O O . ILE A 1 430 ? 1.517 -30.899 3.699 1.00 88.75 430 ILE A O 1
ATOM 3422 N N . ALA A 1 431 ? 1.406 -31.047 5.933 1.00 89.25 431 ALA A N 1
ATOM 3423 C CA . ALA A 1 431 ? 1.316 -32.505 5.946 1.00 89.25 431 ALA A CA 1
ATOM 3424 C C . ALA A 1 431 ? 0.075 -33.006 5.190 1.00 89.25 431 ALA A C 1
ATOM 3426 O O . ALA A 1 431 ? 0.168 -33.970 4.429 1.00 89.25 431 ALA A O 1
ATOM 3427 N N . GLN A 1 432 ? -1.062 -32.327 5.352 1.00 90.56 432 GLN A N 1
ATOM 3428 C CA . GLN A 1 432 ? -2.290 -32.617 4.622 1.00 90.56 432 GLN A CA 1
ATOM 3429 C C . GLN A 1 432 ? -2.133 -32.349 3.122 1.00 90.56 432 GLN A C 1
ATOM 3431 O O . GLN A 1 432 ? -2.431 -33.233 2.327 1.00 90.56 432 GLN A O 1
ATOM 3436 N N . LEU A 1 433 ? -1.599 -31.189 2.730 1.00 91.62 433 LEU A N 1
ATOM 3437 C CA . LEU A 1 433 ? -1.343 -30.841 1.328 1.00 91.62 433 LEU A CA 1
ATOM 3438 C C . LEU A 1 433 ? -0.441 -31.873 0.646 1.00 91.62 433 LEU A C 1
ATOM 3440 O O . LEU A 1 433 ? -0.721 -32.301 -0.473 1.00 91.62 433 LEU A O 1
ATOM 3444 N N . VAL A 1 434 ? 0.620 -32.315 1.326 1.00 90.81 434 VAL A N 1
ATOM 3445 C CA . VAL A 1 434 ? 1.515 -33.363 0.822 1.00 90.81 434 VAL A CA 1
ATOM 3446 C C . VAL A 1 434 ? 0.775 -34.694 0.699 1.00 90.81 434 VAL A C 1
ATOM 3448 O O . VAL A 1 434 ? 0.870 -35.344 -0.340 1.00 90.81 434 VAL A O 1
ATOM 3451 N N . ALA A 1 435 ? 0.008 -35.100 1.714 1.00 90.62 435 ALA A N 1
ATOM 3452 C CA . ALA A 1 435 ? -0.756 -36.346 1.679 1.00 90.62 435 ALA A CA 1
ATOM 3453 C C . ALA A 1 435 ? -1.812 -36.350 0.560 1.00 90.62 435 ALA A C 1
ATOM 3455 O O . ALA A 1 435 ? -1.952 -37.341 -0.160 1.00 90.62 435 ALA A O 1
ATOM 3456 N N . GLU A 1 436 ? -2.519 -35.237 0.372 1.00 92.06 436 GLU A N 1
ATOM 3457 C CA . GLU A 1 436 ? -3.478 -35.043 -0.713 1.00 92.06 436 GLU A CA 1
ATOM 3458 C C . GLU A 1 436 ? -2.788 -35.076 -2.074 1.00 92.06 436 GLU A C 1
ATOM 3460 O O . GLU A 1 436 ? -3.247 -35.782 -2.969 1.00 92.06 436 GLU A O 1
ATOM 3465 N N . HIS A 1 437 ? -1.659 -34.383 -2.228 1.00 87.75 437 HIS A N 1
ATOM 3466 C CA . HIS A 1 437 ? -0.875 -34.415 -3.457 1.00 87.75 437 HIS A CA 1
ATOM 3467 C C . HIS A 1 437 ? -0.408 -35.838 -3.793 1.00 87.75 437 HIS A C 1
ATOM 3469 O O . HIS A 1 437 ? -0.626 -36.309 -4.909 1.00 87.75 437 HIS A O 1
ATOM 3475 N N . CYS A 1 438 ? 0.149 -36.567 -2.820 1.00 87.81 438 CYS A N 1
ATOM 3476 C CA . CYS A 1 438 ? 0.535 -37.968 -2.989 1.00 87.81 438 CYS A CA 1
ATOM 3477 C C . CYS A 1 438 ? -0.661 -38.863 -3.350 1.00 87.81 438 CYS A C 1
ATOM 3479 O O . CYS A 1 438 ? -0.529 -39.743 -4.199 1.00 87.81 438 CYS A O 1
ATOM 3481 N N . SER A 1 439 ? -1.830 -38.634 -2.746 1.00 91.31 439 SER A N 1
ATOM 3482 C CA . SER A 1 439 ? -3.066 -39.363 -3.055 1.00 91.31 439 SER A CA 1
ATOM 3483 C C . SER A 1 439 ? -3.530 -39.110 -4.491 1.00 91.31 439 SER A C 1
ATOM 3485 O O . SER A 1 439 ? -3.810 -40.054 -5.228 1.00 91.31 439 SER A O 1
ATOM 3487 N N . LYS A 1 440 ? -3.541 -37.848 -4.931 1.00 88.44 440 LYS A N 1
ATOM 3488 C CA . LYS A 1 440 ? -3.916 -37.466 -6.298 1.00 88.44 440 LYS A CA 1
ATOM 3489 C C . LYS A 1 440 ? -2.920 -37.980 -7.343 1.00 88.44 440 LYS A C 1
ATOM 3491 O O . LYS A 1 440 ? -3.336 -38.417 -8.414 1.00 88.44 440 LYS A O 1
ATOM 3496 N N . LEU A 1 441 ? -1.622 -38.007 -7.024 1.00 86.50 441 LEU A N 1
ATOM 3497 C CA . LEU A 1 441 ? -0.605 -38.662 -7.855 1.00 86.50 441 LEU A CA 1
ATOM 3498 C C . LEU A 1 441 ? -0.849 -40.171 -7.966 1.00 86.50 441 LEU A C 1
ATOM 3500 O O . LEU A 1 441 ? -0.832 -40.710 -9.068 1.00 86.50 441 LEU A O 1
ATOM 3504 N N . ALA A 1 442 ? -1.128 -40.854 -6.852 1.00 83.19 442 ALA A N 1
ATOM 3505 C CA . ALA A 1 442 ? -1.402 -42.292 -6.851 1.00 83.19 442 ALA A CA 1
ATOM 3506 C C . ALA A 1 442 ? -2.661 -42.662 -7.656 1.00 83.19 442 ALA A C 1
ATOM 3508 O O . ALA A 1 442 ? -2.726 -43.743 -8.237 1.00 83.19 442 ALA A O 1
ATOM 3509 N N . LYS A 1 443 ? -3.644 -41.757 -7.720 1.00 88.88 443 LYS A N 1
ATOM 3510 C CA . LYS A 1 443 ? -4.856 -41.896 -8.541 1.00 88.88 443 LYS A CA 1
ATOM 3511 C C . LYS A 1 443 ? -4.663 -41.488 -10.007 1.00 88.88 443 LYS A C 1
ATOM 3513 O O . LYS A 1 443 ? -5.572 -41.679 -10.807 1.00 88.88 443 LYS A O 1
ATOM 3518 N N . GLY A 1 444 ? -3.506 -40.927 -10.365 1.00 82.94 444 GLY A N 1
ATOM 3519 C CA . GLY A 1 444 ? -3.217 -40.439 -11.715 1.00 82.94 444 GLY A CA 1
ATOM 3520 C C . GLY A 1 444 ? -3.925 -39.131 -12.087 1.00 82.94 444 GLY A C 1
ATOM 3521 O O . GLY A 1 444 ? -3.971 -38.789 -13.264 1.00 82.94 444 GLY A O 1
ATOM 3522 N N . GLU A 1 445 ? -4.461 -38.388 -11.114 1.00 83.69 445 GLU A N 1
ATOM 3523 C CA . GLU A 1 445 ? -5.245 -37.161 -11.342 1.00 83.69 445 GLU A CA 1
ATOM 3524 C C . GLU A 1 445 ? -4.371 -35.945 -11.697 1.00 83.69 445 GLU A C 1
ATOM 3526 O O . GLU A 1 445 ? -4.824 -35.050 -12.404 1.00 83.69 445 GLU A O 1
ATOM 3531 N N . ILE A 1 446 ? -3.122 -35.892 -11.210 1.00 78.62 446 ILE A N 1
ATOM 3532 C CA . ILE A 1 446 ? -2.191 -34.758 -11.433 1.00 78.62 446 ILE A CA 1
ATOM 3533 C C . ILE A 1 446 ? -0.922 -35.198 -12.197 1.00 78.62 446 ILE A C 1
ATOM 3535 O O . ILE A 1 446 ? 0.025 -34.439 -12.378 1.00 78.62 446 ILE A O 1
ATOM 3539 N N . GLY A 1 447 ? -0.898 -36.434 -12.693 1.00 59.53 447 GLY A N 1
ATOM 3540 C CA . GLY A 1 447 ? 0.197 -36.952 -13.507 1.00 59.53 447 GLY A CA 1
ATOM 3541 C C . GLY A 1 447 ? 0.091 -38.460 -13.672 1.00 59.53 447 GLY A C 1
ATOM 3542 O O . GLY A 1 447 ? 0.129 -39.198 -12.691 1.00 59.53 447 GLY A O 1
ATOM 3543 N N . GLN A 1 448 ? -0.034 -38.931 -14.912 1.00 51.03 448 GLN A N 1
ATOM 3544 C CA . GLN A 1 448 ? 0.144 -40.346 -15.212 1.00 51.03 448 GLN A CA 1
ATOM 3545 C C . GLN A 1 448 ? 1.640 -40.654 -15.224 1.00 51.03 448 GLN A C 1
ATOM 3547 O O . GLN A 1 448 ? 2.372 -40.209 -16.107 1.00 51.03 448 GLN A O 1
ATOM 3552 N N . LEU A 1 449 ? 2.096 -41.463 -14.268 1.00 51.81 449 LEU A N 1
ATOM 3553 C CA . LEU A 1 449 ? 3.320 -42.231 -14.463 1.00 51.81 449 LEU A CA 1
ATOM 3554 C C . LEU A 1 449 ? 3.044 -43.215 -15.603 1.00 51.81 449 LEU A C 1
ATOM 3556 O O . LEU A 1 449 ? 2.425 -44.258 -15.392 1.00 51.81 449 LEU A O 1
ATOM 3560 N N . LEU A 1 450 ? 3.485 -42.873 -16.815 1.00 47.50 450 LEU A N 1
ATOM 3561 C CA . LEU A 1 450 ? 3.558 -43.795 -17.947 1.00 47.50 450 LEU A CA 1
ATOM 3562 C C . LEU A 1 450 ? 4.605 -44.875 -17.635 1.00 47.50 450 LEU A C 1
ATOM 3564 O O . LEU A 1 450 ? 5.710 -44.885 -18.168 1.00 47.50 450 LEU A O 1
ATOM 3568 N N . CYS A 1 451 ? 4.276 -45.800 -16.738 1.00 47.59 451 CYS A N 1
ATOM 3569 C CA . CYS A 1 451 ? 4.987 -47.064 -16.635 1.00 47.59 451 CYS A CA 1
ATOM 3570 C C . CYS A 1 451 ? 4.483 -47.976 -17.756 1.00 47.59 451 CYS A C 1
ATOM 3572 O O . CYS A 1 451 ? 3.531 -48.732 -17.583 1.00 47.59 451 CYS A O 1
ATOM 3574 N N . GLY A 1 452 ? 5.127 -47.883 -18.922 1.00 35.91 452 GLY A N 1
ATOM 3575 C CA . GLY A 1 452 ? 4.823 -48.732 -20.067 1.00 35.91 452 GLY A CA 1
ATOM 3576 C C . GLY A 1 452 ? 5.906 -48.726 -21.144 1.00 35.91 452 GLY A C 1
ATOM 3577 O O . GLY A 1 452 ? 5.802 -47.968 -22.096 1.00 35.91 452 GLY A O 1
ATOM 3578 N N . ARG A 1 453 ? 6.852 -49.672 -21.013 1.00 33.94 453 ARG A N 1
ATOM 3579 C CA . ARG A 1 453 ? 7.854 -50.168 -21.990 1.00 33.94 453 ARG A CA 1
ATOM 3580 C C . ARG A 1 453 ? 9.208 -49.440 -22.094 1.00 33.94 453 ARG A C 1
ATOM 3582 O O . ARG A 1 453 ? 9.415 -48.560 -22.914 1.00 33.94 453 ARG A O 1
ATOM 3589 N N . SER A 1 454 ? 10.154 -49.973 -21.311 1.00 41.97 454 SER A N 1
ATOM 3590 C CA . SER A 1 454 ? 11.528 -50.341 -21.707 1.00 41.97 454 SER A CA 1
ATOM 3591 C C . SER A 1 454 ? 12.284 -49.416 -22.670 1.00 41.97 454 SER A C 1
ATOM 3593 O O . SER A 1 454 ? 12.213 -49.601 -23.880 1.00 41.97 454 SER A O 1
ATOM 3595 N N . TYR A 1 455 ? 13.169 -48.594 -22.108 1.00 31.62 455 TYR A N 1
ATOM 3596 C CA . TYR A 1 455 ? 14.551 -48.513 -22.578 1.00 31.62 455 TYR A CA 1
ATOM 3597 C C . TYR A 1 455 ? 15.473 -48.700 -21.376 1.00 31.62 455 TYR A C 1
ATOM 3599 O O . TYR A 1 455 ? 15.436 -47.938 -20.412 1.00 31.62 455 TYR A O 1
ATOM 3607 N N . GLY A 1 456 ? 16.249 -49.781 -21.416 1.00 39.94 456 GLY A N 1
ATOM 3608 C CA . GLY A 1 456 ? 17.447 -49.882 -20.606 1.00 39.94 456 GLY A CA 1
ATOM 3609 C C . GLY A 1 456 ? 18.486 -48.878 -21.102 1.00 39.94 456 GLY A C 1
ATOM 3610 O O . GLY A 1 456 ? 18.521 -48.559 -22.290 1.00 39.94 456 GLY A O 1
ATOM 3611 N N . ALA A 1 457 ? 19.343 -48.482 -20.166 1.00 40.00 457 ALA A N 1
ATOM 3612 C CA . ALA A 1 457 ? 20.536 -47.649 -20.293 1.00 40.00 457 ALA A CA 1
ATOM 3613 C C . ALA A 1 457 ? 20.373 -46.161 -19.926 1.00 40.00 457 ALA A C 1
ATOM 3615 O O . ALA A 1 457 ? 19.621 -45.410 -20.538 1.00 40.00 457 ALA A O 1
ATOM 3616 N N . LEU A 1 458 ? 21.232 -45.786 -18.967 1.00 38.91 458 LEU A N 1
ATOM 3617 C CA . LEU A 1 458 ? 21.715 -44.451 -18.602 1.00 38.91 458 LEU A CA 1
ATOM 3618 C C . LEU A 1 458 ? 20.845 -43.631 -17.644 1.00 38.91 458 LEU A C 1
ATOM 3620 O O . LEU A 1 458 ? 20.164 -42.712 -18.062 1.00 38.91 458 LEU A O 1
ATOM 3624 N N . PHE A 1 459 ? 20.972 -43.920 -16.344 1.00 31.09 459 PHE A N 1
ATOM 3625 C CA . PHE A 1 459 ? 21.210 -42.912 -15.295 1.00 31.09 459 PHE A CA 1
ATOM 3626 C C . PHE A 1 459 ? 21.757 -43.624 -14.039 1.00 31.09 459 PHE A C 1
ATOM 3628 O O . PHE A 1 459 ? 21.063 -43.828 -13.047 1.00 31.09 459 PHE A O 1
ATOM 3635 N N . GLU A 1 460 ? 23.024 -44.044 -14.094 1.00 35.28 460 GLU A N 1
ATOM 3636 C CA . GLU A 1 460 ? 23.838 -44.206 -12.884 1.00 35.28 460 GLU A CA 1
ATOM 3637 C C . GLU A 1 460 ? 24.463 -42.844 -12.576 1.00 35.28 460 GLU A C 1
ATOM 3639 O O . GLU A 1 460 ? 25.221 -42.311 -13.384 1.00 35.28 460 GLU A O 1
ATOM 3644 N N . GLY A 1 461 ? 24.121 -42.249 -11.430 1.00 31.16 461 GLY A N 1
ATOM 3645 C CA . GLY A 1 461 ? 24.710 -40.973 -11.031 1.00 31.16 461 GLY A CA 1
ATOM 3646 C C . GLY A 1 461 ? 24.016 -40.267 -9.870 1.00 31.16 461 GLY A C 1
ATOM 3647 O O . GLY A 1 461 ? 23.368 -39.253 -10.075 1.00 31.16 461 GLY A O 1
ATOM 3648 N N . ALA A 1 462 ? 24.250 -40.784 -8.661 1.00 34.38 462 ALA A N 1
ATOM 3649 C CA . ALA A 1 462 ? 24.203 -40.096 -7.364 1.00 34.38 462 ALA A CA 1
ATOM 3650 C C . ALA A 1 462 ? 22.846 -39.662 -6.746 1.00 34.38 462 ALA A C 1
ATOM 3652 O O . ALA A 1 462 ? 22.015 -38.990 -7.342 1.00 34.38 462 ALA A O 1
ATOM 3653 N N . ASN A 1 463 ? 22.740 -39.963 -5.440 1.00 36.28 463 ASN A N 1
ATOM 3654 C CA . ASN A 1 463 ? 21.792 -39.463 -4.425 1.00 36.28 463 ASN A CA 1
ATOM 3655 C C . ASN A 1 463 ? 20.445 -40.181 -4.201 1.00 36.28 463 ASN A C 1
ATOM 3657 O O . ASN A 1 463 ? 19.436 -39.547 -3.904 1.00 36.28 463 ASN A O 1
ATOM 3661 N N . ALA A 1 464 ? 20.456 -41.518 -4.157 1.00 31.53 464 ALA A N 1
ATOM 3662 C CA . ALA A 1 464 ? 19.335 -42.339 -3.666 1.00 31.53 464 ALA A CA 1
ATOM 3663 C C . ALA A 1 464 ? 19.488 -42.859 -2.212 1.00 31.53 464 ALA A C 1
ATOM 3665 O O . ALA A 1 464 ? 18.914 -43.889 -1.872 1.00 31.53 464 ALA A O 1
ATOM 3666 N N . ASN A 1 465 ? 20.224 -42.167 -1.327 1.00 31.67 465 ASN A N 1
ATOM 3667 C CA . ASN A 1 465 ? 20.475 -42.649 0.049 1.00 31.67 465 ASN A CA 1
ATOM 3668 C C . ASN A 1 465 ? 19.669 -41.970 1.172 1.00 31.67 465 ASN A C 1
ATOM 3670 O O . ASN A 1 465 ? 19.841 -42.329 2.332 1.00 31.67 465 ASN A O 1
ATOM 3674 N N . TRP A 1 466 ? 18.743 -41.052 0.871 1.00 31.91 466 TRP A N 1
ATOM 3675 C CA . TRP A 1 466 ? 17.918 -40.415 1.917 1.00 31.91 466 TRP A CA 1
ATOM 3676 C C . TRP A 1 466 ? 16.500 -40.996 2.064 1.00 31.91 466 TRP A C 1
ATOM 3678 O O . TRP A 1 466 ? 15.843 -40.778 3.077 1.00 31.91 466 TRP A O 1
ATOM 3688 N N . TYR A 1 467 ? 16.027 -41.795 1.101 1.00 30.84 467 TYR A N 1
ATOM 3689 C CA . TYR A 1 467 ? 14.622 -42.235 1.053 1.00 30.84 467 TYR A CA 1
ATOM 3690 C C . TYR A 1 467 ? 14.330 -43.640 1.616 1.00 30.84 467 TYR A C 1
ATOM 3692 O O . TYR A 1 467 ? 13.163 -44.011 1.734 1.00 30.84 467 TYR A O 1
ATOM 3700 N N . TYR A 1 468 ? 15.341 -44.412 2.032 1.00 29.23 468 TYR A N 1
ATOM 3701 C CA . TYR A 1 468 ? 15.148 -45.803 2.485 1.00 29.23 468 TYR A CA 1
ATOM 3702 C C . TYR A 1 468 ? 15.077 -46.019 4.008 1.00 29.23 468 TYR A C 1
ATOM 3704 O O . TYR A 1 468 ? 14.813 -47.133 4.453 1.00 29.23 468 TYR A O 1
ATOM 3712 N N . SER A 1 469 ? 15.218 -44.971 4.826 1.00 32.09 469 SER A N 1
ATOM 3713 C CA . SER A 1 469 ? 15.234 -45.108 6.296 1.00 32.09 469 SER A CA 1
ATOM 3714 C C . SER A 1 469 ? 13.837 -45.202 6.946 1.00 32.09 469 SER A C 1
ATOM 3716 O O . SER A 1 469 ? 13.679 -45.845 7.981 1.00 32.09 469 SER A O 1
ATOM 3718 N N . ASN A 1 470 ? 12.776 -44.650 6.337 1.00 33.66 470 ASN A N 1
ATOM 3719 C CA . ASN A 1 470 ? 11.505 -44.443 7.058 1.00 33.66 470 ASN A CA 1
ATOM 3720 C C . ASN A 1 470 ? 10.353 -45.416 6.721 1.00 33.66 470 ASN A C 1
ATOM 3722 O O . ASN A 1 470 ? 9.258 -45.283 7.266 1.00 33.66 470 ASN A O 1
ATOM 3726 N N . ARG A 1 471 ? 10.569 -46.429 5.865 1.00 33.91 471 ARG A N 1
ATOM 3727 C CA . ARG A 1 471 ? 9.529 -47.435 5.537 1.00 33.91 471 ARG A CA 1
ATOM 3728 C C . ARG A 1 471 ? 9.444 -48.616 6.513 1.00 33.91 471 ARG A C 1
ATOM 3730 O O . ARG A 1 471 ? 8.389 -49.238 6.595 1.00 33.91 471 ARG A O 1
ATOM 3737 N N . ASN A 1 472 ? 10.478 -48.883 7.316 1.00 32.69 472 ASN A N 1
ATOM 3738 C CA . ASN A 1 472 ? 10.506 -50.052 8.216 1.00 32.69 472 ASN A CA 1
ATOM 3739 C C . ASN A 1 472 ? 9.914 -49.808 9.620 1.00 32.69 472 ASN A C 1
ATOM 3741 O O . ASN A 1 472 ? 9.769 -50.748 10.396 1.00 32.69 472 ASN A O 1
ATOM 3745 N N . SER A 1 473 ? 9.503 -48.577 9.942 1.00 35.06 473 SER A N 1
ATOM 3746 C CA . SER A 1 473 ? 8.888 -48.224 11.237 1.00 35.06 473 SER A CA 1
ATOM 3747 C C . SER A 1 473 ? 7.361 -48.438 11.272 1.00 35.06 473 SER A C 1
ATOM 3749 O O . SER A 1 473 ? 6.774 -48.672 12.328 1.00 35.06 473 SER A O 1
ATOM 3751 N N . ILE A 1 474 ? 6.697 -48.434 10.110 1.00 36.06 474 ILE A N 1
ATOM 3752 C CA . ILE A 1 474 ? 5.223 -48.438 10.017 1.00 36.06 474 ILE A CA 1
ATOM 3753 C C . ILE A 1 474 ? 4.646 -49.856 9.804 1.00 36.06 474 ILE A C 1
ATOM 3755 O O . ILE A 1 474 ? 3.463 -50.091 10.050 1.00 36.06 474 ILE A O 1
ATOM 3759 N N . ALA A 1 475 ? 5.473 -50.845 9.447 1.00 33.91 475 ALA A N 1
ATOM 3760 C CA . ALA A 1 475 ? 5.022 -52.211 9.155 1.00 33.91 475 ALA A CA 1
ATOM 3761 C C . ALA A 1 475 ? 4.950 -53.164 10.373 1.00 33.91 475 ALA A C 1
ATOM 3763 O O . ALA A 1 475 ? 4.362 -54.237 10.256 1.00 33.91 475 ALA A O 1
ATOM 3764 N N . SER A 1 476 ? 5.470 -52.804 11.558 1.00 34.84 476 SER A N 1
ATOM 3765 C CA . SER A 1 476 ? 5.516 -53.727 12.717 1.00 34.84 476 SER A CA 1
ATOM 3766 C C . SER A 1 476 ? 4.362 -53.599 13.727 1.00 34.84 476 SER A C 1
ATOM 3768 O O . SER A 1 476 ? 4.307 -54.367 14.686 1.00 34.84 476 SER A O 1
ATOM 3770 N N . LYS A 1 477 ? 3.400 -52.685 13.525 1.00 37.47 477 LYS A N 1
ATOM 3771 C CA . LYS A 1 477 ? 2.289 -52.451 14.478 1.00 37.47 477 LYS A CA 1
ATOM 3772 C C . LYS A 1 477 ? 0.888 -52.860 14.004 1.00 37.47 477 LYS A C 1
ATOM 3774 O O . LYS A 1 477 ? -0.075 -52.598 14.716 1.00 37.47 477 LYS A O 1
ATOM 3779 N N . ARG A 1 478 ? 0.742 -53.530 12.852 1.00 34.00 478 ARG A N 1
ATOM 3780 C CA . ARG A 1 478 ? -0.581 -53.937 12.322 1.00 34.00 478 ARG A CA 1
ATOM 3781 C C . ARG A 1 478 ? -0.915 -55.435 12.356 1.00 34.00 478 ARG A C 1
ATOM 3783 O O . ARG A 1 478 ? -2.050 -55.773 12.056 1.00 34.00 478 ARG A O 1
ATOM 3790 N N . ASN A 1 479 ? -0.018 -56.309 12.820 1.00 32.75 479 ASN A N 1
ATOM 3791 C CA . ASN A 1 479 ? -0.270 -57.760 12.902 1.00 32.75 479 ASN A CA 1
ATOM 3792 C C . ASN A 1 479 ? -0.282 -58.293 14.342 1.00 32.75 479 ASN A C 1
ATOM 3794 O O . ASN A 1 479 ? 0.515 -59.155 14.708 1.00 32.75 479 ASN A O 1
ATOM 3798 N N . ARG A 1 480 ? -1.189 -57.783 15.181 1.00 32.06 480 ARG A N 1
ATOM 3799 C CA . ARG A 1 480 ? -1.557 -58.458 16.436 1.00 32.06 480 ARG A CA 1
ATOM 3800 C C . ARG A 1 480 ? -2.946 -58.014 16.898 1.00 32.06 480 ARG A C 1
ATOM 3802 O O . ARG A 1 480 ? -3.056 -57.198 17.796 1.00 32.06 480 ARG A O 1
ATOM 3809 N N . CYS A 1 481 ? -3.979 -58.490 16.204 1.00 33.59 481 CYS A N 1
ATOM 3810 C CA . CYS A 1 481 ? -5.355 -58.657 16.694 1.00 33.59 481 CYS A CA 1
ATOM 3811 C C . CYS A 1 481 ? -6.208 -59.212 15.545 1.00 33.59 481 CYS A C 1
ATOM 3813 O O . CYS A 1 481 ? -6.658 -58.437 14.710 1.00 33.59 481 CYS A O 1
ATOM 3815 N N . ALA A 1 482 ? -6.355 -60.541 15.486 1.00 31.12 482 ALA A N 1
ATOM 3816 C CA . ALA A 1 482 ? -7.519 -61.287 14.976 1.00 31.12 482 ALA A CA 1
ATOM 3817 C C . ALA A 1 482 ? -7.092 -62.683 14.486 1.00 31.12 482 ALA A C 1
ATOM 3819 O O . ALA A 1 482 ? -6.718 -62.865 13.331 1.00 31.12 482 ALA A O 1
ATOM 3820 N N . ALA A 1 483 ? -7.210 -63.682 15.359 1.00 30.47 483 ALA A N 1
ATOM 3821 C CA . ALA A 1 483 ? -7.487 -65.056 14.955 1.00 30.47 483 ALA A CA 1
ATOM 3822 C C . ALA A 1 483 ? -8.441 -65.666 15.995 1.00 30.47 483 ALA A C 1
ATOM 3824 O O . ALA A 1 483 ? -8.148 -65.668 17.188 1.00 30.47 483 ALA A O 1
ATOM 3825 N N . LYS A 1 484 ? -9.617 -66.071 15.501 1.00 31.58 484 LYS A N 1
ATOM 3826 C CA . LYS A 1 484 ? -10.728 -66.767 16.173 1.00 31.58 484 LYS A CA 1
ATOM 3827 C C . LYS A 1 484 ? -10.270 -68.070 16.848 1.00 31.58 484 LYS A C 1
ATOM 3829 O O . LYS A 1 484 ? -9.325 -68.659 16.346 1.00 31.58 484 LYS A O 1
ATOM 3834 N N . VAL A 1 485 ? -11.022 -68.572 17.836 1.00 30.09 485 VAL A N 1
ATOM 3835 C CA . VAL A 1 485 ? -11.864 -69.793 17.733 1.00 30.09 485 VAL A CA 1
ATOM 3836 C C . VAL A 1 485 ? -12.851 -69.836 18.917 1.00 30.09 485 VAL A C 1
ATOM 3838 O O . VAL A 1 485 ? -12.567 -69.349 20.005 1.00 30.09 485 VAL A O 1
ATOM 3841 N N . SER A 1 486 ? -14.038 -70.333 18.595 1.00 32.44 486 SER A N 1
ATOM 3842 C CA . SER A 1 486 ? -15.276 -70.547 19.339 1.00 32.44 486 SER A CA 1
ATOM 3843 C C . SER A 1 486 ? -15.246 -71.698 20.358 1.00 32.44 486 SER A C 1
ATOM 3845 O O . SER A 1 486 ? -14.420 -72.595 20.249 1.00 32.44 486 SER A O 1
ATOM 3847 N N . ASP A 1 487 ? -16.246 -71.660 21.246 1.00 34.28 487 ASP A N 1
ATOM 3848 C CA . ASP A 1 487 ? -16.948 -72.755 21.939 1.00 34.28 487 ASP A CA 1
ATOM 3849 C C . ASP A 1 487 ? -16.169 -73.750 22.816 1.00 34.28 487 ASP A C 1
ATOM 3851 O O . ASP A 1 487 ? -15.423 -74.599 22.335 1.00 34.28 487 ASP A O 1
ATOM 3855 N N . ASN A 1 488 ? -16.477 -73.735 24.119 1.00 28.88 488 ASN A N 1
ATOM 3856 C CA . ASN A 1 488 ? -17.173 -74.852 24.771 1.00 28.88 488 ASN A CA 1
ATOM 3857 C C . ASN A 1 488 ? -17.666 -74.465 26.182 1.00 28.88 488 ASN A C 1
ATOM 3859 O O . ASN A 1 488 ? -16.964 -73.793 26.933 1.00 28.88 488 ASN A O 1
ATOM 3863 N N . THR A 1 489 ? -18.893 -74.910 26.470 1.00 39.06 489 THR A N 1
ATOM 3864 C CA . THR A 1 489 ? -19.484 -75.315 27.769 1.00 39.06 489 THR A CA 1
ATOM 3865 C C . THR A 1 489 ? -18.425 -75.759 28.795 1.00 39.06 489 THR A C 1
ATOM 3867 O O . THR A 1 489 ? -17.493 -76.463 28.412 1.00 39.06 489 THR A O 1
ATOM 3870 N N . ASP A 1 490 ? -18.430 -75.380 30.073 1.00 41.31 490 ASP A N 1
ATOM 3871 C CA . AS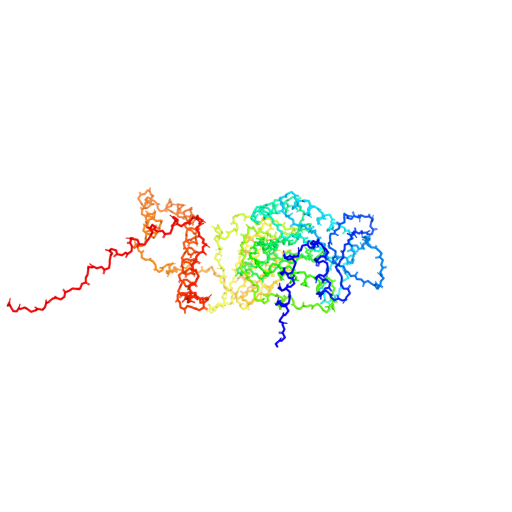P A 1 490 ? -19.473 -75.378 31.117 1.00 41.31 490 ASP A CA 1
ATOM 3872 C C . ASP A 1 490 ? -19.189 -74.308 32.191 1.00 41.31 490 ASP A C 1
ATOM 3874 O O . ASP A 1 490 ? -17.989 -74.030 32.440 1.00 41.31 490 ASP A O 1
#

Secondary structure (DSSP, 8-state):
-PPPHHHHHHHHHHHHHH--S-HHHHHHHHHHHH--TTEEEEEEEEE-TT--B---EEEEEEE-SS---PPSSEEEEGGGEEEEEEEEEEE-HHHHHHHHHHHHHHHHS--PPPP--TT-----PPEEEEEEEEESS-HHHHHHHHHHHHHHS-GGGS-SEEEETTTEEEEEEEE-TTS-EEEEPPPPPTTGGGS-----EEEEEEE--GGGHHHHHHHHHHHHHHHHSTT--PPPHHHHTTT-----EEEEEEEE-TTS-EEEPPGGGSTTT--PPPPEEEE-TT--EEEEEEEEE-SSSEEEEEEESS-HHHHHGGG-TTGGGG--EEEPSS-EEEPPBS--HHHHHHHHHHHHHHSS-EEEEPP---------S--TTSHHIIIIIIIHHHHHHHH--SHHHHHHHHHHHHHHHHHHHHHHHHHHHHHHHHHHHHHHHHTTSS---------------S--SSSSSSSSSSSSSSSSS---------